Protein AF-0000000070422893 (afdb_homodimer)

InterPro domains:
  IPR002680 Alternative oxidase [PF01786] (104-317)
  IPR002680 Alternative oxidase [PTHR31803] (77-322)
  IPR002680 Alternative oxidase [cd01053] (150-317)
  IPR038659 Alternative oxidase superfamily [G3DSA:1.20.1260.140] (73-329)

Nearest PDB structures (foldseek):
  3vv9-assembly1_A  TM=9.506E-01  e=1.990E-17  Trypanosoma brucei brucei
  5uc9-assembly2_B  TM=3.211E-01  e=2.141E+00  Homo sapiens
  9fy4-assembly2_H  TM=2.837E-01  e=2.453E+00  Corynebacterium diphtheriae
  3vv9-assembly1_A  TM=9.508E-01  e=1.993E-17  Trypanosoma brucei brucei
  5uc9-assembly2_B  TM=2.648E-01  e=2.403E+00  Homo sapiens

Radius of gyration: 29.56 Å; Cα contacts (8 Å, |Δi|>4): 754; chains: 2; bounding box: 106×83×77 Å

Solvent-accessible surface area (backbone atoms only — not comparable to full-atom values): 36927 Å² total; per-residue (Å²): 139,78,90,86,75,70,98,74,76,80,90,73,69,86,77,65,71,87,66,66,83,70,71,67,86,77,77,85,74,76,73,72,74,78,69,78,79,72,77,79,80,80,78,69,83,61,83,44,76,62,50,56,48,32,48,52,29,54,73,72,63,44,47,88,80,29,55,39,54,89,72,42,69,43,51,58,78,49,70,40,74,58,46,40,50,44,29,58,73,56,56,76,61,71,49,70,84,69,70,58,56,72,70,76,52,74,67,31,40,65,48,63,69,56,43,35,71,80,64,60,64,70,56,35,41,52,21,46,52,51,42,52,50,52,50,52,52,50,39,61,77,67,41,62,85,52,76,78,67,39,65,68,55,49,46,52,50,50,38,53,52,26,44,55,60,26,42,57,25,42,51,53,22,49,51,46,51,55,44,20,48,50,66,70,46,83,58,43,55,46,43,60,51,24,42,32,49,15,51,50,27,44,48,54,28,58,46,44,49,75,78,49,78,79,51,72,69,56,41,52,51,46,43,55,50,43,58,50,46,54,51,51,50,51,54,41,41,76,72,32,52,44,41,47,26,34,25,49,14,47,45,21,38,52,45,27,46,50,42,51,53,49,50,48,26,26,74,78,41,77,33,41,64,34,62,68,36,72,42,55,69,44,48,30,53,59,54,65,46,60,93,82,32,17,36,48,54,51,50,34,51,51,31,39,51,27,50,49,49,19,52,52,24,43,50,57,29,75,46,60,87,85,48,48,47,62,52,52,87,32,92,141,80,83,87,72,71,95,74,75,78,92,70,70,86,75,66,71,89,69,64,74,86,70,66,91,76,76,85,72,74,74,74,72,75,68,76,78,71,78,76,80,77,75,70,84,60,82,43,74,62,49,56,49,31,50,52,29,54,74,70,65,45,48,89,80,28,54,38,58,89,73,44,78,43,48,58,74,55,67,43,73,56,44,39,49,44,30,57,71,56,58,76,61,71,48,69,82,68,70,59,57,73,71,78,51,76,67,33,41,70,51,60,68,58,44,36,71,79,65,60,64,70,55,35,41,51,20,47,50,50,42,53,50,52,51,53,51,48,41,60,77,67,41,60,84,52,76,78,68,41,65,69,55,48,46,52,49,49,38,53,51,24,45,55,61,25,43,57,25,42,51,53,21,50,51,48,51,54,45,19,48,52,66,70,44,84,58,43,53,44,43,61,51,24,42,32,49,16,50,50,27,45,49,53,27,57,46,44,49,74,77,48,78,80,49,72,70,54,40,52,52,45,44,54,52,43,58,50,46,53,53,51,50,51,56,42,40,76,74,33,52,44,41,47,26,34,25,49,14,48,43,22,38,50,45,28,46,51,43,51,52,48,50,48,25,28,73,79,40,77,34,42,65,34,61,66,33,72,43,55,68,45,48,30,54,59,55,65,44,60,93,82,34,16,38,46,53,50,50,34,51,51,33,40,51,27,49,49,49,19,53,52,23,43,49,55,29,73,46,61,87,84,47,47,48,60,52,52,86,31,94

Secondary structure (DSSP, 8-state):
--TTS-TTSSTTGGGSGGGGGGTT----------------S-------HHHHHHHHHHHHT-GGGSPPGGGS--SS----HHHHHHHHHSPPPTTSS--------HHHHHT-----PPP-HHHHHHHHHHHHHHHHHHHHHHTTTSS---HHHHHHHHHHHHHHHHHHHHHHHHHHHHHHHHHT---TTHHHHHHHHHHHHHHHHHHHTTT-PPPHHHHHHHHHHHHHHHHHHHHHHHH-HHHHHHHHHHHHHHHHHHHHHHHHHHHHSTTGGGGTSBPPHHHHHHTT--TT-BHHHHHHHHHHHHHHHHHHHHHHHTS-TTSPP---TT-/--TT--TTSSTTGGGSGGGSGGG-----------------S-------HHHHHHHHHHHHT-GGGSPPGGGS--SS--S-HHHHHHHHHSPPPTTSS--------HHHHHT-----PPP-HHHHHHHHHHHHHHHHHHHHHHTTTSS---HHHHHHHHHHHHHHHHHHHHHHHHHHHHHHHHHT---TTHHHHHHHHHHHHHHHHHHHTTT-PPPHHHHHHHHHHHHHHHHHHHHHHHH-HHHHHHHHHHHHHHHHHHHHHHHHHHHHSTTGGGGTSBPPHHHHHHTT--TT-BHHHHHHHHHHHHHHHHHHHHHHHTS-TTSPP-PPTT-

pLDDT: mean 79.2, std 26.04, range [18.72, 98.62]

Foldseek 3Di:
DDDPPPPPDDPPPDPPPPPPDPPDPDDPPPVPPPPDPPPDDDPPPPPDPVVVVLVVCVVVVVCVPHDDPVPDCPPPNDPPVVNVVVCVVPPDDAQQDAWFAAQDDPVLLVPDDQDDDDQDDDLLVVLLVVLVVVVVVVCVVLVCVPDANAPVNLLLVQLLLLLLLLQQLQLLLVVLVVVCVVVVHDQQQSNSVSVNLSVLSVLSNVQSVVVDPDDPVSVVVSVVSNVVSNVVLNVVCVVAVLSSLSSSLSNLSVVLVSLVVVLVCCVPRNNVVQQQAFGDPSQCSNNVNPRRDGNSVSSSSSSSSSSVSNVQSNVVSVDDSPHHRPDDTND/DPDPPPPPDDPPPPPPPVPPPPPDPDDPPPPPPPPDPPPDDDPPPCCDPVVVVLVVCVVVVVCVPHDDPVPDCPPPNPCPVPRVVVCVVPPDDAQQDAWFAAQDDPVLLVPDDQDDDDQDDDLLVVLLVVLVVVVVVVCVVLVCVPDANAPVNLLLVQLLLLLLLLQQLQLLLVVLVVVCVVVVHDQQQSNSVSVNLSVLSVLSNVQSVVVDPDDPVSVVVSVVSNVVSNVVLNVVCVVAVLSSLSSSLSNLSVVLVSLVVVLVCCVPRNNVVQQQAFGDPSQCSNNVNPRRDGNSVSSSVSSSSSSVSNVQSNVVSVDDSPHHRPDDTND

Structure (mmCIF, N/CA/C/O backbone):
data_AF-0000000070422893-model_v1
#
loop_
_entity.id
_entity.type
_entity.pdbx_description
1 polymer 'Alternative oxidase, mitochondrial-like isoform X1'
#
loop_
_atom_site.group_PDB
_atom_site.id
_atom_site.type_symbol
_atom_site.label_atom_id
_atom_site.label_alt_id
_atom_site.label_comp_id
_atom_site.label_asym_id
_atom_site.label_entity_id
_atom_site.label_seq_id
_atom_site.pdbx_PDB_ins_code
_atom_site.Cartn_x
_atom_site.Cartn_y
_atom_site.Cartn_z
_atom_site.occupancy
_atom_site.B_iso_or_equiv
_atom_site.auth_seq_id
_atom_site.auth_comp_id
_atom_site.auth_asym_id
_atom_site.auth_atom_id
_atom_site.pdbx_PDB_model_num
ATOM 1 N N . MET A 1 1 ? -55.438 19.359 -9.797 1 20.06 1 MET A N 1
ATOM 2 C CA . MET A 1 1 ? -55.688 18.891 -8.438 1 20.06 1 MET A CA 1
ATOM 3 C C . MET A 1 1 ? -55.688 17.359 -8.383 1 20.06 1 MET A C 1
ATOM 5 O O . MET A 1 1 ? -55.25 16.766 -7.414 1 20.06 1 MET A O 1
ATOM 9 N N . GLY A 1 2 ? -56.594 16.641 -9.211 1 20.91 2 GLY A N 1
ATOM 10 C CA . GLY A 1 2 ? -57.312 15.43 -8.859 1 20.91 2 GLY A CA 1
ATOM 11 C C . GLY A 1 2 ? -56.469 14.188 -8.867 1 20.91 2 GLY A C 1
ATOM 12 O O . GLY A 1 2 ? -56.531 13.367 -7.945 1 20.91 2 GLY A O 1
ATOM 13 N N . SER A 1 3 ? -56.031 13.648 -10.031 1 21.09 3 SER A N 1
ATOM 14 C CA . SER A 1 3 ? -56.062 12.266 -10.508 1 21.09 3 SER A CA 1
ATOM 15 C C . SER A 1 3 ? -54.781 11.531 -10.078 1 21.09 3 SER A C 1
ATOM 17 O O . SER A 1 3 ? -54.469 10.461 -10.602 1 21.09 3 SER A O 1
ATOM 19 N N . LEU A 1 4 ? -53.781 12.156 -9.344 1 20.84 4 LEU A N 1
ATOM 20 C CA . LEU A 1 4 ? -52.406 11.805 -8.984 1 20.84 4 LEU A CA 1
ATOM 21 C C . LEU A 1 4 ? -52.375 10.633 -8.016 1 20.84 4 LEU A C 1
ATOM 23 O O . LEU A 1 4 ? -51.312 10.164 -7.633 1 20.84 4 LEU A O 1
ATOM 27 N N . ARG A 1 5 ? -53.438 10.258 -7.121 1 21.17 5 ARG A N 1
ATOM 28 C CA . ARG A 1 5 ? -53.469 9.648 -5.797 1 21.17 5 ARG A CA 1
ATOM 29 C C . ARG A 1 5 ? -53.25 8.148 -5.879 1 21.17 5 ARG A C 1
ATOM 31 O O . ARG A 1 5 ? -52.938 7.5 -4.871 1 21.17 5 ARG A O 1
ATOM 38 N N . GLN A 1 6 ? -53.688 7.332 -6.891 1 19.27 6 GLN A N 1
ATOM 39 C CA . GLN A 1 6 ? -54.25 5.988 -6.723 1 19.27 6 GLN A CA 1
ATOM 40 C C . GLN A 1 6 ? -53.125 4.977 -6.469 1 19.27 6 GLN A C 1
ATOM 42 O O . GLN A 1 6 ? -53.312 3.998 -5.742 1 19.27 6 GLN A O 1
ATOM 47 N N . ILE A 1 7 ? -52 4.82 -7.281 1 20.67 7 ILE A N 1
ATOM 48 C CA . ILE A 1 7 ? -51.438 3.504 -7.551 1 20.67 7 ILE A CA 1
ATOM 49 C C . ILE A 1 7 ? -50.656 3.023 -6.34 1 20.67 7 ILE A C 1
ATOM 51 O O . ILE A 1 7 ? -49.469 3.328 -6.211 1 20.67 7 ILE A O 1
ATOM 55 N N . THR A 1 8 ? -50.875 3.293 -4.941 1 20.22 8 THR A N 1
ATOM 56 C CA . THR A 1 8 ? -50.25 3.092 -3.627 1 20.22 8 THR A CA 1
ATOM 57 C C . THR A 1 8 ? -50.219 1.608 -3.268 1 20.22 8 THR A C 1
ATOM 59 O O . THR A 1 8 ? -49.344 1.156 -2.555 1 20.22 8 THR A O 1
ATOM 62 N N . ARG A 1 9 ? -51.312 0.745 -3.285 1 20.39 9 ARG A N 1
ATOM 63 C CA . ARG A 1 9 ? -51.781 -0.201 -2.277 1 20.39 9 ARG A CA 1
ATOM 64 C C . ARG A 1 9 ? -51.062 -1.538 -2.402 1 20.39 9 ARG A C 1
ATOM 66 O O . ARG A 1 9 ? -50.969 -2.303 -1.439 1 20.39 9 ARG A O 1
ATOM 73 N N . LEU A 1 10 ? -50.875 -2.207 -3.557 1 19.33 10 LEU A N 1
ATOM 74 C CA . LEU A 1 10 ? -50.906 -3.66 -3.688 1 19.33 10 LEU A CA 1
ATOM 75 C C . LEU A 1 10 ? -49.625 -4.281 -3.121 1 19.33 10 LEU A C 1
ATOM 77 O O . LEU A 1 10 ? -49.531 -5.504 -3.01 1 19.33 10 LEU A O 1
ATOM 81 N N . SER A 1 11 ? -48.438 -3.691 -2.959 1 19.62 11 SER A N 1
ATOM 82 C CA . SER A 1 11 ? -47.188 -4.438 -2.959 1 19.62 11 SER A CA 1
ATOM 83 C C . SER A 1 11 ? -46.969 -5.152 -1.632 1 19.62 11 SER A C 1
ATOM 85 O O . SER A 1 11 ? -45.812 -5.41 -1.236 1 19.62 11 SER A O 1
ATOM 87 N N . GLU A 1 12 ? -47.906 -5.383 -0.642 1 21.72 12 GLU A N 1
ATOM 88 C CA . GLU A 1 12 ? -47.844 -5.852 0.739 1 21.72 12 GLU A CA 1
ATOM 89 C C . GLU A 1 12 ? -47.531 -7.344 0.804 1 21.72 12 GLU A C 1
ATOM 91 O O . GLU A 1 12 ? -46.969 -7.82 1.789 1 21.72 12 GLU A O 1
ATOM 96 N N . ASN A 1 13 ? -48.094 -8.297 0.043 1 20.52 13 ASN A N 1
ATOM 97 C CA . ASN A 1 13 ? -48.469 -9.672 0.379 1 20.52 13 ASN A CA 1
ATOM 98 C C . ASN A 1 13 ? -47.219 -10.555 0.495 1 20.52 13 ASN A C 1
ATOM 100 O O . ASN A 1 13 ? -47.188 -11.492 1.289 1 20.52 13 ASN A O 1
ATOM 104 N N . CYS A 1 14 ? -46.344 -10.773 -0.542 1 19.38 14 CYS A N 1
ATOM 105 C CA . CYS A 1 14 ? -45.594 -12.016 -0.781 1 19.38 14 CYS A CA 1
ATOM 106 C C . CYS A 1 14 ? -44.469 -12.188 0.241 1 19.38 14 CYS A C 1
ATOM 108 O O . CYS A 1 14 ? -43.688 -13.117 0.133 1 19.38 14 CYS A O 1
ATOM 110 N N . VAL A 1 15 ? -44.156 -11.258 1.115 1 20.77 15 VAL A N 1
ATOM 111 C CA . VAL A 1 15 ? -42.969 -11.359 1.961 1 20.77 15 VAL A CA 1
ATOM 112 C C . VAL A 1 15 ? -43.188 -12.398 3.051 1 20.77 15 VAL A C 1
ATOM 114 O O . VAL A 1 15 ? -42.281 -12.703 3.838 1 20.77 15 VAL A O 1
ATOM 117 N N . ARG A 1 16 ? -44.406 -12.836 3.342 1 21.27 16 ARG A N 1
ATOM 118 C CA . ARG A 1 16 ? -44.719 -13.516 4.594 1 21.27 16 ARG A CA 1
ATOM 119 C C . ARG A 1 16 ? -44.125 -14.922 4.609 1 21.27 16 ARG A C 1
ATOM 121 O O . ARG A 1 16 ? -43.719 -15.422 5.664 1 21.27 16 ARG A O 1
ATOM 128 N N . ILE A 1 17 ? -44.281 -15.773 3.562 1 20.3 17 ILE A N 1
ATOM 129 C CA . ILE A 1 17 ? -44.312 -17.234 3.674 1 20.3 17 ILE A CA 1
ATOM 130 C C . ILE A 1 17 ? -42.906 -17.734 4.008 1 20.3 17 ILE A C 1
ATOM 132 O O . ILE A 1 17 ? -42.719 -18.844 4.504 1 20.3 17 ILE A O 1
ATOM 136 N N . PHE A 1 18 ? -41.781 -17.125 3.512 1 19.27 18 PHE A N 1
ATOM 137 C CA . PHE A 1 18 ? -40.531 -17.906 3.443 1 19.27 18 PHE A CA 1
ATOM 138 C C . PHE A 1 18 ? -40 -18.172 4.84 1 19.27 18 PHE A C 1
ATOM 140 O O . PHE A 1 18 ? -38.906 -18.75 4.984 1 19.27 18 PHE A O 1
ATOM 147 N N . CYS A 1 19 ? -40.688 -17.844 5.945 1 19.14 19 CYS A N 1
ATOM 148 C CA . CYS A 1 19 ? -40.188 -17.953 7.316 1 19.14 19 CYS A CA 1
ATOM 149 C C . CYS A 1 19 ? -40.062 -19.406 7.738 1 19.14 19 CYS A C 1
ATOM 151 O O . CYS A 1 19 ? -39.312 -19.719 8.672 1 19.14 19 CYS A O 1
ATOM 153 N N . LYS A 1 20 ? -41.125 -20.172 7.465 1 20.05 20 LYS A N 1
ATOM 154 C CA . LYS A 1 20 ? -41.531 -21.203 8.43 1 20.05 20 LYS A CA 1
ATOM 155 C C . LYS A 1 20 ? -40.469 -22.297 8.508 1 20.05 20 LYS A C 1
ATOM 157 O O . LYS A 1 20 ? -40.156 -22.797 9.594 1 20.05 20 LYS A O 1
ATOM 162 N N . GLN A 1 21 ? -40.219 -23 7.406 1 19.86 21 GLN A N 1
ATOM 163 C CA . GLN A 1 21 ? -39.844 -24.406 7.465 1 19.86 21 GLN A CA 1
ATOM 164 C C . GLN A 1 21 ? -38.438 -24.578 8 1 19.86 21 GLN A C 1
ATOM 166 O O . GLN A 1 21 ? -37.812 -25.625 7.828 1 19.86 21 GLN A O 1
ATOM 171 N N . MET A 1 22 ? -37.781 -23.562 8.516 1 19.52 22 MET A N 1
ATOM 172 C CA . MET A 1 22 ? -36.375 -23.812 8.758 1 19.52 22 MET A CA 1
ATOM 173 C C . MET A 1 22 ? -36.188 -24.797 9.898 1 19.52 22 MET A C 1
ATOM 175 O O . MET A 1 22 ? -35.062 -25.25 10.148 1 19.52 22 MET A O 1
ATOM 179 N N . LYS A 1 23 ? -37 -24.812 11.008 1 22.03 23 LYS A N 1
ATOM 180 C CA . LYS A 1 23 ? -36.375 -25.203 12.258 1 22.03 23 LYS A CA 1
ATOM 181 C C . LYS A 1 23 ? -36.219 -26.719 12.359 1 22.03 23 LYS A C 1
ATOM 183 O O . LYS A 1 23 ? -35.562 -27.219 13.25 1 22.03 23 LYS A O 1
ATOM 188 N N . ASP A 1 24 ? -37.031 -27.531 11.711 1 20.22 24 ASP A N 1
ATOM 189 C CA . ASP A 1 24 ? -37.156 -28.797 12.43 1 20.22 24 ASP A CA 1
ATOM 190 C C . ASP A 1 24 ? -35.844 -29.609 12.336 1 20.22 24 ASP A C 1
ATOM 192 O O . ASP A 1 24 ? -35.812 -30.781 12.711 1 20.22 24 ASP A O 1
ATOM 196 N N . ALA A 1 25 ? -34.969 -29.406 11.414 1 21.06 25 ALA A N 1
ATOM 197 C CA . ALA A 1 25 ? -34.062 -30.531 11.195 1 21.06 25 ALA A CA 1
ATOM 198 C C . ALA A 1 25 ? -33.312 -30.906 12.477 1 21.06 25 ALA A C 1
ATOM 200 O O . ALA A 1 25 ? -32.5 -30.141 12.961 1 21.06 25 ALA A O 1
ATOM 201 N N . GLU A 1 26 ? -33.938 -31.812 13.445 1 20.11 26 GLU A N 1
ATOM 202 C CA . GLU A 1 26 ? -33.75 -32.469 14.734 1 20.11 26 GLU A CA 1
ATOM 203 C C . GLU A 1 26 ? -32.344 -33.031 14.867 1 20.11 26 GLU A C 1
ATOM 205 O O . GLU A 1 26 ? -31.609 -33.125 13.883 1 20.11 26 GLU A O 1
ATOM 210 N N . ASN A 1 27 ? -32.219 -34.312 15.688 1 20.59 27 ASN A N 1
ATOM 211 C CA . ASN A 1 27 ? -31.516 -35 16.75 1 20.59 27 ASN A CA 1
ATOM 212 C C . ASN A 1 27 ? -30.406 -35.906 16.203 1 20.59 27 ASN A C 1
ATOM 214 O O . ASN A 1 27 ? -30.016 -36.875 16.812 1 20.59 27 ASN A O 1
ATOM 218 N N . ALA A 1 28 ? -30.141 -36 14.906 1 19.86 28 ALA A N 1
ATOM 219 C CA . ALA A 1 28 ? -29.375 -37.188 14.516 1 19.86 28 ALA A CA 1
ATOM 220 C C . ALA A 1 28 ? -28.094 -37.312 15.359 1 19.86 28 ALA A C 1
ATOM 222 O O . ALA A 1 28 ? -27.281 -36.375 15.414 1 19.86 28 ALA A O 1
ATOM 223 N N . SER A 1 29 ? -28.031 -38.188 16.453 1 19.83 29 SER A N 1
ATOM 224 C CA . SER A 1 29 ? -27.109 -38.75 17.453 1 19.83 29 SER A CA 1
ATOM 225 C C . SER A 1 29 ? -25.844 -39.281 16.797 1 19.83 29 SER A C 1
ATOM 227 O O . SER A 1 29 ? -25.75 -40.469 16.5 1 19.83 29 SER A O 1
ATOM 229 N N . ILE A 1 30 ? -25.391 -38.781 15.648 1 19.22 30 ILE A N 1
ATOM 230 C CA . ILE A 1 30 ? -24.312 -39.562 15.062 1 19.22 30 ILE A CA 1
ATOM 231 C C . ILE A 1 30 ? -23.203 -39.781 16.094 1 19.22 30 ILE A C 1
ATOM 233 O O . ILE A 1 30 ? -22.641 -38.812 16.594 1 19.22 30 ILE A O 1
ATOM 237 N N . LEU A 1 31 ? -23.297 -40.844 16.812 1 20.02 31 LEU A N 1
ATOM 238 C CA . LEU A 1 31 ? -22.344 -41.469 17.703 1 20.02 31 LEU A CA 1
ATOM 239 C C . LEU A 1 31 ? -20.953 -41.531 17.078 1 20.02 31 LEU A C 1
ATOM 241 O O . LEU A 1 31 ? -20.734 -42.281 16.125 1 20.02 31 LEU A O 1
ATOM 245 N N . LEU A 1 32 ? -20.453 -40.406 16.844 1 18.83 32 LEU A N 1
ATOM 246 C CA . LEU A 1 32 ? -19.109 -40.438 16.281 1 18.83 32 LEU A CA 1
ATOM 247 C C . LEU A 1 32 ? -18.188 -41.312 17.141 1 18.83 32 LEU A C 1
ATOM 249 O O . LEU A 1 32 ? -17.969 -41 18.312 1 18.83 32 LEU A O 1
ATOM 253 N N . ARG A 1 33 ? -18.375 -42.656 17.031 1 20.3 33 ARG A N 1
ATOM 254 C CA . ARG A 1 33 ? -17.406 -43.594 17.609 1 20.3 33 ARG A CA 1
ATOM 255 C C . ARG A 1 33 ? -15.984 -43.125 17.328 1 20.3 33 ARG A C 1
ATOM 257 O O . ARG A 1 33 ? -15.625 -42.875 16.172 1 20.3 33 ARG A O 1
ATOM 264 N N . ILE A 1 34 ? -15.406 -42.531 18.297 1 19.84 34 ILE A N 1
ATOM 265 C CA . ILE A 1 34 ? -14.031 -42.031 18.438 1 19.84 34 ILE A CA 1
ATOM 266 C C . ILE A 1 34 ? -13.062 -43.156 18.125 1 19.84 34 ILE A C 1
ATOM 268 O O . ILE A 1 34 ? -12.883 -44.094 18.938 1 19.84 34 ILE A O 1
ATOM 272 N N . ASN A 1 35 ? -13.359 -43.875 17.031 1 20.48 35 ASN A N 1
ATOM 273 C CA . ASN A 1 35 ? -12.438 -45 16.859 1 20.48 35 ASN A CA 1
ATOM 274 C C . ASN A 1 35 ? -10.984 -44.531 17.016 1 20.48 35 ASN A C 1
ATOM 276 O O . ASN A 1 35 ? -10.672 -43.344 16.828 1 20.48 35 ASN A O 1
ATOM 280 N N . GLY A 1 36 ? -10.195 -45.312 17.719 1 21.12 36 GLY A N 1
ATOM 281 C CA . GLY A 1 36 ? -8.812 -45.375 18.156 1 21.12 36 GLY A CA 1
ATOM 282 C C . GLY A 1 36 ? -7.82 -45.062 17.047 1 21.12 36 GLY A C 1
ATOM 283 O O . GLY A 1 36 ? -7.852 -45.719 15.992 1 21.12 36 GLY A O 1
ATOM 284 N N . ILE A 1 37 ? -7.543 -43.812 16.938 1 22.25 37 ILE A N 1
ATOM 285 C CA . ILE A 1 37 ? -6.617 -43.25 15.945 1 22.25 37 ILE A CA 1
ATOM 286 C C . ILE A 1 37 ? -5.297 -44.031 16 1 22.25 37 ILE A C 1
ATOM 288 O O . ILE A 1 37 ? -4.594 -44 17.016 1 22.25 37 ILE A O 1
ATOM 292 N N . ARG A 1 38 ? -5.371 -45.312 15.5 1 23.56 38 ARG A N 1
ATOM 293 C CA . ARG A 1 38 ? -4.098 -46.031 15.391 1 23.56 38 ARG A CA 1
ATOM 294 C C . ARG A 1 38 ? -3.033 -45.156 14.75 1 23.56 38 ARG A C 1
ATOM 296 O O . ARG A 1 38 ? -3.334 -44.344 13.844 1 23.56 38 ARG A O 1
ATOM 303 N N . THR A 1 39 ? -1.986 -44.812 15.422 1 25.17 39 THR A N 1
ATOM 304 C CA . THR A 1 39 ? -0.723 -44.094 15.25 1 25.17 39 THR A CA 1
ATOM 305 C C . THR A 1 39 ? -0.011 -44.562 13.984 1 25.17 39 THR A C 1
ATOM 307 O O . THR A 1 39 ? 1.177 -44.312 13.797 1 25.17 39 THR A O 1
ATOM 310 N N . GLY A 1 40 ? -0.773 -45.219 13.031 1 22.64 40 GLY A N 1
ATOM 311 C CA . GLY A 1 40 ? 0.1 -45.844 12.047 1 22.64 40 GLY A CA 1
ATOM 312 C C . GLY A 1 40 ? 1.036 -44.844 11.383 1 22.64 40 GLY A C 1
ATOM 313 O O . GLY A 1 40 ? 0.747 -43.656 11.328 1 22.64 40 GLY A O 1
ATOM 314 N N . SER A 1 41 ? 2.381 -45.188 11.195 1 27.02 41 SER A N 1
ATOM 315 C CA . SER A 1 41 ? 3.676 -44.656 10.766 1 27.02 41 SER A CA 1
ATOM 316 C C . SER A 1 41 ? 3.564 -43.938 9.43 1 27.02 41 SER A C 1
ATOM 318 O O . SER A 1 41 ? 4.195 -42.875 9.227 1 27.02 41 SER A O 1
ATOM 320 N N . GLY A 1 42 ? 3.184 -44.656 8.328 1 26.67 42 GLY A N 1
ATOM 321 C CA . GLY A 1 42 ? 3.582 -44.312 6.973 1 26.67 42 GLY A CA 1
ATOM 322 C C . GLY A 1 42 ? 2.826 -43.156 6.398 1 26.67 42 GLY A C 1
ATOM 323 O O . GLY A 1 42 ? 1.672 -43.281 5.988 1 26.67 42 GLY A O 1
ATOM 324 N N . LEU A 1 43 ? 2.805 -42.031 6.922 1 29.73 43 LEU A N 1
ATOM 325 C CA . LEU A 1 43 ? 2.072 -40.875 6.41 1 29.73 43 LEU A CA 1
ATOM 326 C C . LEU A 1 43 ? 2.326 -40.688 4.922 1 29.73 43 LEU A C 1
ATOM 328 O O . LEU A 1 43 ? 3.381 -40.188 4.523 1 29.73 43 LEU A O 1
ATOM 332 N N . ARG A 1 44 ? 2.109 -41.688 4.07 1 33.72 44 ARG A N 1
ATOM 333 C CA . ARG A 1 44 ? 2.066 -41.562 2.615 1 33.72 44 ARG A CA 1
ATOM 334 C C . ARG A 1 44 ? 1.333 -40.312 2.203 1 33.72 44 ARG A C 1
ATOM 336 O O . ARG A 1 44 ? 0.287 -39.969 2.768 1 33.72 44 ARG A O 1
ATOM 343 N N . THR A 1 45 ? 2.047 -39.312 1.629 1 35.03 45 THR A N 1
ATOM 344 C CA . THR A 1 45 ? 1.735 -38.062 0.933 1 35.03 45 THR A CA 1
ATOM 345 C C . THR A 1 45 ? 0.528 -38.25 0.017 1 35.03 45 THR A C 1
ATOM 347 O O . THR A 1 45 ? 0.629 -38.875 -1.033 1 35.03 45 THR A O 1
ATOM 350 N N . ALA A 1 46 ? -0.59 -38.469 0.53 1 32.25 46 ALA A N 1
ATOM 351 C CA . ALA A 1 46 ? -1.877 -38.594 -0.151 1 32.25 46 ALA A CA 1
ATOM 352 C C . ALA A 1 46 ? -2.146 -37.344 -1.017 1 32.25 46 ALA A C 1
ATOM 354 O O . ALA A 1 46 ? -2.611 -36.312 -0.518 1 32.25 46 ALA A O 1
ATOM 355 N N . ALA A 1 47 ? -1.319 -36.625 -1.595 1 44.41 47 ALA A N 1
ATOM 356 C CA . ALA A 1 47 ? -1.847 -35.906 -2.742 1 44.41 47 ALA A CA 1
ATOM 357 C C . ALA A 1 47 ? -3 -36.656 -3.395 1 44.41 47 ALA A C 1
ATOM 359 O O . ALA A 1 47 ? -2.785 -37.688 -4.066 1 44.41 47 ALA A O 1
ATOM 360 N N . THR A 1 48 ? -4.121 -36.75 -2.729 1 48.69 48 THR A N 1
ATOM 361 C CA . THR A 1 48 ? -5.258 -37.688 -2.768 1 48.69 48 THR A CA 1
ATOM 362 C C . THR A 1 48 ? -5.836 -37.75 -4.176 1 48.69 48 THR A C 1
ATOM 364 O O . THR A 1 48 ? -5.594 -36.875 -5.004 1 48.69 48 THR A O 1
ATOM 367 N N . LYS A 1 49 ? -6.457 -38.875 -4.551 1 56.59 49 LYS A N 1
ATOM 368 C CA . LYS A 1 49 ? -7.25 -39.25 -5.715 1 56.59 49 LYS A CA 1
ATOM 369 C C . LYS A 1 49 ? -8.219 -38.125 -6.113 1 56.59 49 LYS A C 1
ATOM 371 O O . LYS A 1 49 ? -8.422 -37.875 -7.301 1 56.59 49 LYS A O 1
ATOM 376 N N . ALA A 1 50 ? -8.586 -37.375 -5.105 1 57.97 50 ALA A N 1
ATOM 377 C CA . ALA A 1 50 ? -9.625 -36.375 -5.352 1 57.97 50 ALA A CA 1
ATOM 378 C C . ALA A 1 50 ? -9.039 -35.156 -6.039 1 57.97 50 ALA A C 1
ATOM 380 O O . ALA A 1 50 ? -9.672 -34.594 -6.934 1 57.97 50 ALA A O 1
ATOM 381 N N . ASP A 1 51 ? -7.883 -34.719 -5.672 1 68.69 51 ASP A N 1
ATOM 382 C CA . ASP A 1 51 ? -7.273 -33.562 -6.277 1 68.69 51 ASP A CA 1
ATOM 383 C C . ASP A 1 51 ? -6.883 -33.812 -7.73 1 68.69 51 ASP A C 1
ATOM 385 O O . ASP A 1 51 ? -7.051 -32.969 -8.594 1 68.69 51 ASP A O 1
ATOM 389 N N . ASP A 1 52 ? -6.465 -35 -7.949 1 74.94 52 ASP A N 1
ATOM 390 C CA . ASP A 1 52 ? -6.125 -35.406 -9.312 1 74.94 52 ASP A CA 1
ATOM 391 C C . ASP A 1 52 ? -7.355 -35.344 -10.219 1 74.94 52 ASP A C 1
ATOM 393 O O . ASP A 1 52 ? -7.266 -34.969 -11.383 1 74.94 52 ASP A O 1
ATOM 397 N N . GLU A 1 53 ? -8.453 -35.781 -9.602 1 75.81 53 GLU A N 1
ATOM 398 C CA . GLU A 1 53 ? -9.688 -35.75 -10.367 1 75.81 53 GLU A CA 1
ATOM 399 C C . GLU A 1 53 ? -10.117 -34.312 -10.68 1 75.81 53 GLU A C 1
ATOM 401 O O . GLU A 1 53 ? -10.57 -34.031 -11.789 1 75.81 53 GLU A O 1
ATOM 406 N N . ASN A 1 54 ? -9.969 -33.469 -9.758 1 77.5 54 ASN A N 1
ATOM 407 C CA . ASN A 1 54 ? -10.344 -32.094 -9.969 1 77.5 54 ASN A CA 1
ATOM 408 C C . ASN A 1 54 ? -9.414 -31.406 -10.969 1 77.5 54 ASN A C 1
ATOM 410 O O . ASN A 1 54 ? -9.852 -30.562 -11.75 1 77.5 54 ASN A O 1
ATOM 414 N N . ILE A 1 55 ? -8.234 -31.75 -10.977 1 78.56 55 ILE A N 1
ATOM 415 C CA . ILE A 1 55 ? -7.258 -31.234 -11.93 1 78.56 55 ILE A CA 1
ATOM 416 C C . ILE A 1 55 ? -7.656 -31.625 -13.344 1 78.56 55 ILE A C 1
ATOM 418 O O . ILE A 1 55 ? -7.633 -30.797 -14.258 1 78.56 55 ILE A O 1
ATOM 422 N N . LYS A 1 56 ? -7.953 -32.875 -13.43 1 76 56 LYS A N 1
ATOM 423 C CA . LYS A 1 56 ? -8.375 -33.375 -14.727 1 76 56 LYS A CA 1
ATOM 424 C C . LYS A 1 56 ? -9.648 -32.688 -15.203 1 76 56 LYS A C 1
ATOM 426 O O . LYS A 1 56 ? -9.734 -32.25 -16.359 1 76 56 LYS A O 1
ATOM 431 N N . LYS A 1 57 ? -10.562 -32.5 -14.336 1 75.81 57 LYS A N 1
ATOM 432 C CA . LYS A 1 57 ? -11.82 -31.844 -14.68 1 75.81 57 LYS A CA 1
ATOM 433 C C . LYS A 1 57 ? -11.594 -30.375 -15.039 1 75.81 57 LYS A C 1
ATOM 435 O O . LYS A 1 57 ? -12.219 -29.844 -15.969 1 75.81 57 LYS A O 1
ATOM 440 N N . PHE A 1 58 ? -10.812 -29.766 -14.336 1 79.81 58 PHE A N 1
ATOM 441 C CA . PHE A 1 58 ? -10.5 -28.359 -14.586 1 79.81 58 PHE A CA 1
ATOM 442 C C . PHE A 1 58 ? -9.82 -28.188 -15.938 1 79.81 58 PHE A C 1
ATOM 444 O O . PHE A 1 58 ? -10.148 -27.266 -16.688 1 79.81 58 PHE A O 1
ATOM 451 N N . LYS A 1 59 ? -8.953 -29.047 -16.25 1 72.25 59 LYS A N 1
ATOM 452 C CA . LYS A 1 59 ? -8.234 -29.016 -17.516 1 72.25 59 LYS A CA 1
ATOM 453 C C . LYS A 1 59 ? -9.195 -29.203 -18.688 1 72.25 59 LYS A C 1
ATOM 455 O O . LYS A 1 59 ? -9.039 -28.562 -19.734 1 72.25 59 LYS A O 1
ATOM 460 N N . GLU A 1 60 ? -10.18 -30.109 -18.453 1 74.81 60 GLU A N 1
ATOM 461 C CA . GLU A 1 60 ? -11.133 -30.438 -19.516 1 74.81 60 GLU A CA 1
ATOM 462 C C . GLU A 1 60 ? -12.234 -29.391 -19.609 1 74.81 60 GLU A C 1
ATOM 464 O O . GLU A 1 60 ? -13.062 -29.438 -20.531 1 74.81 60 GLU A O 1
ATOM 469 N N . GLY A 1 61 ? -12.164 -28.406 -18.734 1 73.75 61 GLY A N 1
ATOM 470 C CA . GLY A 1 61 ? -13.18 -27.375 -18.75 1 73.75 61 GLY A CA 1
ATOM 471 C C . GLY A 1 61 ? -14.492 -27.812 -18.141 1 73.75 61 GLY A C 1
ATOM 472 O O . GLY A 1 61 ? -15.539 -27.203 -18.375 1 73.75 61 GLY A O 1
ATOM 473 N N . ASN A 1 62 ? -14.477 -29.031 -17.578 1 73.25 62 ASN A N 1
ATOM 474 C CA . ASN A 1 62 ? -15.68 -29.547 -16.938 1 73.25 62 ASN A CA 1
ATOM 475 C C . ASN A 1 62 ? -15.867 -28.969 -15.531 1 73.25 62 ASN A C 1
ATOM 477 O O . ASN A 1 62 ? -15.758 -29.703 -14.539 1 73.25 62 ASN A O 1
ATOM 481 N N . PHE A 1 63 ? -16.219 -27.797 -15.445 1 76.25 63 PHE A N 1
ATOM 482 C CA . PHE A 1 63 ? -16.234 -27.047 -14.203 1 76.25 63 PHE A CA 1
ATOM 483 C C . PHE A 1 63 ? -17.453 -27.422 -13.359 1 76.25 63 PHE A C 1
ATOM 485 O O . PHE A 1 63 ? -17.469 -27.203 -12.148 1 76.25 63 PHE A O 1
ATOM 492 N N . GLU A 1 64 ? -18.438 -27.953 -13.938 1 68.69 64 GLU A N 1
ATOM 493 C CA . GLU A 1 64 ? -19.656 -28.297 -13.227 1 68.69 64 GLU A CA 1
ATOM 494 C C . GLU A 1 64 ? -19.391 -29.344 -12.148 1 68.69 64 GLU A C 1
ATOM 496 O O . GLU A 1 64 ? -20.125 -29.422 -11.164 1 68.69 64 GLU A O 1
ATOM 501 N N . LYS A 1 65 ? -18.359 -30.047 -12.289 1 69.94 65 LYS A N 1
ATOM 502 C CA . LYS A 1 65 ? -18.078 -31.141 -11.359 1 69.94 65 LYS A CA 1
ATOM 503 C C . LYS A 1 65 ? -17 -30.766 -10.359 1 69.94 65 LYS A C 1
ATOM 505 O O . LYS A 1 65 ? -16.516 -31.609 -9.602 1 69.94 65 LYS A O 1
ATOM 510 N N . ILE A 1 66 ? -16.609 -29.594 -10.422 1 73.44 66 ILE A N 1
ATOM 511 C CA . ILE A 1 66 ? -15.578 -29.094 -9.508 1 73.44 66 ILE A CA 1
ATOM 512 C C . ILE A 1 66 ? -16.234 -28.375 -8.336 1 73.44 66 ILE A C 1
ATOM 514 O O . ILE A 1 66 ? -17.188 -27.625 -8.523 1 73.44 66 ILE A O 1
ATOM 518 N N . PRO A 1 67 ? -15.805 -28.688 -7.086 1 69.12 67 PRO A N 1
ATOM 519 C CA . PRO A 1 67 ? -16.422 -28.047 -5.926 1 69.12 67 PRO A CA 1
ATOM 520 C C . PRO A 1 67 ? -16.312 -26.516 -5.98 1 69.12 67 PRO A C 1
ATOM 522 O O . PRO A 1 67 ? -15.328 -25.984 -6.5 1 69.12 67 PRO A O 1
ATOM 525 N N . ASP A 1 68 ? -17.391 -25.891 -5.484 1 69.81 68 ASP A N 1
ATOM 526 C CA . ASP A 1 68 ? -17.453 -24.438 -5.34 1 69.81 68 ASP A CA 1
ATOM 527 C C . ASP A 1 68 ? -16.594 -23.969 -4.164 1 69.81 68 ASP A C 1
ATOM 529 O O . ASP A 1 68 ? -16.734 -24.469 -3.051 1 69.81 68 ASP A O 1
ATOM 533 N N . PRO A 1 69 ? -15.695 -23.109 -4.488 1 64.44 69 PRO A N 1
ATOM 534 C CA . PRO A 1 69 ? -14.828 -22.656 -3.398 1 64.44 69 PRO A CA 1
ATOM 535 C C . PRO A 1 69 ? -15.617 -22.062 -2.23 1 64.44 69 PRO A C 1
ATOM 537 O O . PRO A 1 69 ? -15.148 -22.078 -1.092 1 64.44 69 PRO A O 1
ATOM 540 N N . ASN A 1 70 ? -16.781 -21.547 -2.547 1 58.22 70 ASN A N 1
ATOM 541 C CA . ASN A 1 70 ? -17.578 -20.953 -1.48 1 58.22 70 ASN A CA 1
ATOM 542 C C . ASN A 1 70 ? -18.078 -22.016 -0.508 1 58.22 70 ASN A C 1
ATOM 544 O O . ASN A 1 70 ? -18.5 -21.688 0.604 1 58.22 70 ASN A O 1
ATOM 548 N N . HIS A 1 71 ? -18.047 -23.188 -1.036 1 53.69 71 HIS A N 1
ATOM 549 C CA . HIS A 1 71 ? -18.578 -24.266 -0.208 1 53.69 71 HIS A CA 1
ATOM 550 C C . HIS A 1 71 ? -17.453 -25.062 0.449 1 53.69 71 HIS A C 1
ATOM 552 O O . HIS A 1 71 ? -17.703 -26.031 1.161 1 53.69 71 HIS A O 1
ATOM 558 N N . LEU A 1 72 ? -16.281 -24.703 0.017 1 52.66 72 LEU A N 1
ATOM 559 C CA . LEU A 1 72 ? -15.172 -25.422 0.626 1 52.66 72 LEU A CA 1
ATOM 560 C C . LEU A 1 72 ? -14.727 -24.734 1.921 1 52.66 72 LEU A C 1
ATOM 562 O O . LEU A 1 72 ? -14.773 -23.516 2.033 1 52.66 72 LEU A O 1
ATOM 566 N N . ASP A 1 73 ? -14.727 -25.516 3 1 47.75 73 ASP A N 1
ATOM 567 C CA . ASP A 1 73 ? -14.078 -25.047 4.219 1 47.75 73 ASP A CA 1
ATOM 568 C C . ASP A 1 73 ? -12.719 -24.422 3.902 1 47.75 73 ASP A C 1
ATOM 570 O O . ASP A 1 73 ? -11.906 -25.016 3.199 1 47.75 73 ASP A O 1
ATOM 574 N N . HIS A 1 74 ? -12.719 -23.141 3.811 1 51.38 74 HIS A N 1
ATOM 575 C CA . HIS A 1 74 ? -11.383 -22.562 3.66 1 51.38 74 HIS A CA 1
ATOM 576 C C . HIS A 1 74 ? -10.328 -23.453 4.312 1 51.38 74 HIS A C 1
ATOM 578 O O . HIS A 1 74 ? -10.523 -23.938 5.426 1 51.38 74 HIS A O 1
ATOM 584 N N . PHE A 1 75 ? -9.445 -24.094 3.449 1 48.84 75 PHE A N 1
ATOM 585 C CA . PHE A 1 75 ? -8.414 -25 3.959 1 48.84 75 PHE A CA 1
ATOM 586 C C . PHE A 1 75 ? -7.898 -24.516 5.312 1 48.84 75 PHE A C 1
ATOM 588 O O . PHE A 1 75 ? -7.227 -25.266 6.023 1 48.84 75 PHE A O 1
ATOM 595 N N . ARG A 1 76 ? -7.781 -23.281 5.453 1 50.31 76 ARG A N 1
ATOM 596 C CA . ARG A 1 76 ? -7.715 -22.812 6.832 1 50.31 76 ARG A CA 1
ATOM 597 C C . ARG A 1 76 ? -9.094 -22.844 7.484 1 50.31 76 ARG A C 1
ATOM 599 O O . ARG A 1 76 ? -10.086 -22.453 6.863 1 50.31 76 ARG A O 1
ATOM 606 N N . LYS A 1 77 ? -9.328 -23.859 8.227 1 41.78 77 LYS A N 1
ATOM 607 C CA . LYS A 1 77 ? -10.562 -23.906 9.008 1 41.78 77 LYS A CA 1
ATOM 608 C C . LYS A 1 77 ? -11.203 -22.531 9.086 1 41.78 77 LYS A C 1
ATOM 610 O O . LYS A 1 77 ? -10.586 -21.562 9.547 1 41.78 77 LYS A O 1
ATOM 615 N N . SER A 1 78 ? -11.875 -22.078 8.094 1 41.28 78 SER A N 1
ATOM 616 C CA . SER A 1 78 ? -12.703 -20.891 7.961 1 41.28 78 SER A CA 1
ATOM 617 C C . SER A 1 78 ? -12.984 -20.25 9.32 1 41.28 78 SER A C 1
ATOM 619 O O . SER A 1 78 ? -13.25 -20.953 10.297 1 41.28 78 SER A O 1
ATOM 621 N N . GLN A 1 79 ? -12.57 -19 9.531 1 45.03 79 GLN A N 1
ATOM 622 C CA . GLN A 1 79 ? -13.477 -18.016 10.094 1 45.03 79 GLN A CA 1
ATOM 623 C C . GLN A 1 79 ? -14.93 -18.312 9.727 1 45.03 79 GLN A C 1
ATOM 625 O O . GLN A 1 79 ? -15.289 -18.328 8.547 1 45.03 79 GLN A O 1
ATOM 630 N N . SER A 1 80 ? -15.523 -19.156 10.266 1 43.66 80 SER A N 1
ATOM 631 C CA . SER A 1 80 ? -16.922 -19.531 10.172 1 43.66 80 SER A CA 1
ATOM 632 C C . SER A 1 80 ? -17.766 -18.438 9.508 1 43.66 80 SER A C 1
ATOM 634 O O . SER A 1 80 ? -17.438 -17.25 9.625 1 43.66 80 SER A O 1
ATOM 636 N N . THR A 1 81 ? -18.359 -18.859 8.289 1 48.81 81 THR A N 1
ATOM 637 C CA . THR A 1 81 ? -19.469 -18 7.871 1 48.81 81 THR A CA 1
ATOM 638 C C . THR A 1 81 ? -19.938 -17.109 9.023 1 48.81 81 THR A C 1
ATOM 640 O O . THR A 1 81 ? -20.281 -15.945 8.812 1 48.81 81 THR A O 1
ATOM 643 N N . GLU A 1 82 ? -19.672 -17.719 10.102 1 49.28 82 GLU A N 1
ATOM 644 C CA . GLU A 1 82 ? -20.125 -16.984 11.266 1 49.28 82 GLU A CA 1
ATOM 645 C C . GLU A 1 82 ? -19.234 -15.781 11.555 1 49.28 82 GLU A C 1
ATOM 647 O O . GLU A 1 82 ? -19.719 -14.695 11.867 1 49.28 82 GLU A O 1
ATOM 652 N N . THR A 1 83 ? -17.984 -16.016 11.336 1 53.16 83 THR A N 1
ATOM 653 C CA . THR A 1 83 ? -17.078 -14.906 11.617 1 53.16 83 THR A CA 1
ATOM 654 C C . THR A 1 83 ? -17.188 -13.828 10.547 1 53.16 83 THR A C 1
ATOM 656 O O . THR A 1 83 ? -17.109 -12.633 10.852 1 53.16 83 THR A O 1
ATOM 659 N N . LEU A 1 84 ? -17.391 -14.289 9.391 1 59.53 84 LEU A N 1
ATOM 660 C CA . LEU A 1 84 ? -17.641 -13.344 8.312 1 59.53 84 LEU A CA 1
ATOM 661 C C . LEU A 1 84 ? -18.922 -12.555 8.562 1 59.53 84 LEU A C 1
ATOM 663 O O . LEU A 1 84 ? -18.953 -11.336 8.414 1 59.53 84 LEU A O 1
ATOM 667 N N . VAL A 1 85 ? -19.859 -13.367 8.938 1 58.16 85 VAL A N 1
ATOM 668 C CA . VAL A 1 85 ? -21.141 -12.742 9.203 1 58.16 85 VAL A CA 1
ATOM 669 C C . VAL A 1 85 ? -21.031 -11.797 10.398 1 58.16 85 VAL A C 1
ATOM 671 O O . VAL A 1 85 ? -21.594 -10.703 10.391 1 58.16 85 VAL A O 1
ATOM 674 N N . GLU A 1 86 ? -20.266 -12.219 11.305 1 56.97 86 GLU A N 1
ATOM 675 C CA . GLU A 1 86 ? -20.109 -11.391 12.5 1 56.97 86 GLU A CA 1
ATOM 676 C C . GLU A 1 86 ? -19.344 -10.102 12.18 1 56.97 86 GLU A C 1
ATOM 678 O O . GLU A 1 86 ? -19.703 -9.031 12.664 1 56.97 86 GLU A O 1
ATOM 683 N N . SER A 1 87 ? -18.359 -10.25 11.359 1 60 87 SER A N 1
ATOM 684 C CA . SER A 1 87 ? -17.594 -9.07 11.008 1 60 87 SER A CA 1
ATOM 685 C C . SER A 1 87 ? -18.406 -8.102 10.172 1 60 87 SER A C 1
ATOM 687 O O . SER A 1 87 ? -18.234 -6.883 10.266 1 60 87 SER A O 1
ATOM 689 N N . LEU A 1 88 ? -19.266 -8.68 9.508 1 66 88 LEU A N 1
ATOM 690 C CA . LEU A 1 88 ? -20.141 -7.836 8.688 1 66 88 LEU A CA 1
ATOM 691 C C . LEU A 1 88 ? -21.156 -7.098 9.547 1 66 88 LEU A C 1
ATOM 693 O O . LEU A 1 88 ? -21.547 -5.973 9.234 1 66 88 LEU A O 1
ATOM 697 N N . LYS A 1 89 ? -21.484 -7.824 10.695 1 69 89 LYS A N 1
ATOM 698 C CA . LYS A 1 89 ? -22.5 -7.25 11.562 1 69 89 LYS A CA 1
ATOM 699 C C . LYS A 1 89 ? -21.906 -6.215 12.508 1 69 89 LYS A C 1
ATOM 701 O O . LYS A 1 89 ? -22.531 -5.191 12.797 1 69 89 LYS A O 1
ATOM 706 N N . ASP A 1 90 ? -20.641 -6.43 12.922 1 76.94 90 ASP A N 1
ATOM 707 C CA . ASP A 1 90 ? -20 -5.492 13.844 1 76.94 90 ASP A CA 1
ATOM 708 C C . ASP A 1 90 ? -18.578 -5.164 13.398 1 76.94 90 ASP A C 1
ATOM 710 O O . ASP A 1 90 ? -17.609 -5.68 13.969 1 76.94 90 ASP A O 1
ATOM 714 N N . PRO A 1 91 ? -18.547 -4.258 12.438 1 78.5 91 PRO A N 1
ATOM 715 C CA . PRO A 1 91 ? -17.203 -3.926 11.945 1 78.5 91 PRO A CA 1
ATOM 716 C C . PRO A 1 91 ? -16.328 -3.248 13 1 78.5 91 PRO A C 1
ATOM 718 O O . PRO A 1 91 ? -16.844 -2.49 13.828 1 78.5 91 PRO A O 1
ATOM 721 N N . PRO A 1 92 ? -15.086 -3.707 13.055 1 80.75 92 PRO A N 1
ATOM 722 C CA . PRO A 1 92 ? -14.195 -3.004 13.977 1 80.75 92 PRO A CA 1
ATOM 723 C C . PRO A 1 92 ? -14.156 -1.496 13.727 1 80.75 92 PRO A C 1
ATOM 725 O O . PRO A 1 92 ? -14.25 -1.053 12.578 1 80.75 92 PRO A O 1
ATOM 728 N N . PRO A 1 93 ? -14.062 -0.806 14.828 1 82.19 93 PRO A N 1
ATOM 729 C CA . PRO A 1 93 ? -14 0.65 14.672 1 82.19 93 PRO A CA 1
ATOM 730 C C . PRO A 1 93 ? -12.781 1.109 13.875 1 82.19 93 PRO A C 1
ATOM 732 O O . PRO A 1 93 ? -11.797 0.376 13.766 1 82.19 93 PRO A O 1
ATOM 735 N N . MET A 1 94 ? -12.945 2.252 13.281 1 79.94 94 MET A N 1
ATOM 736 C CA . MET A 1 94 ? -11.844 2.857 12.531 1 79.94 94 MET A CA 1
ATOM 737 C C . MET A 1 94 ? -10.602 2.986 13.406 1 79.94 94 MET A C 1
ATOM 739 O O . MET A 1 94 ? -10.695 3.34 14.578 1 79.94 94 MET A O 1
ATOM 743 N N . GLY A 1 95 ? -9.492 2.664 12.844 1 78.19 95 GLY A N 1
ATOM 744 C CA . GLY A 1 95 ? -8.242 2.801 13.57 1 78.19 95 GLY A CA 1
ATOM 745 C C . GLY A 1 95 ? -7.82 1.528 14.281 1 78.19 95 GLY A C 1
ATOM 746 O O . GLY A 1 95 ? -6.773 1.491 14.93 1 78.19 95 GLY A O 1
ATOM 747 N N . THR A 1 96 ? -8.586 0.457 14.125 1 78.12 96 THR A N 1
ATOM 748 C CA . THR A 1 96 ? -8.266 -0.806 14.781 1 78.12 96 THR A CA 1
ATOM 749 C C . THR A 1 96 ? -7.148 -1.535 14.039 1 78.12 96 THR A C 1
ATOM 751 O O . THR A 1 96 ? -6.172 -1.967 14.656 1 78.12 96 THR A O 1
ATOM 754 N N . HIS A 1 97 ? -7.297 -1.67 12.789 1 80.19 97 HIS A N 1
ATOM 755 C CA . HIS A 1 97 ? -6.27 -2.305 11.969 1 80.19 97 HIS A CA 1
ATOM 756 C C . HIS A 1 97 ? -5.477 -1.268 11.18 1 80.19 97 HIS A C 1
ATOM 758 O O . HIS A 1 97 ? -6.027 -0.575 10.32 1 80.19 97 HIS A O 1
ATOM 764 N N . THR A 1 98 ? -4.176 -1.17 11.602 1 84.69 98 THR A N 1
ATOM 765 C CA . THR A 1 98 ? -3.334 -0.147 10.984 1 84.69 98 THR A CA 1
ATOM 766 C C . THR A 1 98 ? -1.987 -0.731 10.578 1 84.69 98 THR A C 1
ATOM 768 O O . THR A 1 98 ? -1.556 -1.753 11.109 1 84.69 98 THR A O 1
ATOM 771 N N . LEU A 1 99 ? -1.458 -0.139 9.578 1 87.5 99 LEU A N 1
ATOM 772 C CA . LEU A 1 99 ? -0.05 -0.412 9.312 1 87.5 99 LEU A CA 1
ATOM 773 C C . LEU A 1 99 ? 0.829 0.097 10.453 1 87.5 99 LEU A C 1
ATOM 775 O O . LEU A 1 99 ? 0.434 1.003 11.188 1 87.5 99 LEU A O 1
ATOM 779 N N . PRO A 1 100 ? 1.984 -0.56 10.578 1 84.75 100 PRO A N 1
ATOM 780 C CA . PRO A 1 100 ? 2.895 -0.032 11.602 1 84.75 100 PRO A CA 1
ATOM 781 C C . PRO A 1 100 ? 3.16 1.463 11.438 1 84.75 100 PRO A C 1
ATOM 783 O O . PRO A 1 100 ? 3.27 1.955 10.312 1 84.75 100 PRO A O 1
ATOM 786 N N . HIS A 1 101 ? 3.102 2.186 12.516 1 86.62 101 HIS A N 1
ATOM 787 C CA . HIS A 1 101 ? 3.381 3.617 12.547 1 86.62 101 HIS A CA 1
ATOM 788 C C . HIS A 1 101 ? 3.941 4.043 13.898 1 86.62 101 HIS A C 1
ATOM 790 O O . HIS A 1 101 ? 3.77 3.34 14.891 1 86.62 101 HIS A O 1
ATOM 796 N N . PRO A 1 102 ? 4.594 5.164 13.953 1 86.88 102 PRO A N 1
ATOM 797 C CA . PRO A 1 102 ? 5.184 5.582 15.227 1 86.88 102 PRO A CA 1
ATOM 798 C C . PRO A 1 102 ? 4.133 5.957 16.266 1 86.88 102 PRO A C 1
ATOM 800 O O . PRO A 1 102 ? 3.104 6.547 15.93 1 86.88 102 PRO A O 1
ATOM 803 N N . ILE A 1 103 ? 4.336 5.52 17.469 1 90.75 103 ILE A N 1
ATOM 804 C CA . ILE A 1 103 ? 3.625 5.996 18.641 1 90.75 103 ILE A CA 1
ATOM 805 C C . ILE A 1 103 ? 4.539 6.906 19.469 1 90.75 103 ILE A C 1
ATOM 807 O O . ILE A 1 103 ? 5.621 6.488 19.891 1 90.75 103 ILE A O 1
ATOM 811 N N . TRP A 1 104 ? 4.082 8.102 19.656 1 92.81 104 TRP A N 1
ATOM 812 C CA . TRP A 1 104 ? 4.957 9.133 20.203 1 92.81 104 TRP A CA 1
ATOM 813 C C . TRP A 1 104 ? 4.809 9.219 21.719 1 92.81 104 TRP A C 1
ATOM 815 O O . TRP A 1 104 ? 3.695 9.141 22.234 1 92.81 104 TRP A O 1
ATOM 825 N N . SER A 1 105 ? 5.953 9.367 22.391 1 90.19 105 SER A N 1
ATOM 826 C CA . SER A 1 105 ? 5.93 9.68 23.812 1 90.19 105 SER A CA 1
ATOM 827 C C . SER A 1 105 ? 5.582 11.148 24.062 1 90.19 105 SER A C 1
ATOM 829 O O . SER A 1 105 ? 5.668 11.969 23.141 1 90.19 105 SER A O 1
ATOM 831 N N . GLU A 1 106 ? 5.207 11.461 25.297 1 89.94 106 GLU A N 1
ATOM 832 C CA . GLU A 1 106 ? 4.895 12.844 25.656 1 89.94 106 GLU A CA 1
ATOM 833 C C . GLU A 1 106 ? 6.082 13.766 25.391 1 89.94 106 GLU A C 1
ATOM 835 O O . GLU A 1 106 ? 5.91 14.891 24.922 1 89.94 106 GLU A O 1
ATOM 840 N N . GLU A 1 107 ? 7.223 13.32 25.688 1 89.75 107 GLU A N 1
ATOM 841 C CA . GLU A 1 107 ? 8.438 14.102 25.469 1 89.75 107 GLU A CA 1
ATOM 842 C C . GLU A 1 107 ? 8.648 14.383 23.984 1 89.75 107 GLU A C 1
ATOM 844 O O . GLU A 1 107 ? 8.992 15.508 23.594 1 89.75 107 GLU A O 1
ATOM 849 N N . GLU A 1 108 ? 8.43 13.398 23.172 1 89.62 108 GLU A N 1
ATOM 850 C CA . GLU A 1 108 ? 8.602 13.547 21.719 1 89.62 108 GLU A CA 1
ATOM 851 C C . GLU A 1 108 ? 7.59 14.539 21.156 1 89.62 108 GLU A C 1
ATOM 853 O O . GLU A 1 108 ? 7.914 15.312 20.25 1 89.62 108 GLU A O 1
ATOM 858 N N . LEU A 1 109 ? 6.469 14.469 21.672 1 92.31 109 LEU A N 1
ATOM 859 C CA . LEU A 1 109 ? 5.402 15.344 21.188 1 92.31 109 LEU A CA 1
ATOM 860 C C . LEU A 1 109 ? 5.762 16.812 21.422 1 92.31 109 LEU A C 1
ATOM 862 O O . LEU A 1 109 ? 5.492 17.656 20.562 1 92.31 109 LEU A O 1
ATOM 866 N N . HIS A 1 110 ? 6.391 17.062 22.484 1 90.94 110 HIS A N 1
ATOM 867 C CA . HIS A 1 110 ? 6.641 18.438 22.875 1 90.94 110 HIS A CA 1
ATOM 868 C C . HIS A 1 110 ? 8.016 18.906 22.406 1 90.94 110 HIS A C 1
ATOM 870 O O . HIS A 1 110 ? 8.336 20.094 22.484 1 90.94 110 HIS A O 1
ATOM 876 N N . ASN A 1 111 ? 8.789 18.031 21.797 1 88.31 111 ASN A N 1
ATOM 877 C CA . ASN A 1 111 ? 10.141 18.375 21.375 1 88.31 111 ASN A CA 1
ATOM 878 C C . ASN A 1 111 ? 10.203 18.594 19.859 1 88.31 111 ASN A C 1
ATOM 880 O O . ASN A 1 111 ? 11.289 18.766 19.297 1 88.31 111 ASN A O 1
ATOM 884 N N . VAL A 1 112 ? 9.07 18.594 19.25 1 91.81 112 VAL A N 1
ATOM 885 C CA . VAL A 1 112 ? 9.062 18.859 17.812 1 91.81 112 VAL A CA 1
ATOM 886 C C . VAL A 1 112 ? 9.43 20.328 17.562 1 91.81 112 VAL A C 1
ATOM 888 O O . VAL A 1 112 ? 8.938 21.219 18.25 1 91.81 112 VAL A O 1
ATOM 891 N N . LYS A 1 113 ? 10.352 20.562 16.609 1 88.75 113 LYS A N 1
ATOM 892 C CA . LYS A 1 113 ? 10.773 21.906 16.266 1 88.75 113 LYS A CA 1
ATOM 893 C C . LYS A 1 113 ? 10.516 22.203 14.781 1 88.75 113 LYS A C 1
ATOM 895 O O . LYS A 1 113 ? 10.57 21.281 13.953 1 88.75 113 LYS A O 1
ATOM 900 N N . VAL A 1 114 ? 10.211 23.422 14.531 1 91.25 114 VAL A N 1
ATOM 901 C CA . VAL A 1 114 ? 10.133 23.875 13.148 1 91.25 114 VAL A CA 1
ATOM 902 C C . VAL A 1 114 ? 11.531 24.047 12.57 1 91.25 114 VAL A C 1
ATOM 904 O O . VAL A 1 114 ? 12.336 24.828 13.086 1 91.25 114 VAL A O 1
ATOM 907 N N . THR A 1 115 ? 11.828 23.312 11.57 1 88.88 115 THR A N 1
ATOM 908 C CA . THR A 1 115 ? 13.141 23.312 10.938 1 88.88 115 THR A CA 1
ATOM 909 C C . THR A 1 115 ? 13.016 23.547 9.438 1 88.88 115 THR A C 1
ATOM 911 O O . THR A 1 115 ? 11.906 23.594 8.898 1 88.88 115 THR A O 1
ATOM 914 N N . HIS A 1 116 ? 14.188 23.812 8.781 1 92.62 116 HIS A N 1
ATOM 915 C CA . HIS A 1 116 ? 14.219 24.016 7.336 1 92.62 116 HIS A CA 1
ATOM 916 C C . HIS A 1 116 ? 15.516 23.469 6.734 1 92.62 116 HIS A C 1
ATOM 918 O O . HIS A 1 116 ? 16.609 23.797 7.207 1 92.62 116 HIS A O 1
ATOM 924 N N . LYS A 1 117 ? 15.359 22.609 5.73 1 92.19 117 LYS A N 1
ATOM 925 C CA . LYS A 1 117 ? 16.516 22.172 4.941 1 92.19 117 LYS A CA 1
ATOM 926 C C . LYS A 1 117 ? 16.781 23.156 3.801 1 92.19 117 LYS A C 1
ATOM 928 O O . LYS A 1 117 ? 15.977 23.281 2.881 1 92.19 117 LYS A O 1
ATOM 933 N N . PRO A 1 118 ? 17.969 23.75 3.836 1 92.44 118 PRO A N 1
ATOM 934 C CA . PRO A 1 118 ? 18.266 24.641 2.709 1 92.44 118 PRO A CA 1
ATOM 935 C C . PRO A 1 118 ? 18.375 23.891 1.382 1 92.44 118 PRO A C 1
ATOM 937 O O . PRO A 1 118 ? 19.016 22.844 1.312 1 92.44 118 PRO A O 1
ATOM 940 N N . PRO A 1 119 ? 17.609 24.406 0.392 1 95.44 119 PRO A N 1
ATOM 941 C CA . PRO A 1 119 ? 17.672 23.719 -0.902 1 95.44 119 PRO A CA 1
ATOM 942 C C . PRO A 1 119 ? 19.062 23.75 -1.53 1 95.44 119 PRO A C 1
ATOM 944 O O . PRO A 1 119 ? 19.672 24.812 -1.608 1 95.44 119 PRO A O 1
ATOM 947 N N . GLU A 1 120 ? 19.5 22.625 -1.9 1 93.69 120 GLU A N 1
ATOM 948 C CA . GLU A 1 120 ? 20.797 22.469 -2.555 1 93.69 120 GLU A CA 1
ATOM 949 C C . GLU A 1 120 ? 20.625 22 -3.996 1 93.69 120 GLU A C 1
ATOM 951 O O . GLU A 1 120 ? 19.969 20.984 -4.254 1 93.69 120 GLU A O 1
ATOM 956 N N . GLY A 1 121 ? 21.234 22.734 -4.941 1 94.06 121 GLY A N 1
ATOM 957 C CA . GLY A 1 121 ? 21.172 22.328 -6.332 1 94.06 121 GLY A CA 1
ATOM 958 C C . GLY A 1 121 ? 19.859 22.672 -7.008 1 94.06 121 GLY A C 1
ATOM 959 O O . GLY A 1 121 ? 18.953 23.219 -6.371 1 94.06 121 GLY A O 1
ATOM 960 N N . PHE A 1 122 ? 19.812 22.344 -8.227 1 96.5 122 PHE A N 1
ATOM 961 C CA . PHE A 1 122 ? 18.672 22.75 -9.055 1 96.5 122 PHE A CA 1
ATOM 962 C C . PHE A 1 122 ? 17.422 22 -8.656 1 96.5 122 PHE A C 1
ATOM 964 O O . PHE A 1 122 ? 16.344 22.594 -8.539 1 96.5 122 PHE A O 1
ATOM 971 N N . VAL A 1 123 ? 17.516 20.719 -8.391 1 96.56 123 VAL A N 1
ATOM 972 C CA . VAL A 1 123 ? 16.359 19.875 -8.086 1 96.56 123 VAL A CA 1
ATOM 973 C C . VAL A 1 123 ? 15.734 20.312 -6.762 1 96.56 123 VAL A C 1
ATOM 975 O O . VAL A 1 123 ? 14.516 20.469 -6.672 1 96.56 123 VAL A O 1
ATOM 978 N N . ASP A 1 124 ? 16.547 20.516 -5.75 1 96.69 124 ASP A N 1
ATOM 979 C CA . ASP A 1 124 ? 16.047 20.953 -4.445 1 96.69 124 ASP A CA 1
ATOM 980 C C . ASP A 1 124 ? 15.367 22.312 -4.547 1 96.69 124 ASP A C 1
ATOM 982 O O . ASP A 1 124 ? 14.32 22.531 -3.926 1 96.69 124 ASP A O 1
ATOM 986 N N . LYS A 1 125 ? 16 23.188 -5.297 1 97.31 125 LYS A N 1
ATOM 987 C CA . LYS A 1 125 ? 15.445 24.531 -5.438 1 97.31 125 LYS A CA 1
ATOM 988 C C . LYS A 1 125 ? 14.102 24.5 -6.156 1 97.31 125 LYS A C 1
ATOM 990 O O . LYS A 1 125 ? 13.164 25.203 -5.773 1 97.31 125 LYS A O 1
ATOM 995 N N . LEU A 1 126 ? 14.031 23.688 -7.184 1 97.75 126 LEU A N 1
ATOM 996 C CA . LEU A 1 126 ? 12.766 23.531 -7.895 1 97.75 126 LEU A CA 1
ATOM 997 C C . LEU A 1 126 ? 11.695 22.953 -6.973 1 97.75 126 LEU A C 1
ATOM 999 O O . LEU A 1 126 ? 10.547 23.391 -6.996 1 97.75 126 LEU A O 1
ATOM 1003 N N . ALA A 1 127 ? 12.031 21.938 -6.199 1 98.19 127 ALA A N 1
ATOM 1004 C CA . ALA A 1 127 ? 11.109 21.328 -5.242 1 98.19 127 ALA A CA 1
ATOM 1005 C C . ALA A 1 127 ? 10.609 22.359 -4.234 1 98.19 127 ALA A C 1
ATOM 1007 O O . ALA A 1 127 ? 9.398 22.484 -4.004 1 98.19 127 ALA A O 1
ATOM 1008 N N . PHE A 1 128 ? 11.516 23.109 -3.676 1 97.25 128 PHE A N 1
ATOM 1009 C CA . PHE A 1 128 ? 11.188 24.109 -2.666 1 97.25 128 PHE A CA 1
ATOM 1010 C C . PHE A 1 128 ? 10.266 25.172 -3.238 1 97.25 128 PHE A C 1
ATOM 1012 O O . PHE A 1 128 ? 9.242 25.5 -2.633 1 97.25 128 PHE A O 1
ATOM 1019 N N . ARG A 1 129 ? 10.641 25.656 -4.395 1 97.12 129 ARG A N 1
ATOM 1020 C CA . ARG A 1 129 ? 9.844 26.703 -5.031 1 97.12 129 ARG A CA 1
ATOM 1021 C C . ARG A 1 129 ? 8.453 26.203 -5.383 1 97.12 129 ARG A C 1
ATOM 1023 O O . ARG A 1 129 ? 7.477 26.953 -5.301 1 97.12 129 ARG A O 1
ATOM 1030 N N . SER A 1 130 ? 8.352 24.969 -5.844 1 97.19 130 SER A N 1
ATOM 1031 C CA . SER A 1 130 ? 7.055 24.391 -6.164 1 97.19 130 SER A CA 1
ATOM 1032 C C . SER A 1 130 ? 6.152 24.344 -4.938 1 97.19 130 SER A C 1
ATOM 1034 O O . SER A 1 130 ? 4.969 24.688 -5.016 1 97.19 130 SER A O 1
ATOM 1036 N N . VAL A 1 131 ? 6.688 23.922 -3.746 1 97.06 131 VAL A N 1
ATOM 1037 C CA . VAL A 1 131 ? 5.91 23.844 -2.514 1 97.06 131 VAL A CA 1
ATOM 1038 C C . VAL A 1 131 ? 5.469 25.234 -2.078 1 97.06 131 VAL A C 1
ATOM 1040 O O . VAL A 1 131 ? 4.316 25.438 -1.696 1 97.06 131 VAL A O 1
ATOM 1043 N N . LYS A 1 132 ? 6.355 26.219 -2.188 1 95 132 LYS A N 1
ATOM 1044 C CA . LYS A 1 132 ? 6.035 27.594 -1.794 1 95 132 LYS A CA 1
ATOM 1045 C C . LYS A 1 132 ? 4.938 28.172 -2.682 1 95 132 LYS A C 1
ATOM 1047 O O . LYS A 1 132 ? 4.043 28.875 -2.195 1 95 132 LYS A O 1
ATOM 1052 N N . LEU A 1 133 ? 5.066 27.859 -3.938 1 93.69 133 LEU A N 1
ATOM 1053 C CA . LEU A 1 133 ? 4.055 28.312 -4.879 1 93.69 133 LEU A CA 1
ATOM 1054 C C . LEU A 1 133 ? 2.697 27.688 -4.566 1 93.69 133 LEU A C 1
ATOM 1056 O O . LEU A 1 133 ? 1.678 28.375 -4.555 1 93.69 133 LEU A O 1
ATOM 1060 N N . LEU A 1 134 ? 2.686 26.406 -4.332 1 92.44 134 LEU A N 1
ATOM 1061 C CA . LEU A 1 134 ? 1.444 25.719 -4.012 1 92.44 134 LEU A CA 1
ATOM 1062 C C . LEU A 1 134 ? 0.836 26.25 -2.721 1 92.44 134 LEU A C 1
ATOM 1064 O O . LEU A 1 134 ? -0.372 26.484 -2.65 1 92.44 134 LEU A O 1
ATOM 1068 N N . ARG A 1 135 ? 1.657 26.453 -1.719 1 91 135 ARG A N 1
ATOM 1069 C CA . ARG A 1 135 ? 1.198 26.953 -0.427 1 91 135 ARG A CA 1
ATOM 1070 C C . ARG A 1 135 ? 0.619 28.359 -0.557 1 91 135 ARG A C 1
ATOM 1072 O O . ARG A 1 135 ? -0.447 28.656 -0.011 1 91 135 ARG A O 1
ATOM 1079 N N . SER A 1 136 ? 1.293 29.219 -1.266 1 90.44 136 SER A N 1
ATOM 1080 C CA . SER A 1 136 ? 0.839 30.594 -1.43 1 90.44 136 SER A CA 1
ATOM 1081 C C . SER A 1 136 ? -0.469 30.656 -2.211 1 90.44 136 SER A C 1
ATOM 1083 O O . SER A 1 136 ? -1.364 31.438 -1.872 1 90.44 136 SER A O 1
ATOM 1085 N N . THR A 1 137 ? -0.577 29.844 -3.26 1 89.19 137 THR A N 1
ATOM 1086 C CA . THR A 1 137 ? -1.797 29.781 -4.059 1 89.19 137 THR A CA 1
ATOM 1087 C C . THR A 1 137 ? -2.961 29.25 -3.229 1 89.19 137 THR A C 1
ATOM 1089 O O . THR A 1 137 ? -4.066 29.797 -3.277 1 89.19 137 THR A O 1
ATOM 1092 N N . PHE A 1 138 ? -2.678 28.297 -2.412 1 87.62 138 PHE A N 1
ATOM 1093 C CA . PHE A 1 138 ? -3.703 27.703 -1.554 1 87.62 138 PHE A CA 1
ATOM 1094 C C . PHE A 1 138 ? -4.176 28.719 -0.517 1 87.62 138 PHE A C 1
ATOM 1096 O O . PHE A 1 138 ? -5.379 28.875 -0.29 1 87.62 138 PHE A O 1
ATOM 1103 N N . ASP A 1 139 ? -3.311 29.406 0.127 1 87.81 139 ASP A N 1
ATOM 1104 C CA . ASP A 1 139 ? -3.662 30.391 1.143 1 87.81 139 ASP A CA 1
ATOM 1105 C C . ASP A 1 139 ? -4.488 31.516 0.542 1 87.81 139 ASP A C 1
ATOM 1107 O O . ASP A 1 139 ? -5.422 32.031 1.173 1 87.81 139 ASP A O 1
ATOM 1111 N N . LEU A 1 140 ? -4.152 31.875 -0.65 1 86.19 140 LEU A N 1
ATOM 1112 C CA . LEU A 1 140 ? -4.863 32.938 -1.339 1 86.19 140 LEU A CA 1
ATOM 1113 C C . LEU A 1 140 ? -6.281 32.5 -1.698 1 86.19 140 LEU A C 1
ATOM 1115 O O . LEU A 1 140 ? -7.246 33.219 -1.418 1 86.19 140 LEU A O 1
ATOM 1119 N N . LEU A 1 141 ? -6.422 31.344 -2.23 1 83.38 141 LEU A N 1
ATOM 1120 C CA . LEU A 1 141 ? -7.711 30.859 -2.711 1 83.38 141 LEU A CA 1
ATOM 1121 C C . LEU A 1 141 ? -8.656 30.578 -1.546 1 83.38 141 LEU A C 1
ATOM 1123 O O . LEU A 1 141 ? -9.867 30.766 -1.67 1 83.38 141 LEU A O 1
ATOM 1127 N N . THR A 1 142 ? -8.102 30.203 -0.368 1 84.31 142 THR A N 1
ATOM 1128 C CA . THR A 1 142 ? -8.938 29.828 0.767 1 84.31 142 THR A CA 1
ATOM 1129 C C . THR A 1 142 ? -9.141 31.031 1.7 1 84.31 142 THR A C 1
ATOM 1131 O O . THR A 1 142 ? -10.008 31 2.574 1 84.31 142 THR A O 1
ATOM 1134 N N . GLY A 1 143 ? -8.445 32.094 1.552 1 82.69 143 GLY A N 1
ATOM 1135 C CA . GLY A 1 143 ? -8.523 33.25 2.432 1 82.69 143 GLY A CA 1
ATOM 1136 C C . GLY A 1 143 ? -8.117 32.938 3.859 1 82.69 143 GLY A C 1
ATOM 1137 O O . GLY A 1 143 ? -8.672 33.5 4.805 1 82.69 143 GLY A O 1
ATOM 1138 N N . PHE A 1 144 ? -7.219 32.062 4.031 1 83.44 144 PHE A N 1
ATOM 1139 C CA . PHE A 1 144 ? -6.863 31.578 5.363 1 83.44 144 PHE A CA 1
ATOM 1140 C C . PHE A 1 144 ? -6.242 32.688 6.191 1 83.44 144 PHE A C 1
ATOM 1142 O O . PHE A 1 144 ? -6.434 32.75 7.406 1 83.44 144 PHE A O 1
ATOM 1149 N N . ASN A 1 145 ? -5.566 33.594 5.543 1 80.88 145 ASN A N 1
ATOM 1150 C CA . ASN A 1 145 ? -4.855 34.656 6.27 1 80.88 145 ASN A CA 1
ATOM 1151 C C . ASN A 1 145 ? -5.727 35.875 6.461 1 80.88 145 ASN A C 1
ATOM 1153 O O . ASN A 1 145 ? -5.281 36.875 7.043 1 80.88 145 ASN A O 1
ATOM 1157 N N . TRP A 1 146 ? -6.93 35.719 6.027 1 84.75 146 TRP A N 1
ATOM 1158 C CA . TRP A 1 146 ? -7.848 36.844 6.184 1 84.75 146 TRP A CA 1
ATOM 1159 C C . TRP A 1 146 ? -8.867 36.562 7.277 1 84.75 146 TRP A C 1
ATOM 1161 O O . TRP A 1 146 ? -9.516 35.5 7.281 1 84.75 146 TRP A O 1
ATOM 1171 N N . GLY A 1 147 ? -9.008 37.5 8.172 1 84.69 147 GLY A N 1
ATOM 1172 C CA . GLY A 1 147 ? -9.992 37.344 9.227 1 84.69 147 GLY A CA 1
ATOM 1173 C C . GLY A 1 147 ? -9.539 36.406 10.336 1 84.69 147 GLY A C 1
ATOM 1174 O O . GLY A 1 147 ? -8.359 36.094 10.445 1 84.69 147 GLY A O 1
ATOM 1175 N N . GLU A 1 148 ? -10.523 36.062 11.164 1 88.62 148 GLU A N 1
ATOM 1176 C CA . GLU A 1 148 ? -10.234 35.188 12.289 1 88.62 148 GLU A CA 1
ATOM 1177 C C . GLU A 1 148 ? -10.125 33.75 11.828 1 88.62 148 GLU A C 1
ATOM 1179 O O . GLU A 1 148 ? -10.898 33.281 10.984 1 88.62 148 GLU A O 1
ATOM 1184 N N . ARG A 1 149 ? -9.109 33.094 12.359 1 91.62 149 ARG A N 1
ATOM 1185 C CA . ARG A 1 149 ? -8.922 31.688 12.062 1 91.62 149 ARG A CA 1
ATOM 1186 C C . ARG A 1 149 ? -9.797 30.812 12.953 1 91.62 149 ARG A C 1
ATOM 1188 O O . ARG A 1 149 ? -9.305 30.188 13.898 1 91.62 149 ARG A O 1
ATOM 1195 N N . SER A 1 150 ? -11.039 30.703 12.586 1 92 150 SER A N 1
ATOM 1196 C CA . SER A 1 150 ? -12.031 29.938 13.336 1 92 150 SER A CA 1
ATOM 1197 C C . SER A 1 150 ? -11.773 28.438 13.219 1 92 150 SER A C 1
ATOM 1199 O O . SER A 1 150 ? -10.945 28 12.422 1 92 150 SER A O 1
ATOM 1201 N N . GLU A 1 151 ? -12.461 27.703 14.055 1 94.62 151 GLU A N 1
ATOM 1202 C CA . GLU A 1 151 ? -12.375 26.25 13.992 1 94.62 151 GLU A CA 1
ATOM 1203 C C . GLU A 1 151 ? -12.758 25.734 12.602 1 94.62 151 GLU A C 1
ATOM 1205 O O . GLU A 1 151 ? -12.094 24.844 12.062 1 94.62 151 GLU A O 1
ATOM 1210 N N . LYS A 1 152 ? -13.82 26.344 12.102 1 92.75 152 LYS A N 1
ATOM 1211 C CA . LYS A 1 152 ? -14.273 25.938 10.781 1 92.75 152 LYS A CA 1
ATOM 1212 C C . LYS A 1 152 ? -13.18 26.125 9.734 1 92.75 152 LYS A C 1
ATOM 1214 O O . LYS A 1 152 ? -12.922 25.234 8.922 1 92.75 152 LYS A O 1
ATOM 1219 N N . LYS A 1 153 ? -12.523 27.234 9.797 1 92.31 153 LYS A N 1
ATOM 1220 C CA . LYS A 1 153 ? -11.453 27.531 8.844 1 92.31 153 LYS A CA 1
ATOM 1221 C C . LYS A 1 153 ? -10.297 26.562 9.008 1 92.31 153 LYS A C 1
ATOM 1223 O O . LYS A 1 153 ? -9.758 26.047 8.016 1 92.31 153 LYS A O 1
ATOM 1228 N N . TRP A 1 154 ? -9.953 26.312 10.234 1 95.5 154 TRP A N 1
ATOM 1229 C CA . TRP A 1 154 ? -8.852 25.391 10.508 1 95.5 154 TRP A CA 1
ATOM 1230 C C . TRP A 1 154 ? -9.18 23.984 10.031 1 95.5 154 TRP A C 1
ATOM 1232 O O . TRP A 1 154 ? -8.359 23.344 9.367 1 95.5 154 TRP A O 1
ATOM 1242 N N . VAL A 1 155 ? -10.367 23.5 10.336 1 95.44 155 VAL A N 1
ATOM 1243 C CA . VAL A 1 155 ? -10.734 22.125 10.008 1 95.44 155 VAL A CA 1
ATOM 1244 C C . VAL A 1 155 ? -10.797 21.969 8.492 1 95.44 155 VAL A C 1
ATOM 1246 O O . VAL A 1 155 ? -10.344 20.953 7.957 1 95.44 155 VAL A O 1
ATOM 1249 N N . LEU A 1 156 ? -11.281 22.938 7.777 1 92.75 156 LEU A N 1
ATOM 1250 C CA . LEU A 1 156 ? -11.336 22.859 6.32 1 92.75 156 LEU A CA 1
ATOM 1251 C C . LEU A 1 156 ? -9.93 22.859 5.723 1 92.75 156 LEU A C 1
ATOM 1253 O O . LEU A 1 156 ? -9.664 22.125 4.77 1 92.75 156 LEU A O 1
ATOM 1257 N N . ARG A 1 157 ? -9.117 23.719 6.289 1 94 157 ARG A N 1
ATOM 1258 C CA . ARG A 1 157 ? -7.727 23.734 5.836 1 94 157 ARG A CA 1
ATOM 1259 C C . ARG A 1 157 ? -7.059 22.375 6.039 1 94 157 ARG A C 1
ATOM 1261 O O . ARG A 1 157 ? -6.422 21.859 5.125 1 94 157 ARG A O 1
ATOM 1268 N N . ILE A 1 158 ? -7.238 21.812 7.215 1 95.75 158 ILE A N 1
ATOM 1269 C CA . ILE A 1 158 ? -6.637 20.531 7.547 1 95.75 158 ILE A CA 1
ATOM 1270 C C . ILE A 1 158 ? -7.18 19.453 6.613 1 95.75 158 ILE A C 1
ATOM 1272 O O . ILE A 1 158 ? -6.414 18.672 6.047 1 95.75 158 ILE A O 1
ATOM 1276 N N . CYS A 1 159 ? -8.453 19.438 6.414 1 95.12 159 CYS A N 1
ATOM 1277 C CA . CYS A 1 159 ? -9.07 18.438 5.551 1 95.12 159 CYS A CA 1
ATOM 1278 C C . CYS A 1 159 ? -8.5 18.516 4.137 1 95.12 159 CYS A C 1
ATOM 1280 O O . CYS A 1 159 ? -8.125 17.5 3.557 1 95.12 159 CYS A O 1
ATOM 1282 N N . PHE A 1 160 ? -8.422 19.719 3.617 1 93.81 160 PHE A N 1
ATOM 1283 C CA . PHE A 1 160 ? -7.953 19.891 2.248 1 93.81 160 PHE A CA 1
ATOM 1284 C C . PHE A 1 160 ? -6.492 19.469 2.121 1 93.81 160 PHE A C 1
ATOM 1286 O O . PHE A 1 160 ? -6.137 18.703 1.232 1 93.81 160 PHE A O 1
ATOM 1293 N N . LEU A 1 161 ? -5.668 19.969 2.969 1 93.56 161 LEU A N 1
ATOM 1294 C CA . LEU A 1 161 ? -4.238 19.688 2.916 1 93.56 161 LEU A CA 1
ATOM 1295 C C . LEU A 1 161 ? -3.969 18.203 3.115 1 93.56 161 LEU A C 1
ATOM 1297 O O . LEU A 1 161 ? -3.111 17.625 2.441 1 93.56 161 LEU A O 1
ATOM 1301 N N . GLU A 1 162 ? -4.688 17.531 4.02 1 96.06 162 GLU A N 1
ATOM 1302 C CA . GLU A 1 162 ? -4.508 16.094 4.258 1 96.06 162 GLU A CA 1
ATOM 1303 C C . GLU A 1 162 ? -4.922 15.273 3.041 1 96.06 162 GLU A C 1
ATOM 1305 O O . GLU A 1 162 ? -4.34 14.227 2.764 1 96.06 162 GLU A O 1
ATOM 1310 N N . THR A 1 163 ? -5.984 15.703 2.287 1 95.38 163 THR A N 1
ATOM 1311 C CA . THR A 1 163 ? -6.391 15 1.073 1 95.38 163 THR A CA 1
ATOM 1312 C C . THR A 1 163 ? -5.27 15.016 0.039 1 95.38 163 THR A C 1
ATOM 1314 O O . THR A 1 163 ? -5.016 14.008 -0.622 1 95.38 163 THR A O 1
ATOM 1317 N N . VAL A 1 164 ? -4.613 16.094 -0.045 1 94.19 164 VAL A N 1
ATOM 1318 C CA . VAL A 1 164 ? -3.531 16.234 -1.015 1 94.19 164 VAL A CA 1
ATOM 1319 C C . VAL A 1 164 ? -2.293 15.492 -0.508 1 94.19 164 VAL A C 1
ATOM 1321 O O . VAL A 1 164 ? -1.636 14.781 -1.267 1 94.19 164 VAL A O 1
ATOM 1324 N N . ALA A 1 165 ? -2.012 15.641 0.821 1 96.81 165 ALA A N 1
ATOM 1325 C CA . ALA A 1 165 ? -0.813 15.047 1.41 1 96.81 165 ALA A CA 1
ATOM 1326 C C . ALA A 1 165 ? -0.9 13.523 1.412 1 96.81 165 ALA A C 1
ATOM 1328 O O . ALA A 1 165 ? 0.12 12.836 1.513 1 96.81 165 ALA A O 1
ATOM 1329 N N . GLY A 1 166 ? -2.086 12.953 1.291 1 97.56 166 GLY A N 1
ATOM 1330 C CA . GLY A 1 166 ? -2.277 11.508 1.28 1 97.56 166 GLY A CA 1
ATOM 1331 C C . GLY A 1 166 ? -1.953 10.875 -0.06 1 97.56 166 GLY A C 1
ATOM 1332 O O . GLY A 1 166 ? -1.91 9.648 -0.178 1 97.56 166 GLY A O 1
ATOM 1333 N N . VAL A 1 167 ? -1.645 11.648 -1.053 1 98.06 167 VAL A N 1
ATOM 1334 C CA . VAL A 1 167 ? -1.471 11.164 -2.416 1 98.06 167 VAL A CA 1
ATOM 1335 C C . VAL A 1 167 ? -0.037 10.68 -2.613 1 98.06 167 VAL A C 1
ATOM 1337 O O . VAL A 1 167 ? 0.187 9.562 -3.094 1 98.06 167 VAL A O 1
ATOM 1340 N N . PRO A 1 168 ? 1.019 11.414 -2.184 1 98.56 168 PRO A N 1
ATOM 1341 C CA . PRO A 1 168 ? 2.395 11.094 -2.574 1 98.56 168 PRO A CA 1
ATOM 1342 C C . PRO A 1 168 ? 2.842 9.719 -2.084 1 98.56 168 PRO A C 1
ATOM 1344 O O . PRO A 1 168 ? 3.408 8.938 -2.854 1 98.56 168 PRO A O 1
ATOM 1347 N N . GLY A 1 169 ? 2.611 9.422 -0.785 1 98.44 169 GLY A N 1
ATOM 1348 C CA . GLY A 1 169 ? 3.045 8.141 -0.262 1 98.44 169 GLY A CA 1
ATOM 1349 C C . GLY A 1 169 ? 2.51 6.961 -1.055 1 98.44 169 GLY A C 1
ATOM 1350 O O . GLY A 1 169 ? 3.252 6.031 -1.373 1 98.44 169 GLY A O 1
ATOM 1351 N N . MET A 1 170 ? 1.271 7.02 -1.396 1 98.12 170 MET A N 1
ATOM 1352 C CA . MET A 1 170 ? 0.621 5.93 -2.119 1 98.12 170 MET A CA 1
ATOM 1353 C C . MET A 1 170 ? 1.137 5.844 -3.553 1 98.12 170 MET A C 1
ATOM 1355 O O . MET A 1 170 ? 1.42 4.754 -4.051 1 98.12 170 MET A O 1
ATOM 1359 N N . VAL A 1 171 ? 1.228 6.934 -4.23 1 97.81 171 VAL A N 1
ATOM 1360 C CA . VAL A 1 171 ? 1.703 6.965 -5.609 1 97.81 171 VAL A CA 1
ATOM 1361 C C . VAL A 1 171 ? 3.139 6.449 -5.672 1 97.81 171 VAL A C 1
ATOM 1363 O O . VAL A 1 171 ? 3.477 5.645 -6.547 1 97.81 171 VAL A O 1
ATOM 1366 N N . ALA A 1 172 ? 3.949 6.938 -4.773 1 98 172 ALA A N 1
ATOM 1367 C CA . ALA A 1 172 ? 5.344 6.5 -4.75 1 98 172 ALA A CA 1
ATOM 1368 C C . ALA A 1 172 ? 5.441 4.996 -4.488 1 98 172 ALA A C 1
ATOM 1370 O O . ALA A 1 172 ? 6.199 4.293 -5.164 1 98 172 ALA A O 1
ATOM 1371 N N . ALA A 1 173 ? 4.684 4.504 -3.523 1 97.62 173 ALA A N 1
ATOM 1372 C CA . ALA A 1 173 ? 4.695 3.082 -3.195 1 97.62 173 ALA A CA 1
ATOM 1373 C C . ALA A 1 173 ? 4.25 2.24 -4.391 1 97.62 173 ALA A C 1
ATOM 1375 O O . ALA A 1 173 ? 4.879 1.23 -4.711 1 97.62 173 ALA A O 1
ATOM 1376 N N . MET A 1 174 ? 3.197 2.619 -5.004 1 96.94 174 MET A N 1
ATOM 1377 C CA . MET A 1 174 ? 2.697 1.895 -6.168 1 96.94 174 MET A CA 1
ATOM 1378 C C . MET A 1 174 ? 3.734 1.881 -7.285 1 96.94 174 MET A C 1
ATOM 1380 O O . MET A 1 174 ? 3.98 0.839 -7.898 1 96.94 174 MET A O 1
ATOM 1384 N N . THR A 1 175 ? 4.293 3.023 -7.57 1 96.06 175 THR A N 1
ATOM 1385 C CA . THR A 1 175 ? 5.277 3.121 -8.641 1 96.06 175 THR A CA 1
ATOM 1386 C C . THR A 1 175 ? 6.469 2.207 -8.367 1 96.06 175 THR A C 1
ATOM 1388 O O . THR A 1 175 ? 6.93 1.495 -9.258 1 96.06 175 THR A O 1
ATOM 1391 N N . ARG A 1 176 ? 6.91 2.232 -7.152 1 95.81 176 ARG A N 1
ATOM 1392 C CA . ARG A 1 176 ? 8.047 1.389 -6.793 1 95.81 176 ARG A CA 1
ATOM 1393 C C . ARG A 1 176 ? 7.68 -0.088 -6.867 1 95.81 176 ARG A C 1
ATOM 1395 O O . ARG A 1 176 ? 8.5 -0.923 -7.246 1 95.81 176 ARG A O 1
ATOM 1402 N N . HIS A 1 177 ? 6.473 -0.415 -6.449 1 96.31 177 HIS A N 1
ATOM 1403 C CA . HIS A 1 177 ? 5.992 -1.788 -6.559 1 96.31 177 HIS A CA 1
ATOM 1404 C C . HIS A 1 177 ? 5.992 -2.256 -8.008 1 96.31 177 HIS A C 1
ATOM 1406 O O . HIS A 1 177 ? 6.547 -3.311 -8.328 1 96.31 177 HIS A O 1
ATOM 1412 N N . LEU A 1 178 ? 5.387 -1.466 -8.891 1 95.88 178 LEU A N 1
ATOM 1413 C CA . LEU A 1 178 ? 5.309 -1.82 -10.305 1 95.88 178 LEU A CA 1
ATOM 1414 C C . LEU A 1 178 ? 6.699 -1.856 -10.938 1 95.88 178 LEU A C 1
ATOM 1416 O O . LEU A 1 178 ? 6.969 -2.686 -11.812 1 95.88 178 LEU A O 1
ATOM 1420 N N . HIS A 1 179 ? 7.551 -0.969 -10.461 1 93.81 179 HIS A N 1
ATOM 1421 C CA . HIS A 1 179 ? 8.938 -0.977 -10.906 1 93.81 179 HIS A CA 1
ATOM 1422 C C . HIS A 1 179 ? 9.648 -2.254 -10.477 1 93.81 179 HIS A C 1
ATOM 1424 O O . HIS A 1 179 ? 10.414 -2.838 -11.25 1 93.81 179 HIS A O 1
ATOM 1430 N N . SER A 1 180 ? 9.438 -2.58 -9.25 1 92.94 180 SER A N 1
ATOM 1431 C CA . SER A 1 180 ? 10.008 -3.818 -8.734 1 92.94 180 SER A CA 1
ATOM 1432 C C . SER A 1 180 ? 9.594 -5.016 -9.586 1 92.94 180 SER A C 1
ATOM 1434 O O . SER A 1 180 ? 10.422 -5.863 -9.922 1 92.94 180 SER A O 1
ATOM 1436 N N . LEU A 1 181 ? 8.344 -5.094 -9.961 1 93.75 181 LEU A N 1
ATOM 1437 C CA . LEU A 1 181 ? 7.84 -6.176 -10.797 1 93.75 181 LEU A CA 1
ATOM 1438 C C . LEU A 1 181 ? 8.492 -6.152 -12.172 1 93.75 181 LEU A C 1
ATOM 1440 O O . LEU A 1 181 ? 8.984 -7.18 -12.648 1 93.75 181 LEU A O 1
ATOM 1444 N N . ARG A 1 182 ? 8.547 -4.98 -12.789 1 91.44 182 ARG A N 1
ATOM 1445 C CA . ARG A 1 182 ? 9.023 -4.859 -14.164 1 91.44 182 ARG A CA 1
ATOM 1446 C C . ARG A 1 182 ? 10.531 -5.102 -14.25 1 91.44 182 ARG A C 1
ATOM 1448 O O . ARG A 1 182 ? 11.016 -5.676 -15.227 1 91.44 182 ARG A O 1
ATOM 1455 N N . ARG A 1 183 ? 11.227 -4.656 -13.219 1 89.62 183 ARG A N 1
ATOM 1456 C CA . ARG A 1 183 ? 12.68 -4.773 -13.234 1 89.62 183 ARG A CA 1
ATOM 1457 C C . ARG A 1 183 ? 13.133 -6.078 -12.586 1 89.62 183 ARG A C 1
ATOM 1459 O O . ARG A 1 183 ? 14.312 -6.426 -12.633 1 89.62 183 ARG A O 1
ATOM 1466 N N . LEU A 1 184 ? 12.18 -6.742 -12.016 1 89.38 184 LEU A N 1
ATOM 1467 C CA . LEU A 1 184 ? 12.469 -8.016 -11.359 1 89.38 184 LEU A CA 1
ATOM 1468 C C . LEU A 1 184 ? 13.555 -7.844 -10.305 1 89.38 184 LEU A C 1
ATOM 1470 O O . LEU A 1 184 ? 14.539 -8.586 -10.297 1 89.38 184 LEU A O 1
ATOM 1474 N N . LYS A 1 185 ? 13.375 -6.781 -9.5 1 87.62 185 LYS A N 1
ATOM 1475 C CA . LYS A 1 185 ? 14.297 -6.453 -8.414 1 87.62 185 LYS A CA 1
ATOM 1476 C C . LYS A 1 185 ? 13.539 -6.145 -7.121 1 87.62 185 LYS A C 1
ATOM 1478 O O . LYS A 1 185 ? 12.352 -5.824 -7.156 1 87.62 185 LYS A O 1
ATOM 1483 N N . ARG A 1 186 ? 14.273 -6.262 -6.004 1 85.12 186 ARG A N 1
ATOM 1484 C CA . ARG A 1 186 ? 13.672 -5.938 -4.715 1 85.12 186 ARG A CA 1
ATOM 1485 C C . ARG A 1 186 ? 13.469 -4.434 -4.566 1 85.12 186 ARG A C 1
ATOM 1487 O O . ARG A 1 186 ? 14.086 -3.645 -5.285 1 85.12 186 ARG A O 1
ATOM 1494 N N . ASP A 1 187 ? 12.625 -4.039 -3.646 1 86.69 187 ASP A N 1
ATOM 1495 C CA . ASP A 1 187 ? 12.289 -2.629 -3.482 1 86.69 187 ASP A CA 1
ATOM 1496 C C . ASP A 1 187 ? 13.141 -1.981 -2.396 1 86.69 187 ASP A C 1
ATOM 1498 O O . ASP A 1 187 ? 13.078 -0.768 -2.189 1 86.69 187 ASP A O 1
ATOM 1502 N N . HIS A 1 188 ? 13.898 -2.67 -1.636 1 86.44 188 HIS A N 1
ATOM 1503 C CA . HIS A 1 188 ? 14.859 -2.217 -0.637 1 86.44 188 HIS A CA 1
ATOM 1504 C C . HIS A 1 188 ? 14.148 -1.588 0.561 1 86.44 188 HIS A C 1
ATOM 1506 O O . HIS A 1 188 ? 14.664 -0.64 1.16 1 86.44 188 HIS A O 1
ATOM 1512 N N . GLY A 1 189 ? 12.875 -1.916 0.746 1 87.81 189 GLY A N 1
ATOM 1513 C CA . GLY A 1 189 ? 12.172 -1.528 1.96 1 87.81 189 GLY A CA 1
ATOM 1514 C C . GLY A 1 189 ? 11.43 -0.209 1.828 1 87.81 189 GLY A C 1
ATOM 1515 O O . GLY A 1 189 ? 10.758 0.228 2.764 1 87.81 189 GLY A O 1
ATOM 1516 N N . TRP A 1 190 ? 11.461 0.441 0.688 1 91.94 190 TRP A N 1
ATOM 1517 C CA . TRP A 1 190 ? 10.875 1.76 0.479 1 91.94 190 TRP A CA 1
ATOM 1518 C C . TRP A 1 190 ? 9.352 1.687 0.504 1 91.94 190 TRP A C 1
ATOM 1520 O O . TRP A 1 190 ? 8.695 2.557 1.076 1 91.94 190 TRP A O 1
ATOM 1530 N N . ILE A 1 191 ? 8.758 0.639 -0.068 1 94.94 191 ILE A N 1
ATOM 1531 C CA . ILE A 1 191 ? 7.32 0.53 -0.279 1 94.94 191 ILE A CA 1
ATOM 1532 C C . ILE A 1 191 ? 6.598 0.569 1.065 1 94.94 191 ILE A C 1
ATOM 1534 O O . ILE A 1 191 ? 5.617 1.298 1.229 1 94.94 191 ILE A O 1
ATOM 1538 N N . HIS A 1 192 ? 7.129 -0.126 2.059 1 93.62 192 HIS A N 1
ATOM 1539 C CA . HIS A 1 192 ? 6.484 -0.193 3.365 1 93.62 192 HIS A CA 1
ATOM 1540 C C . HIS A 1 192 ? 6.406 1.186 4.012 1 93.62 192 HIS A C 1
ATOM 1542 O O . HIS A 1 192 ? 5.344 1.596 4.48 1 93.62 192 HIS A O 1
ATOM 1548 N N . THR A 1 193 ? 7.492 1.855 3.996 1 94.38 193 THR A N 1
ATOM 1549 C CA . THR A 1 193 ? 7.555 3.182 4.602 1 94.38 193 THR A CA 1
ATOM 1550 C C . THR A 1 193 ? 6.594 4.141 3.906 1 94.38 193 THR A C 1
ATOM 1552 O O . THR A 1 193 ? 5.879 4.898 4.566 1 94.38 193 THR A O 1
ATOM 1555 N N . LEU A 1 194 ? 6.535 4.051 2.639 1 97.19 194 LEU A N 1
ATOM 1556 C CA . LEU A 1 194 ? 5.688 4.945 1.855 1 97.19 194 LEU A CA 1
ATOM 1557 C C . LEU A 1 194 ? 4.215 4.621 2.07 1 97.19 194 LEU A C 1
ATOM 1559 O O . LEU A 1 194 ? 3.383 5.527 2.166 1 97.19 194 LEU A O 1
ATOM 1563 N N . LEU A 1 195 ? 3.891 3.346 2.203 1 97 195 LEU A N 1
ATOM 1564 C CA . LEU A 1 195 ? 2.518 2.938 2.486 1 97 195 LEU A CA 1
ATOM 1565 C C . LEU A 1 195 ? 2.098 3.379 3.885 1 97 195 LEU A C 1
ATOM 1567 O O . LEU A 1 195 ? 0.961 3.812 4.086 1 97 195 LEU A O 1
ATOM 1571 N N . GLU A 1 196 ? 2.982 3.248 4.816 1 96.12 196 GLU A N 1
ATOM 1572 C CA . GLU A 1 196 ? 2.719 3.697 6.18 1 96.12 196 GLU A CA 1
ATOM 1573 C C . GLU A 1 196 ? 2.418 5.191 6.223 1 96.12 196 GLU A C 1
ATOM 1575 O O . GLU A 1 196 ? 1.486 5.625 6.902 1 96.12 196 GLU A O 1
ATOM 1580 N N . GLU A 1 197 ? 3.229 5.93 5.504 1 97.25 197 GLU A N 1
ATOM 1581 C CA . GLU A 1 197 ? 3.008 7.371 5.434 1 97.25 197 GLU A CA 1
ATOM 1582 C C . GLU A 1 197 ? 1.658 7.695 4.801 1 97.25 197 GLU A C 1
ATOM 1584 O O . GLU A 1 197 ? 0.936 8.57 5.277 1 97.25 197 GLU A O 1
ATOM 1589 N N . ALA A 1 198 ? 1.346 6.992 3.707 1 97.56 198 ALA A N 1
ATOM 1590 C CA . ALA A 1 198 ? 0.069 7.211 3.031 1 97.56 198 ALA A CA 1
ATOM 1591 C C . ALA A 1 198 ? -1.102 6.949 3.975 1 97.56 198 ALA A C 1
ATOM 1593 O O . ALA A 1 198 ? -2.053 7.734 4.027 1 97.56 198 ALA A O 1
ATOM 1594 N N . GLU A 1 199 ? -1.054 5.867 4.719 1 96.06 199 GLU A N 1
ATOM 1595 C CA . GLU A 1 199 ? -2.121 5.559 5.668 1 96.06 199 GLU A CA 1
ATOM 1596 C C . GLU A 1 199 ? -2.182 6.594 6.785 1 96.06 199 GLU A C 1
ATOM 1598 O O . GLU A 1 199 ? -3.27 6.988 7.215 1 96.06 199 GLU A O 1
ATOM 1603 N N . ASN A 1 200 ? -1.018 6.98 7.258 1 97.56 200 ASN A N 1
ATOM 1604 C CA . ASN A 1 200 ? -0.964 7.988 8.312 1 97.56 200 ASN A CA 1
ATOM 1605 C C . ASN A 1 200 ? -1.645 9.289 7.879 1 97.56 200 ASN A C 1
ATOM 1607 O O . ASN A 1 200 ? -2.43 9.859 8.633 1 97.56 200 ASN A O 1
ATOM 1611 N N . GLU A 1 201 ? -1.379 9.695 6.691 1 97.56 201 GLU A N 1
ATOM 1612 C CA . GLU A 1 201 ? -2.014 10.891 6.156 1 97.56 201 GLU A CA 1
ATOM 1613 C C . GLU A 1 201 ? -3.525 10.719 6.047 1 97.56 201 GLU A C 1
ATOM 1615 O O . GLU A 1 201 ? -4.285 11.641 6.336 1 97.56 201 GLU A O 1
ATOM 1620 N N . ARG A 1 202 ? -3.877 9.578 5.602 1 96.25 202 ARG A N 1
ATOM 1621 C CA . ARG A 1 202 ? -5.305 9.289 5.523 1 96.25 202 ARG A CA 1
ATOM 1622 C C . ARG A 1 202 ? -5.949 9.344 6.906 1 96.25 202 ARG A C 1
ATOM 1624 O O . ARG A 1 202 ? -7.078 9.812 7.055 1 96.25 202 ARG A O 1
ATOM 1631 N N . MET A 1 203 ? -5.266 8.93 7.93 1 95.94 203 MET A N 1
ATOM 1632 C CA . MET A 1 203 ? -5.793 8.945 9.289 1 95.94 203 MET A CA 1
ATOM 1633 C C . MET A 1 203 ? -5.898 10.375 9.812 1 95.94 203 MET A C 1
ATOM 1635 O O . MET A 1 203 ? -6.809 10.695 10.586 1 95.94 203 MET A O 1
ATOM 1639 N N . HIS A 1 204 ? -4.91 11.242 9.391 1 97.75 204 HIS A N 1
ATOM 1640 C CA . HIS A 1 204 ? -5.086 12.664 9.688 1 97.75 204 HIS A CA 1
ATOM 1641 C C . HIS A 1 204 ? -6.422 13.172 9.164 1 97.75 204 HIS A C 1
ATOM 1643 O O . HIS A 1 204 ? -7.172 13.828 9.891 1 97.75 204 HIS A O 1
ATOM 1649 N N . LEU A 1 205 ? -6.734 12.812 7.965 1 96.31 205 LEU A N 1
ATOM 1650 C CA . LEU A 1 205 ? -7.969 13.242 7.312 1 96.31 205 LEU A CA 1
ATOM 1651 C C . LEU A 1 205 ? -9.188 12.672 8.023 1 96.31 205 LEU A C 1
ATOM 1653 O O . LEU A 1 205 ? -10.125 13.406 8.344 1 96.31 205 LEU A O 1
ATOM 1657 N N . MET A 1 206 ? -9.18 11.383 8.32 1 94.75 206 MET A N 1
ATOM 1658 C CA . MET A 1 206 ? -10.305 10.727 8.977 1 94.75 206 MET A CA 1
ATOM 1659 C C . MET A 1 206 ? -10.57 11.352 10.344 1 94.75 206 MET A C 1
ATOM 1661 O O . MET A 1 206 ? -11.727 11.469 10.758 1 94.75 206 MET A O 1
ATOM 1665 N N . THR A 1 207 ? -9.555 11.727 10.984 1 95.81 207 THR A N 1
ATOM 1666 C CA . THR A 1 207 ? -9.688 12.359 12.289 1 95.81 207 THR A CA 1
ATOM 1667 C C . THR A 1 207 ? -10.328 13.734 12.156 1 95.81 207 THR A C 1
ATOM 1669 O O . THR A 1 207 ? -11.258 14.07 12.898 1 95.81 207 THR A O 1
ATOM 1672 N N . ALA A 1 208 ? -9.852 14.516 11.227 1 96.19 208 ALA A N 1
ATOM 1673 C CA . ALA A 1 208 ? -10.398 15.859 11.008 1 96.19 208 ALA A CA 1
ATOM 1674 C C . ALA A 1 208 ? -11.875 15.797 10.617 1 96.19 208 ALA A C 1
ATOM 1676 O O . ALA A 1 208 ? -12.664 16.656 11.016 1 96.19 208 ALA A O 1
ATOM 1677 N N . LEU A 1 209 ? -12.273 14.781 9.93 1 94.69 209 LEU A N 1
ATOM 1678 C CA . LEU A 1 209 ? -13.641 14.633 9.438 1 94.69 209 LEU A CA 1
ATOM 1679 C C . LEU A 1 209 ? -14.594 14.328 10.578 1 94.69 209 LEU A C 1
ATOM 1681 O O . LEU A 1 209 ? -15.812 14.438 10.422 1 94.69 209 LEU A O 1
ATOM 1685 N N . GLN A 1 210 ? -14.039 13.883 11.727 1 93.38 210 GLN A N 1
ATOM 1686 C CA . GLN A 1 210 ? -14.883 13.672 12.898 1 93.38 210 GLN A CA 1
ATOM 1687 C C . GLN A 1 210 ? -15.367 15 13.477 1 93.38 210 GLN A C 1
ATOM 1689 O O . GLN A 1 210 ? -16.344 15.039 14.234 1 93.38 210 GLN A O 1
ATOM 1694 N N . LEU A 1 211 ? -14.688 16.094 13.125 1 93.5 211 LEU A N 1
ATOM 1695 C CA . LEU A 1 211 ? -15.023 17.422 13.656 1 93.5 211 LEU A CA 1
ATOM 1696 C C . LEU A 1 211 ? -16.062 18.109 12.773 1 93.5 211 LEU A C 1
ATOM 1698 O O . LEU A 1 211 ? -16.922 18.844 13.273 1 93.5 211 LEU A O 1
ATOM 1702 N N . ARG A 1 212 ? -15.891 17.922 11.484 1 89.19 212 ARG A N 1
ATOM 1703 C CA . ARG A 1 212 ? -16.797 18.594 10.555 1 89.19 212 ARG A CA 1
ATOM 1704 C C . ARG A 1 212 ? -16.875 17.828 9.234 1 89.19 212 ARG A C 1
ATOM 1706 O O . ARG A 1 212 ? -15.867 17.328 8.742 1 89.19 212 ARG A O 1
ATOM 1713 N N . GLN A 1 213 ? -18.078 17.891 8.688 1 88.5 213 GLN A N 1
ATOM 1714 C CA . GLN A 1 213 ? -18.266 17.328 7.352 1 88.5 213 GLN A CA 1
ATOM 1715 C C . GLN A 1 213 ? -18.203 18.422 6.289 1 88.5 213 GLN A C 1
ATOM 1717 O O . GLN A 1 213 ? -18.938 19.406 6.359 1 88.5 213 GLN A O 1
ATOM 1722 N N . PRO A 1 214 ? -17.391 18.219 5.359 1 89.94 214 PRO A N 1
ATOM 1723 C CA . PRO A 1 214 ? -17.203 19.266 4.359 1 89.94 214 PRO A CA 1
ATOM 1724 C C . PRO A 1 214 ? -18.406 19.422 3.43 1 89.94 214 PRO A C 1
ATOM 1726 O O . PRO A 1 214 ? -19.172 18.484 3.242 1 89.94 214 PRO A O 1
ATOM 1729 N N . SER A 1 215 ? -18.547 20.609 2.857 1 92.06 215 SER A N 1
ATOM 1730 C CA . SER A 1 215 ? -19.641 20.953 1.944 1 92.06 215 SER A CA 1
ATOM 1731 C C . SER A 1 215 ? -19.406 20.359 0.561 1 92.06 215 SER A C 1
ATOM 1733 O O . SER A 1 215 ? -18.312 19.859 0.272 1 92.06 215 SER A O 1
ATOM 1735 N N . TRP A 1 216 ? -20.484 20.422 -0.205 1 92.5 216 TRP A N 1
ATOM 1736 C CA . TRP A 1 216 ? -20.391 19.891 -1.561 1 92.5 216 TRP A CA 1
ATOM 1737 C C . TRP A 1 216 ? -19.391 20.688 -2.393 1 92.5 216 TRP A C 1
ATOM 1739 O O . TRP A 1 216 ? -18.656 20.109 -3.201 1 92.5 216 TRP A O 1
ATOM 1749 N N . LEU A 1 217 ? -19.359 21.984 -2.17 1 91.75 217 LEU A N 1
ATOM 1750 C CA . LEU A 1 217 ? -18.406 22.812 -2.893 1 91.75 217 LEU A CA 1
ATOM 1751 C C . LEU A 1 217 ? -16.984 22.438 -2.523 1 91.75 217 LEU A C 1
ATOM 1753 O O . LEU A 1 217 ? -16.109 22.359 -3.393 1 91.75 217 LEU A O 1
ATOM 1757 N N . PHE A 1 218 ? -16.766 22.188 -1.243 1 91.12 218 PHE A N 1
ATOM 1758 C CA . PHE A 1 218 ? -15.461 21.734 -0.772 1 91.12 218 PHE A CA 1
ATOM 1759 C C . PHE A 1 218 ? -15.078 20.406 -1.42 1 91.12 218 PHE A C 1
ATOM 1761 O O . PHE A 1 218 ? -13.961 20.25 -1.91 1 91.12 218 PHE A O 1
ATOM 1768 N N . ARG A 1 219 ? -16.016 19.562 -1.511 1 93.12 219 ARG A N 1
ATOM 1769 C CA . ARG A 1 219 ? -15.781 18.25 -2.074 1 93.12 219 ARG A CA 1
ATOM 1770 C C . ARG A 1 219 ? -15.414 18.328 -3.551 1 93.12 219 ARG A C 1
ATOM 1772 O O . ARG A 1 219 ? -14.562 17.578 -4.031 1 93.12 219 ARG A O 1
ATOM 1779 N N . MET A 1 220 ? -16.031 19.203 -4.293 1 94.19 220 MET A N 1
ATOM 1780 C CA . MET A 1 220 ? -15.695 19.406 -5.699 1 94.19 220 MET A CA 1
ATOM 1781 C C . MET A 1 220 ? -14.266 19.922 -5.84 1 94.19 220 MET A C 1
ATOM 1783 O O . MET A 1 220 ? -13.531 19.5 -6.738 1 94.19 220 MET A O 1
ATOM 1787 N N . GLY A 1 221 ? -13.906 20.844 -4.926 1 92.5 221 GLY A N 1
ATOM 1788 C CA . GLY A 1 221 ? -12.531 21.328 -4.922 1 92.5 221 GLY A CA 1
ATOM 1789 C C . GLY A 1 221 ? -11.516 20.219 -4.688 1 92.5 221 GLY A C 1
ATOM 1790 O O . GLY A 1 221 ? -10.469 20.188 -5.344 1 92.5 221 GLY A O 1
ATOM 1791 N N . VAL A 1 222 ? -11.859 19.328 -3.771 1 92.44 222 VAL A N 1
ATOM 1792 C CA . VAL A 1 222 ? -10.992 18.203 -3.449 1 92.44 222 VAL A CA 1
ATOM 1793 C C . VAL A 1 222 ? -10.828 17.312 -4.676 1 92.44 222 VAL A C 1
ATOM 1795 O O . VAL A 1 222 ? -9.719 16.906 -5.02 1 92.44 222 VAL A O 1
ATOM 1798 N N . ILE A 1 223 ? -11.891 17.031 -5.387 1 93.75 223 ILE A N 1
ATOM 1799 C CA . ILE A 1 223 ? -11.883 16.141 -6.547 1 93.75 223 ILE A CA 1
ATOM 1800 C C . ILE A 1 223 ? -10.984 16.734 -7.633 1 93.75 223 ILE A C 1
ATOM 1802 O O . ILE A 1 223 ? -10.133 16.031 -8.195 1 93.75 223 ILE A O 1
ATOM 1806 N N . VAL A 1 224 ? -11.094 17.984 -7.922 1 93.69 224 VAL A N 1
ATOM 1807 C CA . VAL A 1 224 ? -10.312 18.641 -8.969 1 93.69 224 VAL A CA 1
ATOM 1808 C C . VAL A 1 224 ? -8.844 18.672 -8.57 1 93.69 224 VAL A C 1
ATOM 1810 O O . VAL A 1 224 ? -7.969 18.344 -9.375 1 93.69 224 VAL A O 1
ATOM 1813 N N . SER A 1 225 ? -8.578 19.031 -7.336 1 93.44 225 SER A N 1
ATOM 1814 C CA . SER A 1 225 ? -7.203 19.141 -6.863 1 93.44 225 SER A CA 1
ATOM 1815 C C . SER A 1 225 ? -6.516 17.781 -6.867 1 93.44 225 SER A C 1
ATOM 1817 O O . SER A 1 225 ? -5.363 17.656 -7.293 1 93.44 225 SER A O 1
ATOM 1819 N N . GLN A 1 226 ? -7.211 16.797 -6.43 1 93 226 GLN A N 1
ATOM 1820 C CA . GLN A 1 226 ? -6.633 15.453 -6.395 1 93 226 GLN A CA 1
ATOM 1821 C C . GLN A 1 226 ? -6.406 14.914 -7.809 1 93 226 GLN A C 1
ATOM 1823 O O . GLN A 1 226 ? -5.371 14.305 -8.086 1 93 226 GLN A O 1
ATOM 1828 N N . GLY A 1 227 ? -7.395 15.07 -8.711 1 92.12 227 GLY A N 1
ATOM 1829 C CA . GLY A 1 227 ? -7.215 14.641 -10.086 1 92.12 227 GLY A CA 1
ATOM 1830 C C . GLY A 1 227 ? -5.98 15.242 -10.742 1 92.12 227 GLY A C 1
ATOM 1831 O O . GLY A 1 227 ? -5.207 14.531 -11.383 1 92.12 227 GLY A O 1
ATOM 1832 N N . THR A 1 228 ? -5.785 16.469 -10.484 1 95.12 228 THR A N 1
ATOM 1833 C CA . THR A 1 228 ? -4.637 17.172 -11.047 1 95.12 228 THR A CA 1
ATOM 1834 C C . THR A 1 228 ? -3.344 16.734 -10.367 1 95.12 228 THR A C 1
ATOM 1836 O O . THR A 1 228 ? -2.361 16.406 -11.039 1 95.12 228 THR A O 1
ATOM 1839 N N . PHE A 1 229 ? -3.383 16.688 -9.086 1 96.56 229 PHE A N 1
ATOM 1840 C CA . PHE A 1 229 ? -2.174 16.406 -8.32 1 96.56 229 PHE A CA 1
ATOM 1841 C C . PHE A 1 229 ? -1.723 14.969 -8.531 1 96.56 229 PHE A C 1
ATOM 1843 O O . PHE A 1 229 ? -0.527 14.703 -8.68 1 96.56 229 PHE A O 1
ATOM 1850 N N . VAL A 1 230 ? -2.635 13.984 -8.492 1 96.56 230 VAL A N 1
ATOM 1851 C CA . VAL A 1 230 ? -2.291 12.586 -8.719 1 96.56 230 VAL A CA 1
ATOM 1852 C C . VAL A 1 230 ? -1.593 12.438 -10.07 1 96.56 230 VAL A C 1
ATOM 1854 O O . VAL A 1 230 ? -0.564 11.766 -10.172 1 96.56 230 VAL A O 1
ATOM 1857 N N . THR A 1 231 ? -2.119 13.078 -11.094 1 96.19 231 THR A N 1
ATOM 1858 C CA . THR A 1 231 ? -1.57 12.992 -12.438 1 96.19 231 THR A CA 1
ATOM 1859 C C . THR A 1 231 ? -0.184 13.625 -12.5 1 96.19 231 THR A C 1
ATOM 1861 O O . THR A 1 231 ? 0.766 13.008 -12.992 1 96.19 231 THR A O 1
ATOM 1864 N N . MET A 1 232 ? -0.053 14.773 -11.977 1 96.88 232 MET A N 1
ATOM 1865 C CA . MET A 1 232 ? 1.208 15.508 -12.039 1 96.88 232 MET A CA 1
ATOM 1866 C C . MET A 1 232 ? 2.277 14.82 -11.195 1 96.88 232 MET A C 1
ATOM 1868 O O . MET A 1 232 ? 3.422 14.68 -11.625 1 96.88 232 MET A O 1
ATOM 1872 N N . PHE A 1 233 ? 1.93 14.406 -10.023 1 97.62 233 PHE A N 1
ATOM 1873 C CA . PHE A 1 233 ? 2.891 13.766 -9.133 1 97.62 233 PHE A CA 1
ATOM 1874 C C . PHE A 1 233 ? 3.334 12.422 -9.695 1 97.62 233 PHE A C 1
ATOM 1876 O O . PHE A 1 233 ? 4.508 12.055 -9.586 1 97.62 233 PHE A O 1
ATOM 1883 N N . SER A 1 234 ? 2.35 11.656 -10.25 1 97 234 SER A N 1
ATOM 1884 C CA . SER A 1 234 ? 2.707 10.398 -10.891 1 97 234 SER A CA 1
ATOM 1885 C C . SER A 1 234 ? 3.717 10.609 -12.016 1 97 234 SER A C 1
ATOM 1887 O O . SER A 1 234 ? 4.707 9.883 -12.109 1 97 234 SER A O 1
ATOM 1889 N N . GLY A 1 235 ? 3.445 11.57 -12.898 1 96.94 235 GLY A N 1
ATOM 1890 C CA . GLY A 1 235 ? 4.387 11.891 -13.961 1 96.94 235 GLY A CA 1
ATOM 1891 C C . GLY A 1 235 ? 5.738 12.344 -13.438 1 96.94 235 GLY A C 1
ATOM 1892 O O . GLY A 1 235 ? 6.781 11.922 -13.945 1 96.94 235 GLY A O 1
ATOM 1893 N N . ALA A 1 236 ? 5.754 13.141 -12.422 1 97.62 236 ALA A N 1
ATOM 1894 C CA . ALA A 1 236 ? 6.996 13.641 -11.828 1 97.62 236 ALA A CA 1
ATOM 1895 C C . ALA A 1 236 ? 7.805 12.5 -11.211 1 97.62 236 ALA A C 1
ATOM 1897 O O . ALA A 1 236 ? 9.031 12.477 -11.312 1 97.62 236 ALA A O 1
ATOM 1898 N N . TYR A 1 237 ? 7.117 11.555 -10.531 1 97.25 237 TYR A N 1
ATOM 1899 C CA . TYR A 1 237 ? 7.816 10.461 -9.867 1 97.25 237 TYR A CA 1
ATOM 1900 C C . TYR A 1 237 ? 8.5 9.555 -10.883 1 97.25 237 TYR A C 1
ATOM 1902 O O . TYR A 1 237 ? 9.578 9.016 -10.617 1 97.25 237 TYR A O 1
ATOM 1910 N N . LEU A 1 238 ? 7.867 9.414 -12.039 1 94.75 238 LEU A N 1
ATOM 1911 C CA . LEU A 1 238 ? 8.477 8.617 -13.094 1 94.75 238 LEU A CA 1
ATOM 1912 C C . LEU A 1 238 ? 9.727 9.305 -13.641 1 94.75 238 LEU A C 1
ATOM 1914 O O . LEU A 1 238 ? 10.688 8.633 -14.031 1 94.75 238 LEU A O 1
ATOM 1918 N N . LEU A 1 239 ? 9.758 10.602 -13.578 1 95.88 239 LEU A N 1
ATOM 1919 C CA . LEU A 1 239 ? 10.867 11.367 -14.141 1 95.88 239 LEU A CA 1
ATOM 1920 C C . LEU A 1 239 ? 11.977 11.555 -13.117 1 95.88 239 LEU A C 1
ATOM 1922 O O . LEU A 1 239 ? 13.156 11.445 -13.445 1 95.88 239 LEU A O 1
ATOM 1926 N N . SER A 1 240 ? 11.555 11.891 -11.883 1 96.75 240 SER A N 1
ATOM 1927 C CA . SER A 1 240 ? 12.562 12.164 -10.859 1 96.75 240 SER A CA 1
ATOM 1928 C C . SER A 1 240 ? 12.031 11.867 -9.461 1 96.75 240 SER A C 1
ATOM 1930 O O . SER A 1 240 ? 11.516 12.758 -8.781 1 96.75 240 SER A O 1
ATOM 1932 N N . PRO A 1 241 ? 12.289 10.641 -9.016 1 96.56 241 PRO A N 1
ATOM 1933 C CA . PRO A 1 241 ? 11.906 10.328 -7.633 1 96.56 241 PRO A CA 1
ATOM 1934 C C . PRO A 1 241 ? 12.57 11.258 -6.617 1 96.56 241 PRO A C 1
ATOM 1936 O O . PRO A 1 241 ? 11.953 11.617 -5.609 1 96.56 241 PRO A O 1
ATOM 1939 N N . ARG A 1 242 ? 13.781 11.664 -6.879 1 97.06 242 ARG A N 1
ATOM 1940 C CA . ARG A 1 242 ? 14.492 12.578 -5.992 1 97.06 242 ARG A CA 1
ATOM 1941 C C . ARG A 1 242 ? 13.727 13.883 -5.82 1 97.06 242 ARG A C 1
ATOM 1943 O O . ARG A 1 242 ? 13.555 14.367 -4.699 1 97.06 242 ARG A O 1
ATOM 1950 N N . PHE A 1 243 ? 13.281 14.5 -6.973 1 98 243 PHE A N 1
ATOM 1951 C CA . PHE A 1 243 ? 12.477 15.719 -6.914 1 98 243 PHE A CA 1
ATOM 1952 C C . PHE A 1 243 ? 11.242 15.508 -6.043 1 98 243 PHE A C 1
ATOM 1954 O O . PHE A 1 243 ? 10.914 16.344 -5.207 1 98 243 PHE A O 1
ATOM 1961 N N . CYS A 1 244 ? 10.547 14.367 -6.25 1 98.56 244 CYS A N 1
ATOM 1962 C CA . CYS A 1 244 ? 9.281 14.102 -5.57 1 98.56 244 CYS A CA 1
ATOM 1963 C C . CYS A 1 244 ? 9.484 13.977 -4.066 1 98.56 244 CYS A C 1
ATOM 1965 O O . CYS A 1 244 ? 8.719 14.539 -3.281 1 98.56 244 CYS A O 1
ATOM 1967 N N . HIS A 1 245 ? 10.492 13.242 -3.67 1 98.25 245 HIS A N 1
ATOM 1968 C CA . HIS A 1 245 ? 10.75 13.086 -2.244 1 98.25 245 HIS A CA 1
ATOM 1969 C C . HIS A 1 245 ? 11.188 14.406 -1.613 1 98.25 245 HIS A C 1
ATOM 1971 O O . HIS A 1 245 ? 10.789 14.719 -0.488 1 98.25 245 HIS A O 1
ATOM 1977 N N . ARG A 1 246 ? 11.992 15.156 -2.275 1 98.25 246 ARG A N 1
ATOM 1978 C CA . ARG A 1 246 ? 12.383 16.469 -1.781 1 98.25 246 ARG A CA 1
ATOM 1979 C C . ARG A 1 246 ? 11.18 17.406 -1.682 1 98.25 246 ARG A C 1
ATOM 1981 O O . ARG A 1 246 ? 11.039 18.141 -0.706 1 98.25 246 ARG A O 1
ATOM 1988 N N . PHE A 1 247 ? 10.375 17.406 -2.691 1 98.62 247 PHE A N 1
ATOM 1989 C CA . PHE A 1 247 ? 9.125 18.156 -2.703 1 98.62 247 PHE A CA 1
ATOM 1990 C C . PHE A 1 247 ? 8.289 17.844 -1.47 1 98.62 247 PHE A C 1
ATOM 1992 O O . PHE A 1 247 ? 7.84 18.75 -0.767 1 98.62 247 PHE A O 1
ATOM 1999 N N . VAL A 1 248 ? 8.086 16.5 -1.217 1 98.62 248 VAL A N 1
ATOM 2000 C CA . VAL A 1 248 ? 7.301 16.094 -0.056 1 98.62 248 VAL A CA 1
ATOM 2001 C C . VAL A 1 248 ? 8.008 16.531 1.226 1 98.62 248 VAL A C 1
ATOM 2003 O O . VAL A 1 248 ? 7.352 16.938 2.189 1 98.62 248 VAL A O 1
ATOM 2006 N N . GLY A 1 249 ? 9.336 16.422 1.275 1 97.81 249 GLY A N 1
ATOM 2007 C CA . GLY A 1 249 ? 10.07 16.938 2.422 1 97.81 249 GLY A CA 1
ATOM 2008 C C . GLY A 1 249 ? 9.719 18.375 2.762 1 97.81 249 GLY A C 1
ATOM 2009 O O . GLY A 1 249 ? 9.43 18.688 3.918 1 97.81 249 GLY A O 1
ATOM 2010 N N . TYR A 1 250 ? 9.727 19.219 1.796 1 97.56 250 TYR A N 1
ATOM 2011 C CA . TYR A 1 250 ? 9.398 20.625 2.002 1 97.56 250 TYR A CA 1
ATOM 2012 C C . TYR A 1 250 ? 7.926 20.797 2.354 1 97.56 250 TYR A C 1
ATOM 2014 O O . TYR A 1 250 ? 7.566 21.688 3.127 1 97.56 250 TYR A O 1
ATOM 2022 N N . LEU A 1 251 ? 7.117 19.984 1.738 1 97.88 251 LEU A N 1
ATOM 2023 C CA . LEU A 1 251 ? 5.695 20.016 2.07 1 97.88 251 LEU A CA 1
ATOM 2024 C C . LEU A 1 251 ? 5.48 19.734 3.551 1 97.88 251 LEU A C 1
ATOM 2026 O O . LEU A 1 251 ? 4.66 20.391 4.203 1 97.88 251 LEU A O 1
ATOM 2030 N N . GLU A 1 252 ? 6.223 18.734 4.055 1 97.5 252 GLU A N 1
ATOM 2031 C CA . GLU A 1 252 ? 6.078 18.344 5.453 1 97.5 252 GLU A CA 1
ATOM 2032 C C . GLU A 1 252 ? 6.656 19.406 6.383 1 97.5 252 GLU A C 1
ATOM 2034 O O . GLU A 1 252 ? 6.172 19.594 7.5 1 97.5 252 GLU A O 1
ATOM 2039 N N . GLU A 1 253 ? 7.668 20.156 5.953 1 95.81 253 GLU A N 1
ATOM 2040 C CA . GLU A 1 253 ? 8.125 21.297 6.719 1 95.81 253 GLU A CA 1
ATOM 2041 C C . GLU A 1 253 ? 7.012 22.328 6.902 1 95.81 253 GLU A C 1
ATOM 2043 O O . GLU A 1 253 ? 6.797 22.828 8.008 1 95.81 253 GLU A O 1
ATOM 2048 N N . GLU A 1 254 ? 6.355 22.578 5.793 1 95.62 254 GLU A N 1
ATOM 2049 C CA . GLU A 1 254 ? 5.219 23.484 5.859 1 95.62 254 GLU A CA 1
ATOM 2050 C C . GLU A 1 254 ? 4.133 22.953 6.793 1 95.62 254 GLU A C 1
ATOM 2052 O O . GLU A 1 254 ? 3.471 23.734 7.484 1 95.62 254 GLU A O 1
ATOM 2057 N N . ALA A 1 255 ? 3.969 21.656 6.738 1 97.38 255 ALA A N 1
ATOM 2058 C CA . ALA A 1 255 ? 2.955 21.047 7.598 1 97.38 255 ALA A CA 1
ATOM 2059 C C . ALA A 1 255 ? 3.311 21.234 9.07 1 97.38 255 ALA A C 1
ATOM 2061 O O . ALA A 1 255 ? 2.443 21.531 9.891 1 97.38 255 ALA A O 1
ATOM 2062 N N . VAL A 1 256 ? 4.562 21 9.391 1 96.12 256 VAL A N 1
ATOM 2063 C CA . VAL A 1 256 ? 5.004 21.188 10.773 1 96.12 256 VAL A CA 1
ATOM 2064 C C . VAL A 1 256 ? 4.762 22.641 11.188 1 96.12 256 VAL A C 1
ATOM 2066 O O . VAL A 1 256 ? 4.27 22.906 12.289 1 96.12 256 VAL A O 1
ATOM 2069 N N . PHE A 1 257 ? 5.062 23.578 10.352 1 94.5 257 PHE A N 1
ATOM 2070 C CA . PHE A 1 257 ? 4.824 24.984 10.609 1 94.5 257 PHE A CA 1
ATOM 2071 C C . PHE A 1 257 ? 3.34 25.266 10.82 1 94.5 257 PHE A C 1
ATOM 2073 O O . PHE A 1 257 ? 2.963 25.953 11.766 1 94.5 257 PHE A O 1
ATOM 2080 N N . THR A 1 258 ? 2.557 24.719 9.984 1 95 258 THR A N 1
ATOM 2081 C CA . THR A 1 258 ? 1.114 24.938 10.047 1 95 258 THR A CA 1
ATOM 2082 C C . THR A 1 258 ? 0.545 24.406 11.359 1 95 258 THR A C 1
ATOM 2084 O O . THR A 1 258 ? -0.234 25.078 12.023 1 95 258 THR A O 1
ATOM 2087 N N . TYR A 1 259 ? 0.89 23.25 11.75 1 97.19 259 TYR A N 1
ATOM 2088 C CA . TYR A 1 259 ? 0.35 22.656 12.977 1 97.19 259 TYR A CA 1
ATOM 2089 C C . TYR A 1 259 ? 0.934 23.344 14.203 1 97.19 259 TYR A C 1
ATOM 2091 O O . TYR A 1 259 ? 0.305 23.375 15.266 1 97.19 259 TYR A O 1
ATOM 2099 N N . SER A 1 260 ? 2.141 23.875 14.086 1 95.81 260 SER A N 1
ATOM 2100 C CA . SER A 1 260 ? 2.678 24.688 15.164 1 95.81 260 SER A CA 1
ATOM 2101 C C . SER A 1 260 ? 1.867 25.969 15.336 1 95.81 260 SER A C 1
ATOM 2103 O O . SER A 1 260 ? 1.593 26.391 16.469 1 95.81 260 SER A O 1
ATOM 2105 N N . LYS A 1 261 ? 1.522 26.547 14.25 1 94.06 261 LYS A N 1
ATOM 2106 C CA . LYS A 1 261 ? 0.643 27.719 14.297 1 94.06 261 LYS A CA 1
ATOM 2107 C C . LYS A 1 261 ? -0.713 27.359 14.898 1 94.06 261 LYS A C 1
ATOM 2109 O O . LYS A 1 261 ? -1.295 28.141 15.648 1 94.06 261 LYS A O 1
ATOM 2114 N N . CYS A 1 262 ? -1.215 26.234 14.531 1 96.38 262 CYS A N 1
ATOM 2115 C CA . CYS A 1 262 ? -2.477 25.766 15.094 1 96.38 262 CYS A CA 1
ATOM 2116 C C . CYS A 1 262 ? -2.389 25.625 16.609 1 96.38 262 CYS A C 1
ATOM 2118 O O . CYS A 1 262 ? -3.311 26.031 17.328 1 96.38 262 CYS A O 1
ATOM 2120 N N . LEU A 1 263 ? -1.308 25.094 17.062 1 96.88 263 LEU A N 1
ATOM 2121 C CA . LEU A 1 263 ? -1.097 24.922 18.5 1 96.88 263 LEU A CA 1
ATOM 2122 C C . LEU A 1 263 ? -1.076 26.281 19.203 1 96.88 263 LEU A C 1
ATOM 2124 O O . LEU A 1 263 ? -1.59 26.422 20.312 1 96.88 263 LEU A O 1
ATOM 2128 N N . LYS A 1 264 ? -0.531 27.281 18.578 1 95.12 264 LYS A N 1
ATOM 2129 C CA . LYS A 1 264 ? -0.54 28.641 19.141 1 95.12 264 LYS A CA 1
ATOM 2130 C C . LYS A 1 264 ? -1.963 29.172 19.266 1 95.12 264 LYS A C 1
ATOM 2132 O O . LYS A 1 264 ? -2.316 29.797 20.266 1 95.12 264 LYS A O 1
ATOM 2137 N N . ASP A 1 265 ? -2.764 28.875 18.266 1 95.19 265 ASP A N 1
ATOM 2138 C CA . ASP A 1 265 ? -4.156 29.312 18.281 1 95.19 265 ASP A CA 1
ATOM 2139 C C . ASP A 1 265 ? -4.949 28.578 19.359 1 95.19 265 ASP A C 1
ATOM 2141 O O . ASP A 1 265 ? -5.91 29.109 19.906 1 95.19 265 ASP A O 1
ATOM 2145 N N . ILE A 1 266 ? -4.539 27.391 19.656 1 96.88 266 ILE A N 1
ATOM 2146 C CA . ILE A 1 266 ? -5.172 26.609 20.719 1 96.88 266 ILE A CA 1
ATOM 2147 C C . ILE A 1 266 ? -4.762 27.156 22.078 1 96.88 266 ILE A C 1
ATOM 2149 O O . ILE A 1 266 ? -5.594 27.266 22.984 1 96.88 266 ILE A O 1
ATOM 2153 N N . GLU A 1 267 ? -3.588 27.562 22.219 1 95.44 267 GLU A N 1
ATOM 2154 C CA . GLU A 1 267 ? -3.055 28.016 23.5 1 95.44 267 GLU A CA 1
ATOM 2155 C C . GLU A 1 267 ? -3.508 29.422 23.828 1 95.44 267 GLU A C 1
ATOM 2157 O O . GLU A 1 267 ? -3.871 29.734 24.969 1 95.44 267 GLU A O 1
ATOM 2162 N N . SER A 1 268 ? -3.508 30.328 22.812 1 93.06 268 SER A N 1
ATOM 2163 C CA . SER A 1 268 ? -3.74 31.75 23.109 1 93.06 268 SER A CA 1
ATOM 2164 C C . SER A 1 268 ? -4.57 32.406 22.016 1 93.06 268 SER A C 1
ATOM 2166 O O . SER A 1 268 ? -4.625 33.625 21.938 1 93.06 268 SER A O 1
ATOM 2168 N N . GLY A 1 269 ? -5.199 31.578 21.25 1 92.94 269 GLY A N 1
ATOM 2169 C CA . GLY A 1 269 ? -5.93 32.156 20.141 1 92.94 269 GLY A CA 1
ATOM 2170 C C . GLY A 1 269 ? -7.375 31.688 20.062 1 92.94 269 GLY A C 1
ATOM 2171 O O . GLY A 1 269 ? -8.016 31.5 21.109 1 92.94 269 GLY A O 1
ATOM 2172 N N . PRO A 1 270 ? -7.918 31.719 18.875 1 93.81 270 PRO A N 1
ATOM 2173 C CA . PRO A 1 270 ? -9.352 31.484 18.688 1 93.81 270 PRO A CA 1
ATOM 2174 C C . PRO A 1 270 ? -9.75 30.031 18.953 1 93.81 270 PRO A C 1
ATOM 2176 O O . PRO A 1 270 ? -10.938 29.719 19.062 1 93.81 270 PRO A O 1
ATOM 2179 N N . LEU A 1 271 ? -8.766 29.141 19.141 1 96.56 271 LEU A N 1
ATOM 2180 C CA . LEU A 1 271 ? -9.086 27.719 19.297 1 96.56 271 LEU A CA 1
ATOM 2181 C C . LEU A 1 271 ? -8.875 27.266 20.734 1 96.56 271 LEU A C 1
ATOM 2183 O O . LEU A 1 271 ? -8.562 26.094 20.984 1 96.56 271 LEU A O 1
ATOM 2187 N N . LYS A 1 272 ? -9.031 28.094 21.656 1 96.69 272 LYS A N 1
ATOM 2188 C CA . LYS A 1 272 ? -8.766 27.797 23.062 1 96.69 272 LYS A CA 1
ATOM 2189 C C . LYS A 1 272 ? -9.609 26.609 23.531 1 96.69 272 LYS A C 1
ATOM 2191 O O . LYS A 1 272 ? -9.172 25.844 24.391 1 96.69 272 LYS A O 1
ATOM 2196 N N . HIS A 1 273 ? -10.781 26.438 22.953 1 97 273 HIS A N 1
ATOM 2197 C CA . HIS A 1 273 ? -11.68 25.375 23.406 1 97 273 HIS A CA 1
ATOM 2198 C C . HIS A 1 273 ? -11.125 24 23.047 1 97 273 HIS A C 1
ATOM 2200 O O . HIS A 1 273 ? -11.562 22.984 23.594 1 97 273 HIS A O 1
ATOM 2206 N N . TRP A 1 274 ? -10.148 23.875 22.125 1 97.5 274 TRP A N 1
ATOM 2207 C CA . TRP A 1 274 ? -9.531 22.609 21.734 1 97.5 274 TRP A CA 1
ATOM 2208 C C . TRP A 1 274 ? -8.633 22.094 22.859 1 97.5 274 TRP A C 1
ATOM 2210 O O . TRP A 1 274 ? -8.234 20.938 22.844 1 97.5 274 TRP A O 1
ATOM 2220 N N . GLN A 1 275 ? -8.336 22.906 23.844 1 97.12 275 GLN A N 1
ATOM 2221 C CA . GLN A 1 275 ? -7.547 22.469 24.984 1 97.12 275 GLN A CA 1
ATOM 2222 C C . GLN A 1 275 ? -8.305 21.453 25.828 1 97.12 275 GLN A C 1
ATOM 2224 O O . GLN A 1 275 ? -7.699 20.594 26.469 1 97.12 275 GLN A O 1
ATOM 2229 N N . THR A 1 276 ? -9.609 21.562 25.703 1 96.56 276 THR A N 1
ATOM 2230 C CA . THR A 1 276 ? -10.398 20.688 26.562 1 96.56 276 THR A CA 1
ATOM 2231 C C . THR A 1 276 ? -11.359 19.828 25.75 1 96.56 276 THR A C 1
ATOM 2233 O O . THR A 1 276 ? -11.914 18.859 26.266 1 96.56 276 THR A O 1
ATOM 2236 N N . GLN A 1 277 ? -11.578 20.203 24.531 1 97.06 277 GLN A N 1
ATOM 2237 C CA . GLN A 1 277 ? -12.469 19.391 23.703 1 97.06 277 GLN A CA 1
ATOM 2238 C C . GLN A 1 277 ? -11.938 17.969 23.578 1 97.06 277 GLN A C 1
ATOM 2240 O O . GLN A 1 277 ? -10.766 17.766 23.234 1 97.06 277 GLN A O 1
ATOM 2245 N N . LYS A 1 278 ? -12.82 17.031 23.797 1 97.44 278 LYS A N 1
ATOM 2246 C CA . LYS A 1 278 ? -12.43 15.633 23.766 1 97.44 278 LYS A CA 1
ATOM 2247 C C . LYS A 1 278 ? -11.969 15.227 22.359 1 97.44 278 LYS A C 1
ATOM 2249 O O . LYS A 1 278 ? -12.586 15.609 21.359 1 97.44 278 LYS A O 1
ATOM 2254 N N . ALA A 1 279 ? -10.898 14.438 22.297 1 97.69 279 ALA A N 1
ATOM 2255 C CA . ALA A 1 279 ? -10.391 13.906 21.031 1 97.69 279 ALA A CA 1
ATOM 2256 C C . ALA A 1 279 ? -11.352 12.875 20.453 1 97.69 279 ALA A C 1
ATOM 2258 O O . ALA A 1 279 ? -11.984 12.125 21.188 1 97.69 279 ALA A O 1
ATOM 2259 N N . PRO A 1 280 ? -11.438 12.805 19.188 1 96.19 280 PRO A N 1
ATOM 2260 C CA . PRO A 1 280 ? -12.219 11.734 18.562 1 96.19 280 PRO A CA 1
ATOM 2261 C C . PRO A 1 280 ? -11.695 10.344 18.922 1 96.19 280 PRO A C 1
ATOM 2263 O O . PRO A 1 280 ? -10.484 10.141 19.031 1 96.19 280 PRO A O 1
ATOM 2266 N N . ASP A 1 281 ? -12.578 9.336 18.891 1 94.25 281 ASP A N 1
ATOM 2267 C CA . ASP A 1 281 ? -12.227 7.961 19.234 1 94.25 281 ASP A CA 1
ATOM 2268 C C . ASP A 1 281 ? -11.18 7.406 18.266 1 94.25 281 ASP A C 1
ATOM 2270 O O . ASP A 1 281 ? -10.289 6.66 18.672 1 94.25 281 ASP A O 1
ATOM 2274 N N . VAL A 1 282 ? -11.336 7.75 17.062 1 94.19 282 VAL A N 1
ATOM 2275 C CA . VAL A 1 282 ? -10.414 7.258 16.047 1 94.19 282 VAL A CA 1
ATOM 2276 C C . VAL A 1 282 ? -8.992 7.703 16.375 1 94.19 282 VAL A C 1
ATOM 2278 O O . VAL A 1 282 ? -8.039 6.93 16.219 1 94.19 282 VAL A O 1
ATOM 2281 N N . ALA A 1 283 ? -8.828 8.922 16.781 1 96.06 283 ALA A N 1
ATOM 2282 C CA . ALA A 1 283 ? -7.508 9.445 17.125 1 96.06 283 ALA A CA 1
ATOM 2283 C C . ALA A 1 283 ? -6.949 8.75 18.359 1 96.06 283 ALA A C 1
ATOM 2285 O O . ALA A 1 283 ? -5.777 8.375 18.391 1 96.06 283 ALA A O 1
ATOM 2286 N N . ILE A 1 284 ? -7.793 8.562 19.359 1 95.62 284 ILE A N 1
ATOM 2287 C CA . ILE A 1 284 ? -7.387 7.906 20.594 1 95.62 284 ILE A CA 1
ATOM 2288 C C . ILE A 1 284 ? -6.871 6.5 20.281 1 95.62 284 ILE A C 1
ATOM 2290 O O . ILE A 1 284 ? -5.805 6.109 20.766 1 95.62 284 ILE A O 1
ATOM 2294 N N . ARG A 1 285 ? -7.547 5.816 19.469 1 93.56 285 ARG A N 1
ATOM 2295 C CA . ARG A 1 285 ? -7.176 4.449 19.109 1 93.56 285 ARG A CA 1
ATOM 2296 C C . ARG A 1 285 ? -5.926 4.43 18.25 1 93.56 285 ARG A C 1
ATOM 2298 O O . ARG A 1 285 ? -4.996 3.66 18.5 1 93.56 285 ARG A O 1
ATOM 2305 N N . TYR A 1 286 ? -5.871 5.258 17.234 1 94.69 286 TYR A N 1
ATOM 2306 C CA . TYR A 1 286 ? -4.797 5.219 16.25 1 94.69 286 TYR A CA 1
ATOM 2307 C C . TYR A 1 286 ? -3.465 5.602 16.891 1 94.69 286 TYR A C 1
ATOM 2309 O O . TYR A 1 286 ? -2.447 4.949 16.641 1 94.69 286 TYR A O 1
ATOM 2317 N N . TRP A 1 287 ? -3.496 6.672 17.734 1 96.44 287 TRP A N 1
ATOM 2318 C CA . TRP A 1 287 ? -2.25 7.152 18.312 1 96.44 287 TRP A CA 1
ATOM 2319 C C . TRP A 1 287 ? -2.076 6.625 19.734 1 96.44 287 TRP A C 1
ATOM 2321 O O . TRP A 1 287 ? -1.169 7.047 20.453 1 96.44 287 TRP A O 1
ATOM 2331 N N . LYS A 1 288 ? -2.992 5.793 20.172 1 94.81 288 LYS A N 1
ATOM 2332 C CA . LYS A 1 288 ? -2.953 5.23 21.516 1 94.81 288 LYS A CA 1
ATOM 2333 C C . LYS A 1 288 ? -2.85 6.328 22.578 1 94.81 288 LYS A C 1
ATOM 2335 O O . LYS A 1 288 ? -1.998 6.266 23.469 1 94.81 288 LYS A O 1
ATOM 2340 N N . LEU A 1 289 ? -3.645 7.352 22.375 1 95.81 289 LEU A N 1
ATOM 2341 C CA . LEU A 1 289 ? -3.719 8.445 23.328 1 95.81 289 LEU A CA 1
ATOM 2342 C C . LEU A 1 289 ? -4.535 8.047 24.562 1 95.81 289 LEU A C 1
ATOM 2344 O O . LEU A 1 289 ? -5.344 7.121 24.5 1 95.81 289 LEU A O 1
ATOM 2348 N N . PRO A 1 290 ? -4.27 8.719 25.672 1 94.62 290 PRO A N 1
ATOM 2349 C CA . PRO A 1 290 ? -5.148 8.469 26.812 1 94.62 290 PRO A CA 1
ATOM 2350 C C . PRO A 1 290 ? -6.613 8.758 26.516 1 94.62 290 PRO A C 1
ATOM 2352 O O . PRO A 1 290 ? -6.918 9.625 25.688 1 94.62 290 PRO A O 1
ATOM 2355 N N . GLU A 1 291 ? -7.516 8.141 27.156 1 94.56 291 GLU A N 1
ATOM 2356 C CA . GLU A 1 291 ? -8.945 8.297 26.922 1 94.56 291 GLU A CA 1
ATOM 2357 C C . GLU A 1 291 ? -9.391 9.734 27.172 1 94.56 291 GLU A C 1
ATOM 2359 O O . GLU A 1 291 ? -10.383 10.188 26.594 1 94.56 291 GLU A O 1
ATOM 2364 N N . THR A 1 292 ? -8.641 10.445 27.969 1 96.75 292 THR A N 1
ATOM 2365 C CA . THR A 1 292 ? -9 11.812 28.328 1 96.75 292 THR A CA 1
ATOM 2366 C C . THR A 1 292 ? -8.32 12.82 27.406 1 96.75 292 THR A C 1
ATOM 2368 O O . THR A 1 292 ? -8.359 14.023 27.641 1 96.75 292 THR A O 1
ATOM 2371 N N . ALA A 1 293 ? -7.781 12.32 26.328 1 97.25 293 ALA A N 1
ATOM 2372 C CA . ALA A 1 293 ? -7.012 13.203 25.453 1 97.25 293 ALA A CA 1
ATOM 2373 C C . ALA A 1 293 ? -7.906 14.266 24.828 1 97.25 293 ALA A C 1
ATOM 2375 O O . ALA A 1 293 ? -9.07 14 24.516 1 97.25 293 ALA A O 1
ATOM 2376 N N . SER A 1 294 ? -7.328 15.398 24.656 1 98.06 294 SER A N 1
ATOM 2377 C CA . SER A 1 294 ? -8.023 16.516 24.031 1 98.06 294 SER A CA 1
ATOM 2378 C C . SER A 1 294 ? -7.609 16.688 22.578 1 98.06 294 SER A C 1
ATOM 2380 O O . SER A 1 294 ? -6.691 16.016 22.109 1 98.06 294 SER A O 1
ATOM 2382 N N . MET A 1 295 ? -8.297 17.609 21.938 1 98.06 295 MET A N 1
ATOM 2383 C CA . MET A 1 295 ? -7.941 17.938 20.562 1 98.06 295 MET A CA 1
ATOM 2384 C C . MET A 1 295 ? -6.523 18.5 20.5 1 98.06 295 MET A C 1
ATOM 2386 O O . MET A 1 295 ? -5.828 18.312 19.5 1 98.06 295 MET A O 1
ATOM 2390 N N . LYS A 1 296 ? -6.137 19.188 21.531 1 98.19 296 LYS A N 1
ATOM 2391 C CA . LYS A 1 296 ? -4.75 19.656 21.578 1 98.19 296 LYS A CA 1
ATOM 2392 C C . LYS A 1 296 ? -3.781 18.484 21.469 1 98.19 296 LYS A C 1
ATOM 2394 O O . LYS A 1 296 ? -2.797 18.547 20.719 1 98.19 296 LYS A O 1
ATOM 2399 N N . ASP A 1 297 ? -4.082 17.438 22.141 1 97.75 297 ASP A N 1
ATOM 2400 C CA . ASP A 1 297 ? -3.242 16.25 22.094 1 97.75 297 ASP A CA 1
ATOM 2401 C C . ASP A 1 297 ? -3.197 15.648 20.688 1 97.75 297 ASP A C 1
ATOM 2403 O O . ASP A 1 297 ? -2.154 15.164 20.25 1 97.75 297 ASP A O 1
ATOM 2407 N N . VAL A 1 298 ? -4.293 15.688 20.031 1 98.25 298 VAL A N 1
ATOM 2408 C CA . VAL A 1 298 ? -4.375 15.172 18.672 1 98.25 298 VAL A CA 1
ATOM 2409 C C . VAL A 1 298 ? -3.477 15.992 17.75 1 98.25 298 VAL A C 1
ATOM 2411 O O . VAL A 1 298 ? -2.721 15.438 16.953 1 98.25 298 VAL A O 1
ATOM 2414 N N . VAL A 1 299 ? -3.514 17.266 17.906 1 98.44 299 VAL A N 1
ATOM 2415 C CA . VAL A 1 299 ? -2.719 18.141 17.062 1 98.44 299 VAL A CA 1
ATOM 2416 C C . VAL A 1 299 ? -1.234 17.938 17.359 1 98.44 299 VAL A C 1
ATOM 2418 O O . VAL A 1 299 ? -0.409 17.969 16.438 1 98.44 299 VAL A O 1
ATOM 2421 N N . LEU A 1 300 ? -0.917 17.703 18.578 1 97.75 300 LEU A N 1
ATOM 2422 C CA . LEU A 1 300 ? 0.462 17.406 18.938 1 97.75 300 LEU A CA 1
ATOM 2423 C C . LEU A 1 300 ? 0.926 16.109 18.266 1 97.75 300 LEU A C 1
ATOM 2425 O O . LEU A 1 300 ? 2.041 16.047 17.734 1 97.75 300 LEU A O 1
ATOM 2429 N N . ALA A 1 301 ? 0.127 15.141 18.25 1 97.56 301 ALA A N 1
ATOM 2430 C CA . ALA A 1 301 ? 0.461 13.859 17.625 1 97.56 301 ALA A CA 1
ATOM 2431 C C . ALA A 1 301 ? 0.636 14.016 16.125 1 97.56 301 ALA A C 1
ATOM 2433 O O . ALA A 1 301 ? 1.589 13.484 15.539 1 97.56 301 ALA A O 1
ATOM 2434 N N . ILE A 1 302 ? -0.279 14.719 15.5 1 98.19 302 ILE A N 1
ATOM 2435 C CA . ILE A 1 302 ? -0.213 14.938 14.062 1 98.19 302 ILE A CA 1
ATOM 2436 C C . ILE A 1 302 ? 1.058 15.711 13.719 1 98.19 302 ILE A C 1
ATOM 2438 O O . ILE A 1 302 ? 1.741 15.391 12.742 1 98.19 302 ILE A O 1
ATOM 2442 N N . ARG A 1 303 ? 1.375 16.719 14.484 1 97.88 303 ARG A N 1
ATOM 2443 C CA . ARG A 1 303 ? 2.588 17.5 14.25 1 97.88 303 ARG A CA 1
ATOM 2444 C C . ARG A 1 303 ? 3.828 16.625 14.312 1 97.88 303 ARG A C 1
ATOM 2446 O O . ARG A 1 303 ? 4.75 16.781 13.516 1 97.88 303 ARG A O 1
ATOM 2453 N N . ALA A 1 304 ? 3.838 15.742 15.266 1 96.31 304 ALA A N 1
ATOM 2454 C CA . ALA A 1 304 ? 4.957 14.812 15.383 1 96.31 304 ALA A CA 1
ATOM 2455 C C . ALA A 1 304 ? 5.047 13.906 14.156 1 96.31 304 ALA A C 1
ATOM 2457 O O . ALA A 1 304 ? 6.145 13.617 13.672 1 96.31 304 ALA A O 1
ATOM 2458 N N . ASP A 1 305 ? 3.947 13.414 13.688 1 97.44 305 ASP A N 1
ATOM 2459 C CA . ASP A 1 305 ? 3.922 12.641 12.445 1 97.44 305 ASP A CA 1
ATOM 2460 C C . ASP A 1 305 ? 4.555 13.414 11.297 1 97.44 305 ASP A C 1
ATOM 2462 O O . ASP A 1 305 ? 5.371 12.875 10.547 1 97.44 305 ASP A O 1
ATOM 2466 N N . GLU A 1 306 ? 4.121 14.656 11.188 1 97.38 306 GLU A N 1
ATOM 2467 C CA . GLU A 1 306 ? 4.617 15.492 10.094 1 97.38 306 GLU A CA 1
ATOM 2468 C C . GLU A 1 306 ? 6.129 15.672 10.18 1 97.38 306 GLU A C 1
ATOM 2470 O O . GLU A 1 306 ? 6.816 15.695 9.156 1 97.38 306 GLU A O 1
ATOM 2475 N N . ALA A 1 307 ? 6.574 15.906 11.352 1 95.12 307 ALA A N 1
ATOM 2476 C CA . ALA A 1 307 ? 8.016 16.047 11.555 1 95.12 307 ALA A CA 1
ATOM 2477 C C . ALA A 1 307 ? 8.75 14.773 11.117 1 95.12 307 ALA A C 1
ATOM 2479 O O . ALA A 1 307 ? 9.836 14.852 10.539 1 95.12 307 ALA A O 1
ATOM 2480 N N . HIS A 1 308 ? 8.156 13.688 11.422 1 94.12 308 HIS A N 1
ATOM 2481 C CA . HIS A 1 308 ? 8.719 12.414 11 1 94.12 308 HIS A CA 1
ATOM 2482 C C . HIS A 1 308 ? 8.734 12.289 9.484 1 94.12 308 HIS A C 1
ATOM 2484 O O . HIS A 1 308 ? 9.742 11.883 8.898 1 94.12 308 HIS A O 1
ATOM 2490 N N . HIS A 1 309 ? 7.641 12.594 8.812 1 97.12 309 HIS A N 1
ATOM 2491 C CA . HIS A 1 309 ? 7.566 12.555 7.355 1 97.12 309 HIS A CA 1
ATOM 2492 C C . HIS A 1 309 ? 8.625 13.453 6.73 1 97.12 309 HIS A C 1
ATOM 2494 O O . HIS A 1 309 ? 9.219 13.109 5.707 1 97.12 309 HIS A O 1
ATOM 2500 N N . ARG A 1 310 ? 8.773 14.609 7.363 1 96.12 310 ARG A N 1
ATOM 2501 C CA . ARG A 1 310 ? 9.781 15.562 6.91 1 96.12 310 ARG A CA 1
ATOM 2502 C C . ARG A 1 310 ? 11.164 14.93 6.863 1 96.12 310 ARG A C 1
ATOM 2504 O O . ARG A 1 310 ? 11.844 14.984 5.836 1 96.12 310 ARG A O 1
ATOM 2511 N N . VAL A 1 311 ? 11.539 14.297 7.871 1 93.06 311 VAL A N 1
ATOM 2512 C CA . VAL A 1 311 ? 12.859 13.68 7.98 1 93.06 311 VAL A CA 1
ATOM 2513 C C . VAL A 1 311 ? 12.969 12.523 6.992 1 93.06 311 VAL A C 1
ATOM 2515 O O . VAL A 1 311 ? 13.969 12.406 6.273 1 93.06 311 VAL A O 1
ATOM 2518 N N . VAL A 1 312 ? 11.977 11.711 6.941 1 94 312 VAL A N 1
ATOM 2519 C CA . VAL A 1 312 ? 11.984 10.531 6.086 1 94 312 VAL A CA 1
ATOM 2520 C C . VAL A 1 312 ? 12.148 10.953 4.625 1 94 312 VAL A C 1
ATOM 2522 O O . VAL A 1 312 ? 13.016 10.438 3.918 1 94 312 VAL A O 1
ATOM 2525 N N . ASN A 1 313 ? 11.359 11.898 4.211 1 96.75 313 ASN A N 1
ATOM 2526 C CA . ASN A 1 313 ? 11.359 12.258 2.797 1 96.75 313 ASN A CA 1
ATOM 2527 C C . ASN A 1 313 ? 12.617 13.023 2.414 1 96.75 313 ASN A C 1
ATOM 2529 O O . ASN A 1 313 ? 13.148 12.852 1.314 1 96.75 313 ASN A O 1
ATOM 2533 N N . HIS A 1 314 ? 13.141 13.891 3.275 1 95.31 314 HIS A N 1
ATOM 2534 C CA . HIS A 1 314 ? 14.422 14.516 2.984 1 95.31 314 HIS A CA 1
ATOM 2535 C C . HIS A 1 314 ? 15.531 13.477 2.875 1 95.31 314 HIS A C 1
ATOM 2537 O O . HIS A 1 314 ? 16.422 13.602 2.031 1 95.31 314 HIS A O 1
ATOM 2543 N N . THR A 1 315 ? 15.5 12.469 3.703 1 92.56 315 THR A N 1
ATOM 2544 C CA . THR A 1 315 ? 16.469 11.383 3.646 1 92.56 315 THR A CA 1
ATOM 2545 C C . THR A 1 315 ? 16.344 10.609 2.338 1 92.56 315 THR A C 1
ATOM 2547 O O . THR A 1 315 ? 17.344 10.383 1.646 1 92.56 315 THR A O 1
ATOM 2550 N N . LEU A 1 316 ? 15.156 10.219 1.995 1 93.5 316 LEU A N 1
ATOM 2551 C CA . LEU A 1 316 ? 14.93 9.453 0.773 1 93.5 316 LEU A CA 1
ATOM 2552 C C . LEU A 1 316 ? 15.367 10.25 -0.453 1 93.5 316 LEU A C 1
ATOM 2554 O O . LEU A 1 316 ? 15.883 9.672 -1.418 1 93.5 316 LEU A O 1
ATOM 2558 N N . ALA A 1 317 ? 15.133 11.523 -0.388 1 95.44 317 ALA A N 1
ATOM 2559 C CA . ALA A 1 317 ? 15.539 12.391 -1.495 1 95.44 317 ALA A CA 1
ATOM 2560 C C . ALA A 1 317 ? 17.062 12.406 -1.648 1 95.44 317 ALA A C 1
ATOM 2562 O O . ALA A 1 317 ? 17.578 12.68 -2.734 1 95.44 317 ALA A O 1
ATOM 2563 N N . SER A 1 318 ? 17.797 12.18 -0.6 1 92.75 318 SER A N 1
ATOM 2564 C CA . SER A 1 318 ? 19.25 12.258 -0.599 1 92.75 318 SER A CA 1
ATOM 2565 C C . SER A 1 318 ? 19.875 10.891 -0.871 1 92.75 318 SER A C 1
ATOM 2567 O O . SER A 1 318 ? 21.109 10.758 -0.92 1 92.75 318 SER A O 1
ATOM 2569 N N . MET A 1 319 ? 19.047 9.883 -1.104 1 90.75 319 MET A N 1
ATOM 2570 C CA . MET A 1 319 ? 19.516 8.516 -1.325 1 90.75 319 MET A CA 1
ATOM 2571 C C . MET A 1 319 ? 19.312 8.109 -2.781 1 90.75 319 MET A C 1
ATOM 2573 O O . MET A 1 319 ? 18.484 8.68 -3.486 1 90.75 319 MET A O 1
ATOM 2577 N N . LYS A 1 320 ? 20.172 7.125 -3.104 1 88.12 320 LYS A N 1
ATOM 2578 C CA . LYS A 1 320 ? 19.891 6.465 -4.375 1 88.12 320 LYS A CA 1
ATOM 2579 C C . LYS A 1 320 ? 18.719 5.496 -4.25 1 88.12 320 LYS A C 1
ATOM 2581 O O . LYS A 1 320 ? 18.5 4.906 -3.191 1 88.12 320 LYS A O 1
ATOM 2586 N N . GLU A 1 321 ? 18.016 5.301 -5.336 1 82.44 321 GLU A N 1
ATOM 2587 C CA . GLU A 1 321 ? 16.781 4.535 -5.328 1 82.44 321 GLU A CA 1
ATOM 2588 C C . GLU A 1 321 ? 17.031 3.074 -4.965 1 82.44 321 GLU A C 1
ATOM 2590 O O . GLU A 1 321 ? 16.109 2.377 -4.516 1 82.44 321 GLU A O 1
ATOM 2595 N N . ASP A 1 322 ? 18.266 2.617 -5.117 1 84.62 322 ASP A N 1
ATOM 2596 C CA . ASP A 1 322 ? 18.562 1.205 -4.887 1 84.62 322 ASP A CA 1
ATOM 2597 C C . ASP A 1 322 ? 19.266 1.002 -3.547 1 84.62 322 ASP A C 1
ATOM 2599 O O . ASP A 1 322 ? 19.688 -0.111 -3.227 1 84.62 322 ASP A O 1
ATOM 2603 N N . GLU A 1 323 ? 19.344 2.084 -2.807 1 88.06 323 GLU A N 1
ATOM 2604 C CA . GLU A 1 323 ? 19.875 1.959 -1.452 1 88.06 323 GLU A CA 1
ATOM 2605 C C . GLU A 1 323 ? 18.781 1.514 -0.474 1 88.06 323 GLU A C 1
ATOM 2607 O O . GLU A 1 323 ? 17.625 1.887 -0.619 1 88.06 323 GLU A O 1
ATOM 2612 N N . TYR A 1 324 ? 19.219 0.792 0.465 1 87.56 324 TYR A N 1
ATOM 2613 C CA . TYR A 1 324 ? 18.266 0.254 1.428 1 87.56 324 TYR A CA 1
ATOM 2614 C C . TYR A 1 324 ? 17.688 1.362 2.303 1 87.56 324 TYR A C 1
ATOM 2616 O O . TYR A 1 324 ? 18.438 2.199 2.82 1 87.56 324 TYR A O 1
ATOM 2624 N N . ASN A 1 325 ? 16.344 1.363 2.4 1 87.62 325 ASN A N 1
ATOM 2625 C CA . ASN A 1 325 ? 15.633 2.291 3.273 1 87.62 325 ASN A CA 1
ATOM 2626 C C . ASN A 1 325 ? 16.016 2.098 4.734 1 87.62 325 ASN A C 1
ATOM 2628 O O . ASN A 1 325 ? 15.867 1.005 5.285 1 87.62 325 ASN A O 1
ATOM 2632 N N . PRO A 1 326 ? 16.5 3.094 5.391 1 82.88 326 PRO A N 1
ATOM 2633 C CA . PRO A 1 326 ? 16.953 2.938 6.77 1 82.88 326 PRO A CA 1
ATOM 2634 C C . PRO A 1 326 ? 15.805 2.92 7.777 1 82.88 326 PRO A C 1
ATOM 2636 O O . PRO A 1 326 ? 16.031 2.658 8.961 1 82.88 326 PRO A O 1
ATOM 2639 N N . TYR A 1 327 ? 14.664 3.197 7.363 1 85 327 TYR A N 1
ATOM 2640 C CA . TYR A 1 327 ? 13.516 3.271 8.258 1 85 327 TYR A CA 1
ATOM 2641 C C . TYR A 1 327 ? 12.781 1.938 8.305 1 85 327 TYR A C 1
ATOM 2643 O O . TYR A 1 327 ? 12.164 1.522 7.32 1 85 327 TYR A O 1
ATOM 2651 N N . GLU A 1 328 ? 12.773 1.297 9.477 1 81.25 328 GLU A N 1
ATOM 2652 C CA . GLU A 1 328 ? 12.031 0.058 9.688 1 81.25 328 GLU A CA 1
ATOM 2653 C C . GLU A 1 328 ? 10.531 0.326 9.812 1 81.25 328 GLU A C 1
ATOM 2655 O O . GLU A 1 328 ? 10.117 1.458 10.07 1 81.25 328 GLU A O 1
ATOM 2660 N N . PRO A 1 329 ? 9.742 -0.698 9.625 1 82.06 329 PRO A N 1
ATOM 2661 C CA . PRO A 1 329 ? 8.297 -0.5 9.797 1 82.06 329 PRO A CA 1
ATOM 2662 C C . PRO A 1 329 ? 7.945 0.117 11.148 1 82.06 329 PRO A C 1
ATOM 2664 O O . PRO A 1 329 ? 8.422 -0.342 12.188 1 82.06 329 PRO A O 1
ATOM 2667 N N . GLY A 1 330 ? 7.16 1.142 11.078 1 81.75 330 GLY A N 1
ATOM 2668 C CA . GLY A 1 330 ? 6.672 1.793 12.281 1 81.75 330 GLY A CA 1
ATOM 2669 C C . GLY A 1 330 ? 7.707 2.676 12.953 1 81.75 330 GLY A C 1
ATOM 2670 O O . GLY A 1 330 ? 7.469 3.217 14.031 1 81.75 330 GLY A O 1
ATOM 2671 N N . LYS A 1 331 ? 8.836 2.744 12.312 1 80 331 LYS A N 1
ATOM 2672 C CA . LYS A 1 331 ? 9.906 3.535 12.922 1 80 331 LYS A CA 1
ATOM 2673 C C . LYS A 1 331 ? 10.266 4.738 12.055 1 80 331 LYS A C 1
ATOM 2675 O O . LYS A 1 331 ? 10.125 4.688 10.828 1 80 331 LYS A O 1
ATOM 2680 N N . MET B 1 1 ? 45.281 1.525 -36.875 1 20.16 1 MET B N 1
ATOM 2681 C CA . MET B 1 1 ? 45.625 0.631 -35.781 1 20.16 1 MET B CA 1
ATOM 2682 C C . MET B 1 1 ? 46.156 1.419 -34.594 1 20.16 1 MET B C 1
ATOM 2684 O O . MET B 1 1 ? 45.906 1.074 -33.438 1 20.16 1 MET B O 1
ATOM 2688 N N . GLY B 1 2 ? 47.344 2.254 -34.75 1 21.92 2 GLY B N 1
ATOM 2689 C CA . GLY B 1 2 ? 48.375 2.633 -33.812 1 21.92 2 GLY B CA 1
ATOM 2690 C C . GLY B 1 2 ? 47.906 3.648 -32.781 1 21.92 2 GLY B C 1
ATOM 2691 O O . GLY B 1 2 ? 48.406 3.648 -31.641 1 21.92 2 GLY B O 1
ATOM 2692 N N . SER B 1 3 ? 47.406 4.836 -33.156 1 19.92 3 SER B N 1
ATOM 2693 C CA . SER B 1 3 ? 47.625 6.188 -32.625 1 19.92 3 SER B CA 1
ATOM 2694 C C . SER B 1 3 ? 46.781 6.426 -31.375 1 19.92 3 SER B C 1
ATOM 2696 O O . SER B 1 3 ? 46.75 7.535 -30.828 1 19.92 3 SER B O 1
ATOM 2698 N N . LEU B 1 4 ? 45.625 5.672 -31.172 1 21.08 4 LEU B N 1
ATOM 2699 C CA . LEU B 1 4 ? 44.469 5.984 -30.328 1 21.08 4 LEU B CA 1
ATOM 2700 C C . LEU B 1 4 ? 44.812 5.832 -28.844 1 21.08 4 LEU B C 1
ATOM 2702 O O . LEU B 1 4 ? 43.938 5.871 -28 1 21.08 4 LEU B O 1
ATOM 2706 N N . ARG B 1 5 ? 46.125 5.418 -28.328 1 20.61 5 ARG B N 1
ATOM 2707 C CA . ARG B 1 5 ? 46.656 4.832 -27.109 1 20.61 5 ARG B CA 1
ATOM 2708 C C . ARG B 1 5 ? 46.688 5.855 -25.984 1 20.61 5 ARG B C 1
ATOM 2710 O O . ARG B 1 5 ? 46.719 5.492 -24.797 1 20.61 5 ARG B O 1
ATOM 2717 N N . GLN B 1 6 ? 47.031 7.191 -26.141 1 19.08 6 GLN B N 1
ATOM 2718 C CA . GLN B 1 6 ? 47.812 8.023 -25.234 1 19.08 6 GLN B CA 1
ATOM 2719 C C . GLN B 1 6 ? 47 8.469 -24.031 1 19.08 6 GLN B C 1
ATOM 2721 O O . GLN B 1 6 ? 47.562 8.844 -23 1 19.08 6 GLN B O 1
ATOM 2726 N N . ILE B 1 7 ? 45.688 8.844 -24.109 1 19.97 7 ILE B N 1
ATOM 2727 C CA . ILE B 1 7 ? 45.125 9.859 -23.219 1 19.97 7 ILE B CA 1
ATOM 2728 C C . ILE B 1 7 ? 44.969 9.289 -21.812 1 19.97 7 ILE B C 1
ATOM 2730 O O . ILE B 1 7 ? 43.875 8.812 -21.469 1 19.97 7 ILE B O 1
ATOM 2734 N N . THR B 1 8 ? 45.656 8.188 -21.203 1 19.81 8 THR B N 1
ATOM 2735 C CA . THR B 1 8 ? 45.562 7.391 -19.984 1 19.81 8 THR B CA 1
ATOM 2736 C C . THR B 1 8 ? 45.938 8.219 -18.75 1 19.81 8 THR B C 1
ATOM 2738 O O . THR B 1 8 ? 45.531 7.891 -17.625 1 19.81 8 THR B O 1
ATOM 2741 N N . ARG B 1 9 ? 47 9.055 -18.641 1 19.89 9 ARG B N 1
ATOM 2742 C CA . ARG B 1 9 ? 47.969 9.242 -17.562 1 19.89 9 ARG B CA 1
ATOM 2743 C C . ARG B 1 9 ? 47.406 10.133 -16.469 1 19.89 9 ARG B C 1
ATOM 2745 O O . ARG B 1 9 ? 47.812 10.016 -15.305 1 19.89 9 ARG B O 1
ATOM 2752 N N . LEU B 1 10 ? 46.875 11.359 -16.641 1 19.11 10 LEU B N 1
ATOM 2753 C CA . LEU B 1 10 ? 47.031 12.492 -15.734 1 19.11 10 LEU B CA 1
ATOM 2754 C C . LEU B 1 10 ? 46.156 12.312 -14.5 1 19.11 10 LEU B C 1
ATOM 2756 O O . LEU B 1 10 ? 46.281 13.062 -13.523 1 19.11 10 LEU B O 1
ATOM 2760 N N . SER B 1 11 ? 44.969 11.672 -14.422 1 19.58 11 SER B N 1
ATOM 2761 C CA . SER B 1 11 ? 43.938 12.047 -13.469 1 19.58 11 SER B CA 1
ATOM 2762 C C . SER B 1 11 ? 44.25 11.531 -12.07 1 19.58 11 SER B C 1
ATOM 2764 O O . SER B 1 11 ? 43.375 10.992 -11.383 1 19.58 11 SER B O 1
ATOM 2766 N N . GLU B 1 12 ? 45.5 11.141 -11.609 1 21.12 12 GLU B N 1
ATOM 2767 C CA . GLU B 1 12 ? 46 10.508 -10.398 1 21.12 12 GLU B CA 1
ATOM 2768 C C . GLU B 1 12 ? 45.906 11.445 -9.195 1 21.12 12 GLU B C 1
ATOM 2770 O O . GLU B 1 12 ? 45.625 11 -8.078 1 21.12 12 GLU B O 1
ATOM 2775 N N . ASN B 1 13 ? 46.406 12.727 -9.164 1 20.45 13 ASN B N 1
ATOM 2776 C CA . ASN B 1 13 ? 47.031 13.469 -8.078 1 20.45 13 ASN B CA 1
ATOM 2777 C C . ASN B 1 13 ? 46.031 13.883 -7.023 1 20.45 13 ASN B C 1
ATOM 2779 O O . ASN B 1 13 ? 46.375 14.102 -5.863 1 20.45 13 ASN B O 1
ATOM 2783 N N . CYS B 1 14 ? 44.844 14.539 -7.297 1 19.28 14 CYS B N 1
ATOM 2784 C CA . CYS B 1 14 ? 44.156 15.43 -6.363 1 19.28 14 CYS B CA 1
ATOM 2785 C C . CYS B 1 14 ? 43.594 14.648 -5.195 1 19.28 14 CYS B C 1
ATOM 2787 O O . CYS B 1 14 ? 42.875 15.211 -4.359 1 19.28 14 CYS B O 1
ATOM 2789 N N . VAL B 1 15 ? 43.594 13.312 -5.133 1 20.23 15 VAL B N 1
ATOM 2790 C CA . VAL B 1 15 ? 42.906 12.594 -4.074 1 20.23 15 VAL B CA 1
ATOM 2791 C C . VAL B 1 15 ? 43.688 12.727 -2.764 1 20.23 15 VAL B C 1
ATOM 2793 O O . VAL B 1 15 ? 43.188 12.305 -1.708 1 20.23 15 VAL B O 1
ATOM 2796 N N . ARG B 1 16 ? 44.969 13.008 -2.746 1 21.86 16 ARG B N 1
ATOM 2797 C CA . ARG B 1 16 ? 45.781 12.727 -1.575 1 21.86 16 ARG B CA 1
ATOM 2798 C C . ARG B 1 16 ? 45.438 13.664 -0.425 1 21.86 16 ARG B C 1
ATOM 2800 O O . ARG B 1 16 ? 45.5 13.273 0.742 1 21.86 16 ARG B O 1
ATOM 2807 N N . ILE B 1 17 ? 45.344 15.016 -0.608 1 20.3 17 ILE B N 1
ATOM 2808 C CA . ILE B 1 17 ? 45.594 16 0.434 1 20.3 17 ILE B CA 1
ATOM 2809 C C . ILE B 1 17 ? 44.5 15.938 1.485 1 20.3 17 ILE B C 1
ATOM 2811 O O . ILE B 1 17 ? 44.719 16.281 2.648 1 20.3 17 ILE B O 1
ATOM 2815 N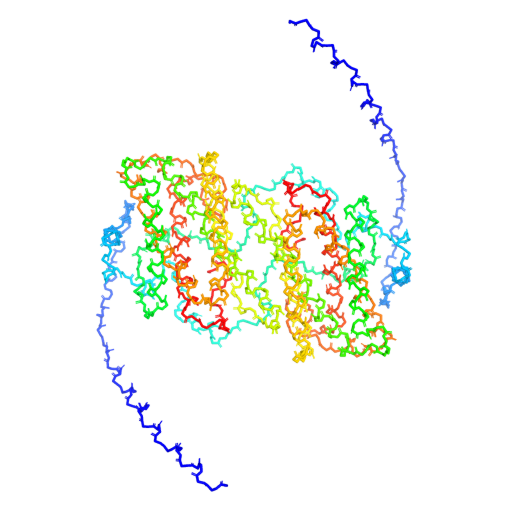 N . PHE B 1 18 ? 43.188 15.688 1.157 1 19.44 18 PHE B N 1
ATOM 2816 C CA . PHE B 1 18 ? 42.156 16.125 2.092 1 19.44 18 PHE B CA 1
ATOM 2817 C C . PHE B 1 18 ? 42.188 15.289 3.363 1 19.44 18 PHE B C 1
ATOM 2819 O O . PHE B 1 18 ? 41.312 15.43 4.227 1 19.44 18 PHE B O 1
ATOM 2826 N N . CY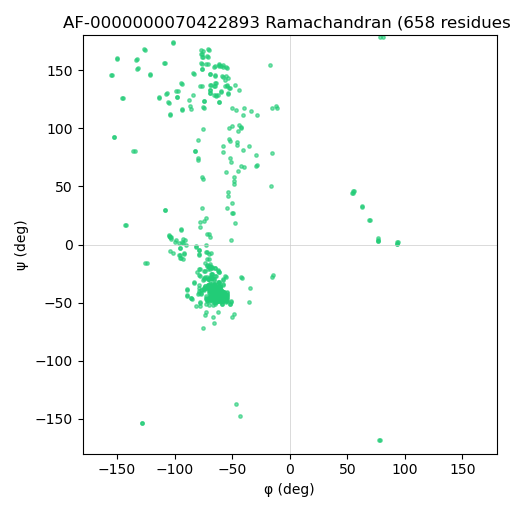S B 1 19 ? 43.188 14.406 3.637 1 19.83 19 CYS B N 1
ATOM 2827 C CA . CYS B 1 19 ? 43.312 13.516 4.789 1 19.83 19 CYS B CA 1
ATOM 2828 C C . CYS B 1 19 ? 43.531 14.312 6.07 1 19.83 19 CYS B C 1
ATOM 2830 O O . CYS B 1 19 ? 43.219 13.828 7.164 1 19.83 19 CYS B O 1
ATOM 2832 N N . LYS B 1 20 ? 44.5 15.297 6.086 1 19.97 20 LYS B N 1
ATOM 2833 C CA . LYS B 1 20 ? 45.312 15.586 7.27 1 19.97 20 LYS B CA 1
ATOM 2834 C C . LYS B 1 20 ? 44.438 16.141 8.398 1 19.97 20 LYS B C 1
ATOM 2836 O O . LYS B 1 20 ? 44.625 15.766 9.562 1 19.97 20 LYS B O 1
ATOM 2841 N N . GLN B 1 21 ? 43.906 17.375 8.18 1 19.22 21 GLN B N 1
ATOM 2842 C CA . GLN B 1 21 ? 43.75 18.312 9.273 1 19.22 21 GLN B CA 1
ATOM 2843 C C . GLN B 1 21 ? 42.656 17.844 10.258 1 19.22 21 GLN B C 1
ATOM 2845 O O . GLN B 1 21 ? 42.531 18.422 11.344 1 19.22 21 GLN B O 1
ATOM 2850 N N . MET B 1 22 ? 41.719 17 9.961 1 18.72 22 MET B N 1
ATOM 2851 C CA . MET B 1 22 ? 40.625 17.078 10.922 1 18.72 22 MET B CA 1
ATOM 2852 C C . MET B 1 22 ? 41 16.438 12.25 1 18.72 22 MET B C 1
ATOM 2854 O O . MET B 1 22 ? 40.188 15.781 12.891 1 18.72 22 MET B O 1
ATOM 2858 N N . LYS B 1 23 ? 42.375 16.281 12.516 1 22.05 23 LYS B N 1
ATOM 2859 C CA . LYS B 1 23 ? 42.781 15.594 13.734 1 22.05 23 LYS B CA 1
ATOM 2860 C C . LYS B 1 23 ? 42.312 16.344 14.977 1 22.05 23 LYS B C 1
ATOM 2862 O O . LYS B 1 23 ? 41.875 15.734 15.953 1 22.05 23 LYS B O 1
ATOM 2867 N N . ASP B 1 24 ? 42.688 17.656 15.195 1 19.17 24 ASP B N 1
ATOM 2868 C CA . ASP B 1 24 ? 43 18.25 16.484 1 19.17 24 ASP B CA 1
ATOM 2869 C C . ASP B 1 24 ? 41.75 18.578 17.281 1 19.17 24 ASP B C 1
ATOM 2871 O O . ASP B 1 24 ? 41.812 19.219 18.328 1 19.17 24 ASP B O 1
ATOM 2875 N N . ALA B 1 25 ? 40.594 18.844 16.766 1 20.28 25 ALA B N 1
ATOM 2876 C CA . ALA B 1 25 ? 39.656 19.562 17.641 1 20.28 25 ALA B CA 1
ATOM 2877 C C . ALA B 1 25 ? 39.406 18.766 18.906 1 20.28 25 ALA B C 1
ATOM 2879 O O . ALA B 1 25 ? 38.75 17.734 18.875 1 20.28 25 ALA B O 1
ATOM 2880 N N . GLU B 1 26 ? 40.375 18.797 19.984 1 19.81 26 GLU B N 1
ATOM 2881 C CA . GLU B 1 26 ? 40.719 18.312 21.312 1 19.81 26 GLU B CA 1
ATOM 2882 C C . GLU B 1 26 ? 39.531 18.406 22.281 1 19.81 26 GLU B C 1
ATOM 2884 O O . GLU B 1 26 ? 38.5 18.969 21.938 1 19.81 26 GLU B O 1
ATOM 2889 N N . ASN B 1 27 ? 39.844 18.906 23.625 1 20.23 27 ASN B N 1
ATOM 2890 C CA . ASN B 1 27 ? 39.688 18.656 25.062 1 20.23 27 ASN B CA 1
ATOM 2891 C C . ASN B 1 27 ? 38.469 19.359 25.641 1 20.23 27 ASN B C 1
ATOM 2893 O O . ASN B 1 27 ? 38.406 19.578 26.859 1 20.23 27 ASN B O 1
ATOM 2897 N N . ALA B 1 28 ? 37.781 20.297 24.984 1 20.09 28 ALA B N 1
ATOM 2898 C CA . ALA B 1 28 ? 36.969 21.156 25.844 1 20.09 28 ALA B CA 1
ATOM 2899 C C . ALA B 1 28 ? 36.094 20.344 26.797 1 20.09 28 ALA B C 1
ATOM 2901 O O . ALA B 1 28 ? 35.344 19.469 26.359 1 20.09 28 ALA B O 1
ATOM 2902 N N . SER B 1 29 ? 36.5 20.234 28.109 1 20.05 29 SER B N 1
ATOM 2903 C CA . SER B 1 29 ? 36.062 19.688 29.391 1 20.05 29 SER B CA 1
ATOM 2904 C C . SER B 1 29 ? 34.625 20.125 29.734 1 20.05 29 SER B C 1
ATOM 2906 O O . SER B 1 29 ? 34.406 21.25 30.203 1 20.05 29 SER B O 1
ATOM 2908 N N . ILE B 1 30 ? 33.75 20.25 28.781 1 19.12 30 ILE B N 1
ATOM 2909 C CA . ILE B 1 30 ? 32.5 20.828 29.25 1 19.12 30 ILE B CA 1
ATOM 2910 C C . ILE B 1 30 ? 31.984 20.062 30.469 1 19.12 30 ILE B C 1
ATOM 2912 O O . ILE B 1 30 ? 31.766 18.844 30.406 1 19.12 30 ILE B O 1
ATOM 2916 N N . LEU B 1 31 ? 32.438 20.516 31.656 1 19.98 31 LEU B N 1
ATOM 2917 C CA . LEU B 1 31 ? 31.969 20.188 33 1 19.98 31 LEU B CA 1
ATOM 2918 C C . LEU B 1 31 ? 30.453 20.109 33.062 1 19.98 31 LEU B C 1
ATOM 2920 O O . LEU B 1 31 ? 29.766 21.109 32.844 1 19.98 31 LEU B O 1
ATOM 2924 N N . LEU B 1 32 ? 30.016 19.016 32.656 1 19.36 32 LEU B N 1
ATOM 2925 C CA . LEU B 1 32 ? 28.578 18.75 32.75 1 19.36 32 LEU B CA 1
ATOM 2926 C C . LEU B 1 32 ? 28.094 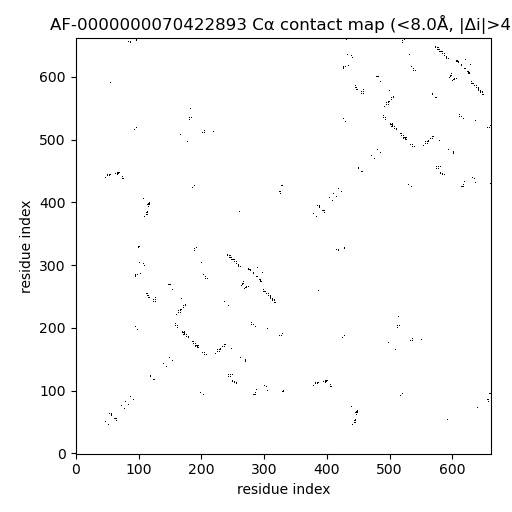18.922 34.188 1 19.36 32 LEU B C 1
ATOM 2928 O O . LEU B 1 32 ? 28.469 18.141 35.062 1 19.36 32 LEU B O 1
ATOM 2932 N N . ARG B 1 33 ? 28.219 20.203 34.75 1 19.89 33 ARG B N 1
ATOM 2933 C CA . ARG B 1 33 ? 27.578 20.422 36.062 1 19.89 33 ARG B CA 1
ATOM 2934 C C . ARG B 1 33 ? 26.188 19.812 36.062 1 19.89 33 ARG B C 1
ATOM 2936 O O . ARG B 1 33 ? 25.375 20.078 35.188 1 19.89 33 ARG B O 1
ATOM 2943 N N . ILE B 1 34 ? 26.094 18.672 36.688 1 19.56 34 ILE B N 1
ATOM 2944 C CA . ILE B 1 34 ? 24.922 17.859 37.031 1 19.56 34 ILE B CA 1
ATOM 2945 C C . ILE B 1 34 ? 23.922 18.719 37.781 1 19.56 34 ILE B C 1
ATOM 2947 O O . ILE B 1 34 ? 24.125 19.016 38.969 1 19.56 34 ILE B O 1
ATOM 2951 N N . ASN B 1 35 ? 23.75 19.922 37.312 1 19.91 35 ASN B N 1
ATOM 2952 C CA . ASN B 1 35 ? 22.844 20.688 38.156 1 19.91 35 ASN B CA 1
ATOM 2953 C C . ASN B 1 35 ? 21.625 19.859 38.562 1 19.91 35 ASN B C 1
ATOM 2955 O O . ASN B 1 35 ? 21.25 18.922 37.875 1 19.91 35 ASN B O 1
ATOM 2959 N N . GLY B 1 36 ? 21.312 19.906 39.844 1 20.62 36 GLY B N 1
ATOM 2960 C CA . GLY B 1 36 ? 20.281 19.375 40.75 1 20.62 36 GLY B CA 1
ATOM 2961 C C . GLY B 1 36 ? 18.891 19.453 40.156 1 20.62 36 GLY B C 1
ATOM 2962 O O . GLY B 1 36 ? 18.5 20.484 39.625 1 20.62 36 GLY B O 1
ATOM 2963 N N . ILE B 1 37 ? 18.484 18.328 39.688 1 20.16 37 ILE B N 1
ATOM 2964 C CA . ILE B 1 37 ? 17.172 18.016 39.125 1 20.16 37 ILE B CA 1
ATOM 2965 C C . ILE B 1 37 ? 16.078 18.516 40.062 1 20.16 37 ILE B C 1
ATOM 2967 O O . ILE B 1 37 ? 15.883 17.953 41.125 1 20.16 37 ILE B O 1
ATOM 2971 N N . ARG B 1 38 ? 16.094 19.859 40.344 1 21.88 38 ARG B N 1
ATOM 2972 C CA . ARG B 1 38 ? 14.969 20.25 41.188 1 21.88 38 ARG B CA 1
ATOM 2973 C C . ARG B 1 38 ? 13.656 19.719 40.625 1 21.88 38 ARG B C 1
ATOM 2975 O O . ARG B 1 38 ? 13.453 19.688 39.406 1 21.88 38 ARG B O 1
ATOM 2982 N N . THR B 1 39 ? 12.945 18.859 41.344 1 24.02 39 THR B N 1
ATOM 2983 C CA . THR B 1 39 ? 11.664 18.156 41.25 1 24.02 39 THR B CA 1
ATOM 2984 C C . THR B 1 39 ? 10.539 19.141 40.938 1 24.02 39 THR B C 1
ATOM 2986 O O . THR B 1 39 ? 9.359 18.781 41.031 1 24.02 39 THR B O 1
ATOM 2989 N N . GLY B 1 40 ? 10.898 20.438 40.719 1 22.55 40 GLY B N 1
ATOM 2990 C CA . GLY B 1 40 ? 9.727 21.281 40.875 1 22.55 40 GLY B CA 1
ATOM 2991 C C . GLY B 1 40 ? 8.578 20.891 39.969 1 22.55 40 GLY B C 1
ATOM 2992 O O . GLY B 1 40 ? 8.781 20.219 38.969 1 22.55 40 GLY B O 1
ATOM 2993 N N . SER B 1 41 ? 7.258 20.984 40.5 1 26.69 41 SER B N 1
ATOM 2994 C CA . SER B 1 41 ? 5.852 20.703 40.219 1 26.69 41 SER B CA 1
ATOM 2995 C C . SER B 1 41 ? 5.449 21.203 38.844 1 26.69 41 SER B C 1
ATOM 2997 O O . SER B 1 41 ? 4.684 20.547 38.125 1 26.69 41 SER B O 1
ATOM 2999 N N . GLY B 1 42 ? 5.594 22.547 38.625 1 26.48 42 GLY B N 1
ATOM 3000 C CA . GLY B 1 42 ? 4.762 23.234 37.656 1 26.48 42 GLY B CA 1
ATOM 3001 C C . GLY B 1 42 ? 5.172 22.953 36.219 1 26.48 42 GLY B C 1
ATOM 3002 O O . GLY B 1 42 ? 6.141 23.531 35.719 1 26.48 42 GLY B O 1
ATOM 3003 N N . LEU B 1 43 ? 5.246 21.828 35.75 1 29.97 43 LEU B N 1
ATOM 3004 C CA . LEU B 1 43 ? 5.641 21.531 34.375 1 29.9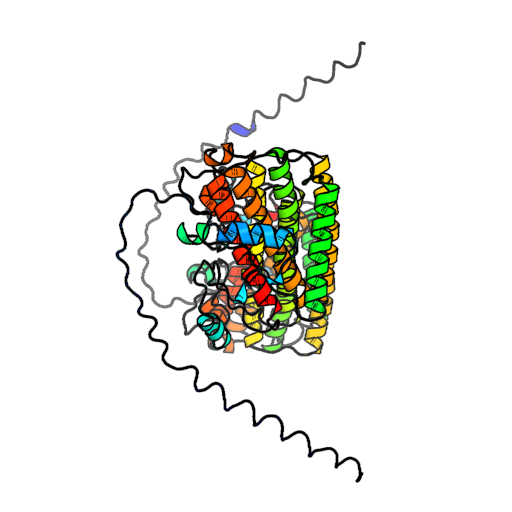7 43 LEU B CA 1
ATOM 3005 C C . LEU B 1 43 ? 4.883 22.406 33.406 1 29.97 43 LEU B C 1
ATOM 3007 O O . LEU B 1 43 ? 3.721 22.141 33.094 1 29.97 43 LEU B O 1
ATOM 3011 N N . ARG B 1 44 ? 4.875 23.719 33.594 1 34.09 44 ARG B N 1
ATOM 3012 C CA . ARG B 1 44 ? 4.414 24.672 32.594 1 34.09 44 ARG B CA 1
ATOM 3013 C C . ARG B 1 44 ? 4.871 24.266 31.188 1 34.09 44 ARG B C 1
ATOM 3015 O O . ARG B 1 44 ? 6.008 23.812 31.016 1 34.09 44 ARG B O 1
ATOM 3022 N N . THR B 1 45 ? 3.922 23.969 30.266 1 34.47 45 THR B N 1
ATOM 3023 C CA . THR B 1 45 ? 3.877 23.672 28.844 1 34.47 45 THR B CA 1
ATOM 3024 C C . THR B 1 45 ? 4.812 24.609 28.062 1 34.47 45 THR B C 1
ATOM 3026 O O . THR B 1 45 ? 4.527 25.797 27.922 1 34.47 45 THR B O 1
ATOM 3029 N N . ALA B 1 46 ? 6.031 24.484 28.25 1 33.16 46 ALA B N 1
ATOM 3030 C CA . ALA B 1 46 ? 7.105 25.188 27.547 1 33.16 46 ALA B CA 1
ATOM 3031 C C . ALA B 1 46 ? 6.926 25.094 26.031 1 33.16 46 ALA B C 1
ATOM 3033 O O . ALA B 1 46 ? 7.363 24.109 25.406 1 33.16 46 ALA B O 1
ATOM 3034 N N . ALA B 1 47 ? 5.898 24.953 25.422 1 44.62 47 ALA B N 1
ATOM 3035 C CA . ALA B 1 47 ? 5.949 25.391 24.031 1 44.62 47 ALA B CA 1
ATOM 3036 C C . ALA B 1 47 ? 6.945 26.531 23.844 1 44.62 47 ALA B C 1
ATOM 3038 O O . ALA B 1 47 ? 6.676 27.672 24.234 1 44.62 47 ALA B O 1
ATOM 3039 N N . THR B 1 48 ? 8.234 26.25 24.016 1 49.19 48 THR B N 1
ATOM 3040 C CA . THR B 1 48 ? 9.422 27.031 24.375 1 49.19 48 THR B CA 1
ATOM 3041 C C . THR B 1 48 ? 9.586 28.219 23.438 1 49.19 48 THR B C 1
ATOM 3043 O O . THR B 1 48 ? 9.016 28.234 22.344 1 49.19 48 THR B O 1
ATOM 3046 N N . LYS B 1 49 ? 10.18 29.297 23.875 1 56.38 49 LYS B N 1
ATOM 3047 C CA . LYS B 1 49 ? 10.648 30.531 23.25 1 56.38 49 LYS B CA 1
ATOM 3048 C C . LYS B 1 49 ? 11.32 30.25 21.922 1 56.38 49 LYS B C 1
ATOM 3050 O O . LYS B 1 49 ? 11.133 31 20.953 1 56.38 49 LYS B O 1
ATOM 3055 N N . ALA B 1 50 ? 11.891 29.078 21.828 1 58.84 50 ALA B N 1
ATOM 3056 C CA . ALA B 1 50 ? 12.68 28.781 20.625 1 58.84 50 ALA B CA 1
ATOM 3057 C C . ALA B 1 50 ? 11.773 28.406 19.453 1 58.84 50 ALA B C 1
ATOM 3059 O O . ALA B 1 50 ? 12.031 28.797 18.312 1 58.84 50 ALA B O 1
ATOM 3060 N N . ASP B 1 51 ? 10.734 27.703 19.734 1 69.31 51 ASP B N 1
ATOM 3061 C CA . ASP B 1 51 ? 9.828 27.312 18.656 1 69.31 51 ASP B CA 1
ATOM 3062 C C . ASP B 1 51 ? 9.07 28.516 18.109 1 69.31 51 ASP B C 1
ATOM 3064 O O . ASP B 1 51 ? 8.859 28.609 16.906 1 69.31 51 ASP B O 1
ATOM 3068 N N . ASP B 1 52 ? 8.766 29.391 19 1 75.38 52 ASP B N 1
ATOM 3069 C CA . ASP B 1 52 ? 8.086 30.609 18.562 1 75.38 52 ASP B CA 1
ATOM 3070 C C . ASP B 1 52 ? 8.984 31.422 17.625 1 75.38 52 ASP B C 1
ATOM 3072 O O . ASP B 1 52 ? 8.5 32 16.656 1 75.38 52 ASP B O 1
ATOM 3076 N N . GLU B 1 53 ? 10.273 31.391 17.984 1 76.94 53 GLU B N 1
ATOM 3077 C CA . GLU B 1 53 ? 11.211 32.125 17.141 1 76.94 53 GLU B CA 1
ATOM 3078 C C . GLU B 1 53 ? 11.336 31.469 15.766 1 76.94 53 GLU B C 1
ATOM 3080 O O . GLU B 1 53 ? 11.398 32.156 14.75 1 76.94 53 GLU B O 1
ATOM 3085 N N . ASN B 1 54 ? 11.359 30.203 15.75 1 78.06 54 ASN B N 1
ATOM 3086 C CA . ASN B 1 54 ? 11.453 29.5 14.477 1 78.06 54 ASN B CA 1
ATOM 3087 C C . ASN B 1 54 ? 10.195 29.672 13.641 1 78.06 54 ASN B C 1
ATOM 3089 O O . ASN B 1 54 ? 10.258 29.75 12.414 1 78.06 54 ASN B O 1
ATOM 3093 N N . ILE B 1 55 ? 9.125 29.75 14.242 1 78.94 55 ILE B N 1
ATOM 3094 C CA . ILE B 1 55 ? 7.855 29.984 13.562 1 78.94 55 ILE B CA 1
ATOM 3095 C C . ILE B 1 55 ? 7.871 31.359 12.883 1 78.94 55 ILE B C 1
ATOM 3097 O O . ILE B 1 55 ? 7.469 31.484 11.727 1 78.94 55 ILE B O 1
ATOM 3101 N N . LYS B 1 56 ? 8.305 32.281 13.68 1 76.19 56 LYS B N 1
ATOM 3102 C CA . LYS B 1 56 ? 8.391 33.625 13.141 1 76.19 56 LYS B CA 1
ATOM 3103 C C . LYS B 1 56 ? 9.359 33.688 11.961 1 76.19 56 LYS B C 1
ATOM 3105 O O . LYS B 1 56 ? 9.047 34.281 10.922 1 76.19 56 LYS B O 1
ATOM 3110 N N . LYS B 1 57 ? 10.445 33.031 12.078 1 76.12 57 LYS B N 1
ATOM 3111 C CA . LYS B 1 57 ? 11.445 33.031 11.016 1 76.12 57 LYS B CA 1
ATOM 3112 C C . LYS B 1 57 ? 10.93 32.312 9.773 1 76.12 57 LYS B C 1
ATOM 3114 O O . LYS B 1 57 ? 11.172 32.75 8.648 1 76.12 57 LYS B O 1
ATOM 3119 N N . PHE B 1 58 ? 10.305 31.297 9.977 1 80 58 PHE B N 1
ATOM 3120 C CA . PHE B 1 58 ? 9.75 30.516 8.875 1 80 58 PHE B CA 1
ATOM 3121 C C . PHE B 1 58 ? 8.688 31.312 8.125 1 80 58 PHE B C 1
ATOM 3123 O O . PHE B 1 58 ? 8.648 31.297 6.895 1 80 58 PHE B O 1
ATOM 3130 N N . LYS B 1 59 ? 7.902 31.984 8.836 1 72.44 59 LYS B N 1
ATOM 3131 C CA . LYS B 1 59 ? 6.852 32.812 8.258 1 72.44 59 LYS B CA 1
ATOM 3132 C C . LYS B 1 59 ? 7.449 33.938 7.406 1 72.44 59 LYS B C 1
ATOM 3134 O O . LYS B 1 59 ? 6.91 34.281 6.352 1 72.44 59 LYS B O 1
ATOM 3139 N N . GLU B 1 60 ? 8.57 34.469 7.926 1 75.12 60 GLU B N 1
ATOM 3140 C CA . GLU B 1 60 ? 9.211 35.625 7.262 1 75.12 60 GLU B CA 1
ATOM 3141 C C . GLU B 1 60 ? 10.078 35.156 6.094 1 75.12 60 GLU B C 1
ATOM 3143 O O . GLU B 1 60 ? 10.602 35.969 5.332 1 75.12 60 GLU B O 1
ATOM 3148 N N . GLY B 1 61 ? 10.133 33.844 5.918 1 73.44 61 GLY B N 1
ATOM 3149 C CA . GLY B 1 61 ? 10.953 33.312 4.844 1 73.44 61 GLY B CA 1
ATOM 3150 C C . GLY B 1 61 ? 12.438 33.312 5.156 1 73.44 61 GLY B C 1
ATOM 3151 O O . GLY B 1 61 ? 13.266 33.25 4.25 1 73.44 61 GLY B O 1
ATOM 3152 N N . ASN B 1 62 ? 12.75 33.719 6.41 1 73.88 62 ASN B N 1
ATOM 3153 C CA . ASN B 1 62 ? 14.148 33.75 6.824 1 73.88 62 ASN B CA 1
ATOM 3154 C C . ASN B 1 62 ? 14.656 32.344 7.203 1 73.88 62 ASN B C 1
ATOM 3156 O O . ASN B 1 62 ? 14.922 32.062 8.375 1 73.88 62 ASN B O 1
ATOM 3160 N N . PHE B 1 63 ? 14.883 31.562 6.289 1 76.38 63 PHE B N 1
ATOM 3161 C CA . PHE B 1 63 ? 15.164 30.141 6.48 1 76.38 63 PHE B CA 1
ATOM 3162 C C . PHE B 1 63 ? 16.609 29.938 6.922 1 76.38 63 PHE B C 1
ATOM 3164 O O . PHE B 1 63 ? 16.938 28.891 7.5 1 76.38 63 PHE B O 1
ATOM 3171 N N . GLU B 1 64 ? 17.438 30.844 6.691 1 68.81 64 GLU B N 1
ATOM 3172 C CA . GLU B 1 64 ? 18.844 30.719 7.023 1 68.81 64 GLU B CA 1
ATOM 3173 C C . GLU B 1 64 ? 19.047 30.562 8.531 1 68.81 64 GLU B C 1
ATOM 3175 O O . GLU B 1 64 ? 20.047 29.984 8.969 1 68.81 64 GLU B O 1
ATOM 3180 N N . LYS B 1 65 ? 18.109 31 9.273 1 70.31 65 LYS B N 1
ATOM 3181 C CA . LYS B 1 65 ? 18.266 30.984 10.727 1 70.31 65 LYS B CA 1
ATOM 3182 C C . LYS B 1 65 ? 17.469 29.844 11.352 1 70.31 65 LYS B C 1
ATOM 3184 O O . LYS B 1 65 ? 17.328 29.781 12.578 1 70.31 65 LYS B O 1
ATOM 3189 N N . ILE B 1 66 ? 16.938 29.062 10.555 1 74.62 66 ILE B N 1
ATOM 3190 C CA . ILE B 1 66 ? 16.156 27.938 11.031 1 74.62 66 ILE B CA 1
ATOM 3191 C C . ILE B 1 66 ? 17.016 26.672 11.008 1 74.62 66 ILE B C 1
ATOM 3193 O O . ILE B 1 66 ? 17.766 26.438 10.055 1 74.62 66 ILE B O 1
ATOM 3197 N N . PRO B 1 67 ? 17.016 25.891 12.117 1 71.12 67 PRO B N 1
ATOM 3198 C CA . PRO B 1 67 ? 17.844 24.688 12.156 1 71.12 67 PRO B CA 1
ATOM 3199 C C . PRO B 1 67 ? 17.5 23.703 11.031 1 71.12 67 PRO B C 1
ATOM 3201 O O . PRO B 1 67 ? 16.344 23.609 10.617 1 71.12 67 PRO B O 1
ATOM 3204 N N . ASP B 1 68 ? 18.594 23.047 10.555 1 71.75 68 ASP B N 1
ATOM 3205 C CA . ASP B 1 68 ? 18.484 21.984 9.562 1 71.75 68 ASP B CA 1
ATOM 3206 C C . ASP B 1 68 ? 17.938 20.703 10.188 1 71.75 68 ASP B C 1
ATOM 3208 O O . ASP B 1 68 ? 18.453 20.234 11.203 1 71.75 68 ASP B O 1
ATOM 3212 N N . PRO B 1 69 ? 16.875 20.266 9.625 1 69.19 69 PRO B N 1
ATOM 3213 C CA . PRO B 1 69 ? 16.297 19.062 10.211 1 69.19 69 PRO B CA 1
ATOM 3214 C C . PRO B 1 69 ? 17.297 17.906 10.281 1 69.19 69 PRO B C 1
ATOM 3216 O O . PRO B 1 69 ? 17.172 17.016 11.133 1 69.19 69 PRO B O 1
ATOM 3219 N N . ASN B 1 70 ? 18.234 17.906 9.391 1 59.81 70 ASN B N 1
ATOM 3220 C CA . ASN B 1 70 ? 19.219 16.828 9.383 1 59.81 70 ASN B CA 1
ATOM 3221 C C . ASN B 1 70 ? 20.156 16.906 10.578 1 59.81 70 ASN B C 1
ATOM 3223 O O . ASN B 1 70 ? 20.844 15.938 10.906 1 59.81 70 ASN B O 1
ATOM 3227 N N . HIS B 1 71 ? 20.172 18.109 11.141 1 55.09 71 HIS B N 1
ATOM 3228 C CA . HIS B 1 71 ? 21.109 18.328 12.25 1 55.09 71 HIS B CA 1
ATOM 3229 C C . HIS B 1 71 ? 20.375 18.328 13.586 1 55.09 71 HIS B C 1
ATOM 3231 O O . HIS B 1 71 ? 20.984 18.578 14.625 1 55.09 71 HIS B O 1
ATOM 3237 N N . LEU B 1 72 ? 19.094 18.25 13.453 1 53.72 72 LEU B N 1
ATOM 3238 C CA . LEU B 1 72 ? 18.344 18.312 14.703 1 53.72 72 LEU B CA 1
ATOM 3239 C C . LEU B 1 72 ? 18.266 16.938 15.352 1 53.72 72 LEU B C 1
ATOM 3241 O O . LEU B 1 72 ? 18.234 15.914 14.664 1 53.72 72 LEU B O 1
ATOM 3245 N N . ASP B 1 73 ? 18.641 16.875 16.641 1 46.91 73 ASP B N 1
ATOM 3246 C CA . ASP B 1 73 ? 18.297 15.688 17.422 1 46.91 73 ASP B CA 1
ATOM 3247 C C . ASP B 1 73 ? 16.844 15.281 17.203 1 46.91 73 ASP B C 1
ATOM 3249 O O . ASP B 1 73 ? 15.93 16.078 17.406 1 46.91 73 ASP B O 1
ATOM 3253 N N . HIS B 1 74 ? 16.656 14.562 16.234 1 50.94 74 HIS B N 1
ATOM 3254 C CA . HIS B 1 74 ? 15.305 14.062 16 1 50.94 74 HIS B CA 1
ATOM 3255 C C . HIS B 1 74 ? 14.57 13.812 17.312 1 50.94 74 HIS B C 1
ATOM 3257 O O . HIS B 1 74 ? 15.172 13.312 18.281 1 50.94 74 HIS B O 1
ATOM 3263 N N . PHE B 1 75 ? 13.492 14.562 17.609 1 49.66 75 PHE B N 1
ATOM 3264 C CA . PHE B 1 75 ? 12.703 14.281 18.812 1 49.66 75 PHE B CA 1
ATOM 3265 C C . PHE B 1 75 ? 12.641 12.789 19.078 1 49.66 75 PHE B C 1
ATOM 3267 O O . PHE B 1 75 ? 12.336 12.359 20.203 1 49.66 75 PHE B O 1
ATOM 3274 N N . ARG B 1 76 ? 12.344 12.023 18.234 1 50.97 76 ARG B N 1
ATOM 3275 C CA . ARG B 1 76 ? 12.719 10.625 18.469 1 50.97 76 ARG B CA 1
ATOM 3276 C C . ARG B 1 76 ? 14.188 10.398 18.141 1 50.97 76 ARG B C 1
ATOM 3278 O O . ARG B 1 76 ? 14.672 10.789 17.078 1 50.97 76 ARG B O 1
ATOM 3285 N N . LYS B 1 77 ? 15.023 10.602 19.188 1 42.62 77 LYS B N 1
ATOM 3286 C CA . LYS B 1 77 ? 16.406 10.18 19.031 1 42.62 77 LYS B CA 1
ATOM 3287 C C . LYS B 1 77 ? 16.562 9.219 17.859 1 42.62 77 LYS B C 1
ATOM 3289 O O . LYS B 1 77 ? 16.094 8.078 17.922 1 42.62 77 LYS B O 1
ATOM 3294 N N . SER B 1 78 ? 16.047 9.586 16.734 1 42.06 78 SER B N 1
ATOM 3295 C CA . SER B 1 78 ? 16.344 8.719 15.586 1 42.06 78 SER B CA 1
ATOM 3296 C C . SER B 1 78 ? 17.531 7.805 15.875 1 42.06 78 SER B C 1
ATOM 3298 O O . SER B 1 78 ? 18.344 8.094 16.75 1 42.06 78 SER B O 1
ATOM 3300 N N . GLN B 1 79 ? 17.5 6.609 15.086 1 43.81 79 GLN B N 1
ATOM 3301 C CA . GLN B 1 79 ? 18.625 5.75 14.703 1 43.81 79 GLN B CA 1
ATOM 3302 C C . GLN B 1 79 ? 19.891 6.566 14.445 1 43.81 79 GLN B C 1
ATOM 3304 O O . GLN B 1 79 ? 19.891 7.453 13.594 1 43.81 79 GLN B O 1
ATOM 3309 N N . SER B 1 80 ? 20.578 6.852 15.344 1 43.09 80 SER B N 1
ATOM 3310 C CA . SER B 1 80 ? 21.922 7.398 15.195 1 43.09 80 SER B CA 1
ATOM 3311 C C . SER B 1 80 ? 22.406 7.285 13.758 1 43.09 80 SER B C 1
ATOM 3313 O O . SER B 1 80 ? 22.016 6.367 13.031 1 43.09 80 SER B O 1
ATOM 3315 N N . THR B 1 81 ? 22.656 8.523 13.172 1 48.78 81 THR B N 1
ATOM 3316 C CA . THR B 1 81 ? 23.484 8.406 11.977 1 48.78 81 THR B CA 1
ATOM 3317 C C . THR B 1 81 ? 24.141 7.031 11.914 1 48.78 81 THR B C 1
ATOM 3319 O O . THR B 1 81 ? 24.281 6.453 10.828 1 48.78 81 THR B O 1
ATOM 3322 N N . GLU B 1 82 ? 24.234 6.609 13.109 1 49.5 82 GLU B N 1
ATOM 3323 C CA . GLU B 1 82 ? 24.922 5.324 13.172 1 49.5 82 GLU B CA 1
ATOM 3324 C C . GLU B 1 82 ? 24.016 4.184 12.734 1 49.5 82 GLU B C 1
ATOM 3326 O O . GLU B 1 82 ? 24.422 3.293 11.992 1 49.5 82 GLU B O 1
ATOM 3331 N N . THR B 1 83 ? 22.797 4.316 13.156 1 53.09 83 THR B N 1
ATOM 3332 C CA . THR B 1 83 ? 21.891 3.234 12.781 1 53.09 83 THR B CA 1
ATOM 3333 C C . THR B 1 83 ? 21.531 3.311 11.297 1 53.09 83 THR B C 1
ATOM 3335 O O . THR B 1 83 ? 21.375 2.281 10.641 1 53.09 83 THR B O 1
ATOM 3338 N N . LEU B 1 84 ? 21.422 4.504 10.875 1 59.34 84 LEU B N 1
ATOM 3339 C CA . LEU B 1 84 ? 21.219 4.695 9.445 1 59.34 84 LEU B CA 1
ATOM 3340 C C . LEU B 1 84 ? 22.406 4.156 8.656 1 59.34 84 LEU B C 1
ATOM 3342 O O . LEU B 1 84 ? 22.219 3.449 7.66 1 59.34 84 LEU B O 1
ATOM 3346 N N . VAL B 1 85 ? 23.5 4.551 9.227 1 58.97 85 VAL B N 1
ATOM 3347 C CA . VAL B 1 85 ? 24.719 4.109 8.562 1 58.97 85 VAL B CA 1
ATOM 3348 C C . VAL B 1 85 ? 24.828 2.59 8.633 1 58.97 85 VAL B C 1
ATOM 3350 O O . VAL B 1 85 ? 25.219 1.94 7.66 1 58.97 85 VAL B O 1
ATOM 3353 N N . GLU B 1 86 ? 24.406 2.109 9.719 1 57.41 86 GLU B N 1
ATOM 3354 C CA . GLU B 1 86 ? 24.516 0.662 9.875 1 57.41 86 GLU B CA 1
ATOM 3355 C C . GLU B 1 86 ? 23.531 -0.059 8.961 1 57.41 86 GLU B C 1
ATOM 3357 O O . GLU B 1 86 ? 23.859 -1.09 8.367 1 57.41 86 GLU B O 1
ATOM 3362 N N . SER B 1 87 ? 22.359 0.505 8.867 1 60.12 87 SER B N 1
ATOM 3363 C CA . SER B 1 87 ? 21.359 -0.127 8.008 1 60.12 87 SER B CA 1
ATOM 3364 C C . SER B 1 87 ? 21.766 -0.046 6.539 1 60.12 87 SER B C 1
ATOM 3366 O O . SER B 1 87 ? 21.453 -0.947 5.758 1 60.12 87 SER B O 1
ATOM 3368 N N . LEU B 1 88 ? 22.453 0.941 6.316 1 65.94 88 LEU B N 1
ATOM 3369 C CA . LEU B 1 88 ? 22.906 1.101 4.945 1 65.94 88 LEU B CA 1
ATOM 3370 C C . LEU B 1 88 ? 24.031 0.112 4.633 1 65.94 88 LEU B C 1
ATOM 3372 O O . LEU B 1 88 ? 24.156 -0.354 3.498 1 65.94 88 LEU B O 1
ATOM 3376 N N . LYS B 1 89 ? 24.766 -0.207 5.773 1 69 89 LYS B N 1
ATOM 3377 C CA . LYS B 1 89 ? 25.922 -1.088 5.578 1 69 89 LYS B CA 1
ATOM 3378 C C . LYS B 1 89 ? 25.484 -2.553 5.566 1 69 89 LYS B C 1
ATOM 3380 O O . LYS B 1 89 ? 26.031 -3.355 4.805 1 69 89 LYS B O 1
ATOM 3385 N N . ASP B 1 90 ? 24.422 -2.881 6.34 1 77.44 90 ASP B N 1
ATOM 3386 C CA . ASP B 1 90 ? 23.969 -4.266 6.391 1 77.44 90 ASP B CA 1
ATOM 3387 C C . ASP B 1 90 ? 22.438 -4.352 6.297 1 77.44 90 ASP B C 1
ATOM 3389 O O . ASP B 1 90 ? 21.766 -4.562 7.301 1 77.44 90 ASP B O 1
ATOM 3393 N N . PRO B 1 91 ? 22.016 -4.25 5.055 1 78.81 91 PRO B N 1
ATOM 3394 C CA . PRO B 1 91 ? 20.562 -4.289 4.895 1 78.81 91 PRO B CA 1
ATOM 3395 C C . PRO B 1 91 ? 19.969 -5.637 5.285 1 78.81 91 PRO B C 1
ATOM 3397 O O . PRO B 1 91 ? 20.594 -6.68 5.082 1 78.81 91 PRO B O 1
ATOM 3400 N N . PRO B 1 92 ? 18.844 -5.543 6.016 1 80.81 92 PRO B N 1
ATOM 3401 C CA . PRO B 1 92 ? 18.188 -6.816 6.312 1 80.81 92 PRO B CA 1
ATOM 3402 C C . PRO B 1 92 ? 17.875 -7.625 5.055 1 80.81 92 PRO B C 1
ATOM 3404 O O . PRO B 1 92 ? 17.562 -7.055 4.008 1 80.81 92 PRO B O 1
ATOM 3407 N N . PRO B 1 93 ? 18 -8.922 5.242 1 82.19 93 PRO B N 1
ATOM 3408 C CA . PRO B 1 93 ? 17.703 -9.773 4.09 1 82.19 93 PRO B CA 1
ATOM 3409 C C . PRO B 1 93 ? 16.266 -9.641 3.619 1 82.19 93 PRO B C 1
ATOM 3411 O O . PRO B 1 93 ? 15.398 -9.195 4.379 1 82.19 93 PRO B O 1
ATOM 3414 N N . MET B 1 94 ? 16.078 -9.938 2.369 1 80.12 94 MET B N 1
ATOM 3415 C CA . MET B 1 94 ? 14.742 -9.93 1.789 1 80.12 94 MET B CA 1
ATOM 3416 C C . MET B 1 94 ? 13.797 -10.82 2.588 1 80.12 94 MET B C 1
ATOM 3418 O O . MET B 1 94 ? 14.18 -11.914 3.012 1 80.12 94 MET B O 1
ATOM 3422 N N . GLY B 1 95 ? 12.633 -10.328 2.805 1 77.69 95 GLY B N 1
ATOM 3423 C CA . GLY B 1 95 ? 11.641 -11.125 3.51 1 77.69 95 GLY B CA 1
ATOM 3424 C C . GLY B 1 95 ? 11.617 -10.867 5.004 1 77.69 95 GLY B C 1
ATOM 3425 O O . GLY B 1 95 ? 10.828 -11.469 5.73 1 77.69 95 GLY B O 1
ATOM 3426 N N . THR B 1 96 ? 12.445 -9.945 5.48 1 77.75 96 THR B N 1
ATOM 3427 C CA . THR B 1 96 ? 12.508 -9.641 6.906 1 77.75 96 THR B CA 1
ATOM 3428 C C . THR B 1 96 ? 11.328 -8.766 7.324 1 77.75 96 THR B C 1
ATOM 3430 O O . THR B 1 96 ? 10.641 -9.062 8.305 1 77.75 96 THR B O 1
ATOM 3433 N N . HIS B 1 97 ? 11.109 -7.738 6.617 1 79.62 97 HIS B N 1
ATOM 3434 C CA . HIS B 1 97 ? 9.992 -6.848 6.891 1 79.62 97 HIS B CA 1
ATOM 3435 C C . HIS B 1 97 ? 8.859 -7.059 5.883 1 79.62 97 HIS B C 1
ATOM 3437 O O . HIS B 1 97 ? 9.031 -6.797 4.691 1 79.62 97 HIS B O 1
ATOM 3443 N N . THR B 1 98 ? 7.746 -7.621 6.453 1 84.62 98 THR B N 1
ATOM 3444 C CA . THR B 1 98 ? 6.629 -7.957 5.578 1 84.62 98 THR B CA 1
ATOM 3445 C C . THR B 1 98 ? 5.312 -7.449 6.156 1 84.62 98 THR B C 1
ATOM 3447 O O . THR B 1 98 ? 5.203 -7.234 7.363 1 84.62 98 THR B O 1
ATOM 3450 N N . LEU B 1 99 ? 4.445 -7.184 5.266 1 87.38 99 LEU B N 1
ATOM 3451 C CA . LEU B 1 99 ? 3.072 -6.996 5.715 1 87.38 99 LEU B CA 1
ATOM 3452 C C . LEU B 1 99 ? 2.504 -8.289 6.281 1 87.38 99 LEU B C 1
ATOM 3454 O O . LEU B 1 99 ? 2.969 -9.383 5.938 1 87.38 99 LEU B O 1
ATOM 3458 N N . PRO B 1 100 ? 1.541 -8.102 7.195 1 84.69 100 PRO B N 1
ATOM 3459 C CA . PRO B 1 100 ? 0.907 -9.328 7.688 1 84.69 100 PRO B CA 1
ATOM 3460 C C . PRO B 1 100 ? 0.405 -10.227 6.559 1 84.69 100 PRO B C 1
ATOM 3462 O O . PRO B 1 100 ? -0.099 -9.727 5.547 1 84.69 100 PRO B O 1
ATOM 3465 N N . HIS B 1 101 ? 0.681 -11.5 6.66 1 86.44 101 HIS B N 1
ATOM 3466 C CA . HIS B 1 101 ? 0.228 -12.5 5.699 1 86.44 101 HIS B CA 1
ATOM 3467 C C . HIS B 1 101 ? 0.032 -13.852 6.363 1 86.44 101 HIS B C 1
ATOM 3469 O O . HIS B 1 101 ? 0.578 -14.109 7.438 1 86.44 101 HIS B O 1
ATOM 3475 N N . PRO B 1 102 ? -0.716 -14.719 5.754 1 87 102 PRO B N 1
ATOM 3476 C CA . PRO B 1 102 ? -0.96 -16.016 6.387 1 87 102 PRO B CA 1
ATOM 3477 C C . PRO B 1 102 ? 0.287 -16.891 6.43 1 87 102 PRO B C 1
ATOM 3479 O O . PRO B 1 102 ? 1.081 -16.891 5.484 1 87 102 PRO B O 1
ATOM 3482 N N . ILE B 1 103 ? 0.501 -17.531 7.531 1 90.81 103 ILE B N 1
ATOM 3483 C CA . ILE B 1 103 ? 1.453 -18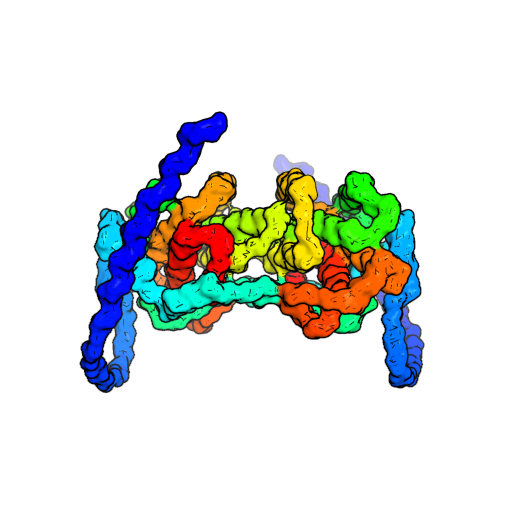.625 7.684 1 90.81 103 ILE B CA 1
ATOM 3484 C C . ILE B 1 103 ? 0.703 -19.953 7.773 1 90.81 103 ILE B C 1
ATOM 3486 O O . ILE B 1 103 ? -0.145 -20.125 8.648 1 90.81 103 ILE B O 1
ATOM 3490 N N . TRP B 1 104 ? 1.036 -20.812 6.875 1 92.62 104 TRP B N 1
ATOM 3491 C CA . TRP B 1 104 ? 0.224 -22.016 6.703 1 92.62 104 TRP B CA 1
ATOM 3492 C C . TRP B 1 104 ? 0.792 -23.172 7.512 1 92.62 104 TRP B C 1
ATOM 3494 O O . TRP B 1 104 ? 2.008 -23.359 7.566 1 92.62 104 TRP B O 1
ATOM 3504 N N . SER B 1 105 ? -0.116 -23.922 8.133 1 90.19 105 SER B N 1
ATOM 3505 C CA . SER B 1 105 ? 0.278 -25.172 8.758 1 90.19 105 SER B CA 1
ATOM 3506 C C . SER B 1 105 ? 0.478 -26.266 7.719 1 90.19 105 SER B C 1
ATOM 3508 O O . SER B 1 105 ? 0.019 -26.141 6.582 1 90.19 105 SER B O 1
ATOM 3510 N N . GLU B 1 106 ? 1.146 -27.344 8.133 1 90 106 GLU B N 1
ATOM 3511 C CA . GLU B 1 106 ? 1.359 -28.484 7.234 1 90 106 GLU B CA 1
ATOM 3512 C C . GLU B 1 106 ? 0.033 -29.047 6.738 1 90 106 GLU B C 1
ATOM 3514 O O . GLU B 1 106 ? -0.093 -29.406 5.57 1 90 106 GLU B O 1
ATOM 3519 N N . GLU B 1 107 ? -0.914 -29.125 7.578 1 89.56 107 GLU B N 1
ATOM 3520 C CA . GLU B 1 107 ? -2.232 -29.625 7.219 1 89.56 107 GLU B CA 1
ATOM 3521 C C . GLU B 1 107 ? -2.898 -28.75 6.168 1 89.56 107 GLU B C 1
ATOM 3523 O O . GLU B 1 107 ? -3.48 -29.25 5.203 1 89.56 107 GLU B O 1
ATOM 3528 N N . GLU B 1 108 ? -2.795 -27.469 6.344 1 89.69 108 GLU B N 1
ATOM 3529 C CA . GLU B 1 108 ? -3.393 -26.516 5.406 1 89.69 108 GLU B CA 1
ATOM 3530 C C . GLU B 1 108 ? -2.736 -26.625 4.031 1 89.69 108 GLU B C 1
ATOM 3532 O O . GLU B 1 108 ? -3.41 -26.516 3.006 1 89.69 108 GLU B O 1
ATOM 3537 N N . LEU B 1 109 ? -1.507 -26.812 4.066 1 92.06 109 LEU B N 1
ATOM 3538 C CA . LEU B 1 109 ? -0.748 -26.891 2.822 1 92.06 109 LEU B CA 1
ATOM 3539 C C . LEU B 1 109 ? -1.221 -28.078 1.979 1 92.06 109 LEU B C 1
ATOM 3541 O O . LEU B 1 109 ? -1.318 -27.969 0.755 1 92.06 109 LEU B O 1
ATOM 3545 N N . HIS B 1 110 ? -1.549 -29.109 2.627 1 90.81 110 HIS B N 1
ATOM 3546 C CA . HIS B 1 110 ? -1.86 -30.344 1.914 1 90.81 110 HIS B CA 1
ATOM 3547 C C . HIS B 1 110 ? -3.361 -30.484 1.688 1 90.81 110 HIS B C 1
ATOM 3549 O O . HIS B 1 110 ? -3.803 -31.375 0.965 1 90.81 110 HIS B O 1
ATOM 3555 N N . ASN B 1 111 ? -4.156 -29.547 2.197 1 88.06 111 ASN B N 1
ATOM 3556 C CA . ASN B 1 111 ? -5.605 -29.641 2.066 1 88.06 111 ASN B CA 1
ATOM 3557 C C . ASN B 1 111 ? -6.137 -28.672 1.009 1 88.06 111 ASN B C 1
ATOM 3559 O O . ASN B 1 111 ? -7.348 -28.5 0.872 1 88.06 111 ASN B O 1
ATOM 3563 N N . VAL B 1 112 ? -5.234 -28.078 0.305 1 91.62 112 VAL B N 1
ATOM 3564 C CA . VAL B 1 112 ? -5.676 -27.203 -0.768 1 91.62 112 VAL B CA 1
ATOM 3565 C C . VAL B 1 112 ? -6.301 -28.016 -1.894 1 91.62 112 VAL B C 1
ATOM 3567 O O . VAL B 1 112 ? -5.766 -29.062 -2.275 1 91.62 112 VAL B O 1
ATOM 3570 N N . LYS B 1 113 ? -7.484 -27.594 -2.385 1 88.5 113 LYS B N 1
ATOM 3571 C CA . LYS B 1 113 ? -8.172 -28.281 -3.475 1 88.5 113 LYS B CA 1
ATOM 3572 C C . LYS B 1 113 ? -8.406 -27.344 -4.656 1 88.5 113 LYS B C 1
ATOM 3574 O O . LYS B 1 113 ? -8.586 -26.141 -4.469 1 88.5 113 LYS B O 1
ATOM 3579 N N . VAL B 1 114 ? -8.344 -27.922 -5.805 1 91.19 114 VAL B N 1
ATOM 3580 C CA . VAL B 1 114 ? -8.727 -27.188 -7.004 1 91.19 114 VAL B CA 1
ATOM 3581 C C . VAL B 1 114 ? -10.25 -27.062 -7.066 1 91.19 114 VAL B C 1
ATOM 3583 O O . VAL B 1 114 ? -10.969 -28.062 -7.102 1 91.19 114 VAL B O 1
ATOM 3586 N N . THR B 1 115 ? -10.719 -25.875 -7.031 1 88.69 115 THR B N 1
ATOM 3587 C CA . THR B 1 115 ? -12.148 -25.578 -7.035 1 88.69 115 THR B CA 1
ATOM 3588 C C . THR B 1 115 ? -12.5 -24.609 -8.156 1 88.69 115 THR B C 1
ATOM 3590 O O . THR B 1 115 ? -11.609 -24.078 -8.828 1 88.69 115 THR B O 1
ATOM 3593 N N . HIS B 1 116 ? -13.844 -24.469 -8.43 1 92.38 116 HIS B N 1
ATOM 3594 C CA . HIS B 1 116 ? -14.32 -23.531 -9.438 1 92.38 116 HIS B CA 1
ATOM 3595 C C . HIS B 1 116 ? -15.648 -22.906 -9.031 1 92.38 116 HIS B C 1
ATOM 3597 O O . HIS B 1 116 ? -16.594 -23.609 -8.672 1 92.38 116 HIS B O 1
ATOM 3603 N N . LYS B 1 117 ? -15.656 -21.562 -9.039 1 92.06 117 LYS B N 1
ATOM 3604 C CA . LYS B 1 117 ? -16.922 -20.844 -8.859 1 92.06 117 LYS B CA 1
ATOM 3605 C C . LYS B 1 117 ? -17.656 -20.672 -10.188 1 92.06 117 LYS B C 1
ATOM 3607 O O . LYS B 1 117 ? -17.172 -19.984 -11.086 1 92.06 117 LYS B O 1
ATOM 3612 N N . PRO B 1 118 ? -18.828 -21.266 -10.281 1 92.31 118 PRO B N 1
ATOM 3613 C CA . PRO B 1 118 ? -19.562 -21.047 -11.531 1 92.31 118 PRO B CA 1
ATOM 3614 C C . PRO B 1 118 ? -19.953 -19.594 -11.742 1 92.31 118 PRO B C 1
ATOM 3616 O O . PRO B 1 118 ? -20.438 -18.938 -10.812 1 92.31 118 PRO B O 1
ATOM 3619 N N . PRO B 1 119 ? -19.609 -19.094 -12.945 1 95.38 119 PRO B N 1
ATOM 3620 C CA . PRO B 1 119 ? -19.938 -17.688 -13.203 1 95.38 119 PRO B CA 1
ATOM 3621 C C . PRO B 1 119 ? -21.438 -17.422 -13.203 1 95.38 119 PRO B C 1
ATOM 3623 O O . PRO B 1 119 ? -22.203 -18.156 -13.852 1 95.38 119 PRO B O 1
ATOM 3626 N N . GLU B 1 120 ? -21.812 -16.469 -12.445 1 93.81 120 GLU B N 1
ATOM 3627 C CA . GLU B 1 120 ? -23.203 -16.062 -12.352 1 93.81 120 GLU B CA 1
ATOM 3628 C C . GLU B 1 120 ? -23.406 -14.648 -12.914 1 93.81 120 GLU B C 1
ATOM 3630 O O . GLU B 1 120 ? -22.719 -13.711 -12.516 1 93.81 120 GLU B O 1
ATOM 3635 N N . GLY B 1 121 ? -24.328 -14.516 -13.859 1 94.06 121 GLY B N 1
ATOM 3636 C CA . GLY B 1 121 ? -24.625 -13.203 -14.406 1 94.06 121 GLY B CA 1
ATOM 3637 C C . GLY B 1 121 ? -23.641 -12.758 -15.461 1 94.06 121 GLY B C 1
ATOM 3638 O O . GLY B 1 121 ? -22.672 -13.469 -15.75 1 94.06 121 GLY B O 1
ATOM 3639 N N . PHE B 1 122 ? -23.891 -11.633 -15.984 1 96.5 122 PHE B N 1
ATOM 3640 C CA . PHE B 1 122 ? -23.125 -11.125 -17.109 1 96.5 122 PHE B CA 1
ATOM 3641 C C . PHE B 1 122 ? -21.703 -10.766 -16.688 1 96.5 122 PHE B C 1
ATOM 3643 O O . PHE B 1 122 ? -20.734 -11.094 -17.375 1 96.5 122 PHE B O 1
ATOM 3650 N N . VAL B 1 123 ? -21.562 -10.133 -15.531 1 96.56 123 VAL B N 1
ATOM 3651 C CA . VAL B 1 123 ? -20.266 -9.648 -15.055 1 96.56 123 VAL B CA 1
ATOM 3652 C C . VAL B 1 123 ? -19.344 -10.836 -14.766 1 96.56 123 VAL B C 1
ATOM 3654 O O . VAL B 1 123 ? -18.188 -10.844 -15.188 1 96.56 123 VAL B O 1
ATOM 3657 N N . ASP B 1 124 ? -19.859 -11.836 -14.078 1 96.69 124 ASP B N 1
ATOM 3658 C CA . ASP B 1 124 ? -19.062 -13.023 -13.758 1 96.69 124 ASP B CA 1
ATOM 3659 C C . ASP B 1 124 ? -18.625 -13.75 -15.031 1 96.69 124 ASP B C 1
ATOM 3661 O O . ASP B 1 124 ? -17.5 -14.211 -15.125 1 96.69 124 ASP B O 1
ATOM 3665 N N . LYS B 1 125 ? -19.578 -13.859 -15.945 1 97.31 125 LYS B N 1
ATOM 3666 C CA . LYS B 1 125 ? -19.266 -14.562 -17.188 1 97.31 125 LYS B CA 1
ATOM 3667 C C . LYS B 1 125 ? -18.203 -13.82 -17.984 1 97.31 125 LYS B C 1
ATOM 3669 O O . LYS B 1 125 ? -17.297 -14.445 -18.547 1 97.31 125 LYS B O 1
ATOM 3674 N N . LEU B 1 126 ? -18.312 -12.508 -18.031 1 97.81 126 LEU B N 1
ATOM 3675 C CA . LEU B 1 126 ? -17.297 -11.719 -18.719 1 97.81 126 LEU B CA 1
ATOM 3676 C C . LEU B 1 126 ? -15.945 -11.867 -18.031 1 97.81 126 LEU B C 1
ATOM 3678 O O . LEU B 1 126 ? -14.922 -11.992 -18.719 1 97.81 126 LEU B O 1
ATOM 3682 N N . ALA B 1 127 ? -15.898 -11.828 -16.703 1 98.19 127 ALA B N 1
ATOM 3683 C CA . ALA B 1 127 ? -14.664 -12.016 -15.953 1 98.19 127 ALA B CA 1
ATOM 3684 C C . ALA B 1 127 ? -14.039 -13.375 -16.266 1 98.19 127 ALA B C 1
ATOM 3686 O O . ALA B 1 127 ? -12.844 -13.461 -16.562 1 98.19 127 ALA B O 1
ATOM 3687 N N . PHE B 1 128 ? -14.836 -14.398 -16.219 1 97.31 128 PHE B N 1
ATOM 3688 C CA . PHE B 1 128 ? -14.359 -15.766 -16.438 1 97.31 128 PHE B CA 1
ATOM 3689 C C . PHE B 1 128 ? -13.805 -15.914 -17.859 1 97.31 128 PHE B C 1
ATOM 3691 O O . PHE B 1 128 ? -12.703 -16.453 -18.031 1 97.31 128 PHE B O 1
ATOM 3698 N N . ARG B 1 129 ? -14.555 -15.43 -18.797 1 97.12 129 ARG B N 1
ATOM 3699 C CA . ARG B 1 129 ? -14.133 -15.539 -20.188 1 97.12 129 ARG B CA 1
ATOM 3700 C C . ARG B 1 129 ? -12.844 -14.758 -20.422 1 97.12 129 ARG B C 1
ATOM 3702 O O . ARG B 1 129 ? -12 -15.172 -21.219 1 97.12 129 ARG B O 1
ATOM 3709 N N . SER B 1 130 ? -12.719 -13.594 -19.828 1 97.19 130 SER B N 1
ATOM 3710 C CA . SER B 1 130 ? -11.5 -12.797 -19.969 1 97.19 130 SER B CA 1
ATOM 3711 C C . SER B 1 130 ? -10.281 -13.555 -19.453 1 97.19 130 SER B C 1
ATOM 3713 O O . SER B 1 130 ? -9.234 -13.562 -20.094 1 97.19 130 SER B O 1
ATOM 3715 N N . VAL B 1 131 ? -10.391 -14.234 -18.281 1 97.06 131 VAL B N 1
ATOM 3716 C CA . VAL B 1 131 ? -9.281 -14.984 -17.688 1 97.06 131 VAL B CA 1
ATOM 3717 C C . VAL B 1 131 ? -8.93 -16.172 -18.594 1 97.06 131 VAL B C 1
ATOM 3719 O O . VAL B 1 131 ? -7.754 -16.422 -18.844 1 97.06 131 VAL B O 1
ATOM 3722 N N . LYS B 1 132 ? -9.938 -16.844 -19.125 1 95 132 LYS B N 1
ATOM 3723 C CA . LYS B 1 132 ? -9.703 -18 -20 1 95 132 LYS B CA 1
ATOM 3724 C C . LYS B 1 132 ? -9 -17.578 -21.297 1 95 132 LYS B C 1
ATOM 3726 O O . LYS B 1 132 ? -8.102 -18.266 -21.766 1 95 132 LYS B O 1
ATOM 3731 N N . LEU B 1 133 ? -9.445 -16.453 -21.766 1 93.69 133 LEU B N 1
ATOM 3732 C CA . LEU B 1 133 ? -8.82 -15.922 -22.984 1 93.69 133 LEU B CA 1
ATOM 3733 C C . LEU B 1 133 ? -7.363 -15.562 -22.719 1 93.69 133 LEU B C 1
ATOM 3735 O O . LEU B 1 133 ? -6.484 -15.891 -23.516 1 93.69 133 LEU B O 1
ATOM 3739 N N . LEU B 1 134 ? -7.105 -14.891 -21.641 1 92.38 134 LEU B N 1
ATOM 3740 C CA . LEU B 1 134 ? -5.742 -14.5 -21.281 1 92.38 134 LEU B CA 1
ATOM 3741 C C . LEU B 1 134 ? -4.863 -15.727 -21.078 1 92.38 134 LEU B C 1
ATOM 3743 O O . LEU B 1 134 ? -3.732 -15.781 -21.562 1 92.38 134 LEU B O 1
ATOM 3747 N N . ARG B 1 135 ? -5.383 -16.719 -20.406 1 90.94 135 ARG B N 1
ATOM 3748 C CA . ARG B 1 135 ? -4.637 -17.953 -20.125 1 90.94 135 ARG B CA 1
ATOM 3749 C C . ARG B 1 135 ? -4.316 -18.703 -21.406 1 90.94 135 ARG B C 1
ATOM 3751 O O . ARG B 1 135 ? -3.184 -19.141 -21.609 1 90.94 135 ARG B O 1
ATOM 3758 N N . SER B 1 136 ? -5.277 -18.812 -22.266 1 90.31 136 SER B N 1
ATOM 3759 C CA . SER B 1 136 ? -5.082 -19.531 -23.531 1 90.31 136 SER B CA 1
ATOM 3760 C C . SER B 1 136 ? -4.078 -18.828 -24.422 1 90.31 136 SER B C 1
ATOM 3762 O O . SER B 1 136 ? -3.236 -19.469 -25.047 1 90.31 136 SER B O 1
ATOM 3764 N N . THR B 1 137 ? -4.172 -17.516 -24.469 1 89.12 137 THR B N 1
ATOM 3765 C CA . THR B 1 137 ? -3.24 -16.719 -25.266 1 89.12 137 THR B CA 1
ATOM 3766 C C . THR B 1 137 ? -1.823 -16.828 -24.703 1 89.12 137 THR B C 1
ATOM 3768 O O . THR B 1 137 ? -0.865 -17 -25.469 1 89.12 137 THR B O 1
ATOM 3771 N N . PHE B 1 138 ? -1.722 -16.828 -23.438 1 87.38 138 PHE B N 1
ATOM 3772 C CA . PHE B 1 138 ? -0.423 -16.938 -22.781 1 87.38 138 PHE B CA 1
ATOM 3773 C C . PHE B 1 138 ? 0.193 -18.312 -23.047 1 87.38 138 PHE B C 1
ATOM 3775 O O . PHE B 1 138 ? 1.377 -18.406 -23.375 1 87.38 138 PHE B O 1
ATOM 3782 N N . ASP B 1 139 ? -0.536 -19.344 -22.906 1 87.5 139 ASP B N 1
ATOM 3783 C CA . ASP B 1 139 ? -0.038 -20.703 -23.125 1 87.5 139 ASP B CA 1
ATOM 3784 C C . ASP B 1 139 ? 0.416 -20.891 -24.562 1 87.5 139 ASP B C 1
ATOM 3786 O O . ASP B 1 139 ? 1.422 -21.562 -24.828 1 87.5 139 ASP B O 1
ATOM 3790 N N . LEU B 1 140 ? -0.296 -20.297 -25.453 1 85.94 140 LEU B N 1
ATOM 3791 C CA . LEU B 1 140 ? 0.034 -20.391 -26.875 1 85.94 140 LEU B CA 1
ATOM 3792 C C . LEU B 1 140 ? 1.33 -19.641 -27.172 1 85.94 140 LEU B C 1
ATOM 3794 O O . LEU B 1 140 ? 2.229 -20.188 -27.812 1 85.94 140 LEU B O 1
ATOM 3798 N N . LEU B 1 141 ? 1.462 -18.484 -26.672 1 83.25 141 LEU B N 1
ATOM 3799 C CA . LEU B 1 141 ? 2.607 -17.625 -26.969 1 83.25 141 LEU B CA 1
ATOM 3800 C C . LEU B 1 141 ? 3.879 -18.188 -26.344 1 83.25 141 LEU B C 1
ATOM 3802 O O . LEU B 1 141 ? 4.969 -18.047 -26.906 1 83.25 141 LEU B O 1
ATOM 3806 N N . THR B 1 142 ? 3.744 -18.875 -25.172 1 83.81 142 THR B N 1
ATOM 3807 C CA . THR B 1 142 ? 4.918 -19.359 -24.453 1 83.81 142 THR B CA 1
ATOM 3808 C C . THR B 1 142 ? 5.223 -20.812 -24.844 1 83.81 142 THR B C 1
ATOM 3810 O O . THR B 1 142 ? 6.305 -21.312 -24.531 1 83.81 142 THR B O 1
ATOM 3813 N N . GLY B 1 143 ? 4.379 -21.484 -25.516 1 81.81 143 GLY B N 1
ATOM 3814 C CA . GLY B 1 143 ? 4.562 -22.891 -25.859 1 81.81 143 GLY B CA 1
ATOM 3815 C C . GLY B 1 143 ? 4.633 -23.797 -24.656 1 81.81 143 GLY B C 1
ATOM 3816 O O . GLY B 1 143 ? 5.363 -24.797 -24.672 1 81.81 143 GLY B O 1
ATOM 3817 N N . PHE B 1 144 ? 3.945 -23.469 -23.625 1 82.81 144 PHE B N 1
ATOM 3818 C CA . PHE B 1 144 ? 4.066 -24.188 -22.375 1 82.81 144 PHE B CA 1
ATOM 3819 C C . PHE B 1 144 ? 3.566 -25.625 -22.516 1 82.81 144 PHE B C 1
ATOM 3821 O O . PHE B 1 144 ? 4.094 -26.547 -21.891 1 82.81 144 PHE B O 1
ATOM 3828 N N . ASN B 1 145 ? 2.625 -25.828 -23.391 1 80.5 145 ASN B N 1
ATOM 3829 C CA . ASN B 1 145 ? 2.02 -27.156 -23.516 1 80.5 145 ASN B CA 1
ATOM 3830 C C . ASN B 1 145 ? 2.734 -28 -24.578 1 80.5 145 ASN B C 1
ATOM 3832 O O . ASN B 1 145 ? 2.355 -29.141 -24.812 1 80.5 145 ASN B O 1
ATOM 3836 N N . TRP B 1 146 ? 3.77 -27.391 -25.047 1 84.25 146 TRP B N 1
ATOM 3837 C CA . TRP B 1 146 ? 4.531 -28.125 -26.062 1 84.25 146 TRP B CA 1
ATOM 3838 C C . TRP B 1 146 ? 5.852 -28.625 -25.484 1 84.25 146 TRP B C 1
ATOM 3840 O O . TRP B 1 146 ? 6.605 -27.859 -24.875 1 84.25 146 TRP B O 1
ATOM 3850 N N . GLY B 1 147 ? 6.113 -29.891 -25.672 1 84.38 147 GLY B N 1
ATOM 3851 C CA . GLY B 1 147 ? 7.379 -30.438 -25.219 1 84.38 147 GLY B CA 1
ATOM 3852 C C . GLY B 1 147 ? 7.402 -30.703 -23.719 1 84.38 147 GLY B C 1
ATOM 3853 O O . GLY B 1 147 ? 6.355 -30.734 -23.062 1 84.38 147 GLY B O 1
ATOM 3854 N N . GLU B 1 148 ? 8.625 -30.969 -23.266 1 88.38 148 GLU B N 1
ATOM 3855 C CA . GLU B 1 148 ? 8.805 -31.25 -21.844 1 88.38 148 GLU B CA 1
ATOM 3856 C C . GLU B 1 148 ? 8.75 -29.969 -21.016 1 88.38 148 GLU B C 1
ATOM 3858 O O . GLU B 1 148 ? 9.297 -28.953 -21.406 1 88.38 148 GLU B O 1
ATOM 3863 N N . ARG B 1 149 ? 8.031 -30.078 -19.922 1 91.38 149 ARG B N 1
ATOM 3864 C CA . ARG B 1 149 ? 7.961 -28.953 -19 1 91.38 149 ARG B CA 1
ATOM 3865 C C . ARG B 1 149 ? 9.172 -28.922 -18.078 1 91.38 149 ARG B C 1
ATOM 3867 O O . ARG B 1 149 ? 9.062 -29.281 -16.891 1 91.38 149 ARG B O 1
ATOM 3874 N N . SER B 1 150 ? 10.25 -28.422 -18.578 1 91.88 150 SER B N 1
ATOM 3875 C CA . SER B 1 150 ? 11.508 -28.328 -17.844 1 91.88 150 SER B CA 1
ATOM 3876 C C . SER B 1 150 ? 11.438 -27.297 -16.734 1 91.88 150 SER B C 1
ATOM 3878 O O . SER B 1 150 ? 10.477 -26.531 -16.641 1 91.88 150 SER B O 1
ATOM 3880 N N . GLU B 1 151 ? 12.438 -27.344 -15.883 1 94.5 151 GLU B N 1
ATOM 3881 C CA . GLU B 1 151 ? 12.531 -26.359 -14.82 1 94.5 151 GLU B CA 1
ATOM 3882 C C . GLU B 1 151 ? 12.562 -24.938 -15.383 1 94.5 151 GLU B C 1
ATOM 3884 O O . GLU B 1 151 ? 11.898 -24.031 -14.859 1 94.5 151 GLU B O 1
ATOM 3889 N N . LYS B 1 152 ? 13.336 -24.812 -16.453 1 92.75 152 LYS B N 1
ATOM 3890 C CA . LYS B 1 152 ? 13.438 -23.5 -17.078 1 92.75 152 LYS B CA 1
ATOM 3891 C C . LYS B 1 152 ? 12.07 -23 -17.531 1 92.75 152 LYS B C 1
ATOM 3893 O O . LYS B 1 152 ? 11.719 -21.844 -17.281 1 92.75 152 LYS B O 1
ATOM 3898 N N . LYS B 1 153 ? 11.328 -23.844 -18.125 1 92.12 153 LYS B N 1
ATOM 3899 C CA . LYS B 1 153 ? 10 -23.484 -18.609 1 92.12 153 LYS B CA 1
ATOM 3900 C C . LYS B 1 153 ? 9.07 -23.125 -17.453 1 92.12 153 LYS B C 1
ATOM 3902 O O . LYS B 1 153 ? 8.344 -22.125 -17.516 1 92.12 153 LYS B O 1
ATOM 3907 N N . TRP B 1 154 ? 9.141 -23.906 -16.438 1 95.44 154 TRP B N 1
ATOM 3908 C CA . TRP B 1 154 ? 8.297 -23.672 -15.266 1 95.44 154 TRP B CA 1
ATOM 3909 C C . TRP B 1 154 ? 8.656 -22.344 -14.609 1 95.44 154 TRP B C 1
ATOM 3911 O O . TRP B 1 154 ? 7.773 -21.531 -14.297 1 95.44 154 TRP B O 1
ATOM 3921 N N . VAL B 1 155 ? 9.93 -22.094 -14.406 1 95.38 155 VAL B N 1
ATOM 3922 C CA . VAL B 1 155 ? 10.375 -20.906 -13.695 1 95.38 155 VAL B CA 1
ATOM 3923 C C . VAL B 1 155 ? 10.008 -19.656 -14.5 1 95.38 155 VAL B C 1
ATOM 3925 O O . VAL B 1 155 ? 9.562 -18.656 -13.945 1 95.38 155 VAL B O 1
ATOM 3928 N N . LEU B 1 156 ? 10.125 -19.703 -15.805 1 92.69 156 LEU B N 1
ATOM 3929 C CA . LEU B 1 156 ? 9.766 -18.562 -16.641 1 92.69 156 LEU B CA 1
ATOM 3930 C C . LEU B 1 156 ? 8.258 -18.312 -16.594 1 92.69 156 LEU B C 1
ATOM 3932 O O . LEU B 1 156 ? 7.828 -17.156 -16.547 1 92.69 156 LEU B O 1
ATOM 3936 N N . ARG B 1 157 ? 7.547 -19.391 -16.641 1 93.94 157 ARG B N 1
ATOM 3937 C CA . ARG B 1 157 ? 6.098 -19.266 -16.531 1 93.94 157 ARG B CA 1
ATOM 3938 C C . ARG B 1 157 ? 5.703 -18.609 -15.211 1 93.94 157 ARG B C 1
ATOM 3940 O O . ARG B 1 157 ? 4.898 -17.688 -15.188 1 93.94 157 ARG B O 1
ATOM 3947 N N . ILE B 1 158 ? 6.285 -19.094 -14.125 1 95.75 158 ILE B N 1
ATOM 3948 C CA . ILE B 1 158 ? 5.98 -18.578 -12.797 1 95.75 158 ILE B CA 1
ATOM 3949 C C . ILE B 1 158 ? 6.371 -17.109 -12.719 1 95.75 158 ILE B C 1
ATOM 3951 O O . ILE B 1 158 ? 5.586 -16.266 -12.258 1 95.75 158 ILE B O 1
ATOM 3955 N N . CYS B 1 159 ? 7.527 -16.766 -13.211 1 95.06 159 CYS B N 1
ATOM 3956 C CA . CYS B 1 159 ? 7.988 -15.391 -13.172 1 95.06 159 CYS B CA 1
ATOM 3957 C C . CYS B 1 159 ? 7.027 -14.469 -13.922 1 95.06 159 CYS B C 1
ATOM 3959 O O . CYS B 1 159 ? 6.645 -13.414 -13.406 1 95.06 159 CYS B O 1
ATOM 3961 N N . PHE B 1 160 ? 6.645 -14.875 -15.094 1 93.75 160 PHE B N 1
ATOM 3962 C CA . PHE B 1 160 ? 5.777 -14.039 -15.914 1 93.75 160 PHE B CA 1
ATOM 3963 C C . PHE B 1 160 ? 4.41 -13.867 -15.258 1 93.75 160 PHE B C 1
ATOM 3965 O O . PHE B 1 160 ? 3.918 -12.75 -15.117 1 93.75 160 PHE B O 1
ATOM 3972 N N . LEU B 1 161 ? 3.83 -14.938 -14.867 1 93.62 161 LEU B N 1
ATOM 3973 C CA . LEU B 1 161 ? 2.498 -14.906 -14.273 1 93.62 161 LEU B CA 1
ATOM 3974 C C . LEU B 1 161 ? 2.498 -14.109 -12.969 1 93.62 161 LEU B C 1
ATOM 3976 O O . LEU B 1 161 ? 1.564 -13.352 -12.703 1 93.62 161 LEU B O 1
ATOM 3980 N N . GLU B 1 162 ? 3.527 -14.25 -12.133 1 96 162 GLU B N 1
ATOM 3981 C CA . GLU B 1 162 ? 3.617 -13.508 -10.875 1 96 162 GLU B CA 1
ATOM 3982 C C . GLU B 1 162 ? 3.766 -12.016 -11.125 1 96 162 GLU B C 1
ATOM 3984 O O . GLU B 1 162 ? 3.271 -11.195 -10.344 1 96 162 GLU B O 1
ATOM 3989 N N . THR B 1 163 ? 4.488 -11.586 -12.219 1 95.25 163 THR B N 1
ATOM 3990 C CA . THR B 1 163 ? 4.613 -10.172 -12.547 1 95.25 163 THR B CA 1
ATOM 3991 C C . THR B 1 163 ? 3.246 -9.562 -12.859 1 95.25 163 THR B C 1
ATOM 3993 O O . THR B 1 163 ? 2.949 -8.445 -12.43 1 95.25 163 THR B O 1
ATOM 3996 N N . VAL B 1 164 ? 2.455 -10.297 -13.516 1 94 164 VAL B N 1
ATOM 3997 C CA . VAL B 1 164 ? 1.129 -9.812 -13.891 1 94 164 VAL B CA 1
ATOM 3998 C C . VAL B 1 164 ? 0.202 -9.875 -12.672 1 94 164 VAL B C 1
ATOM 4000 O O . VAL B 1 164 ? -0.547 -8.93 -12.414 1 94 164 VAL B O 1
ATOM 4003 N N . ALA B 1 165 ? 0.305 -10.992 -11.891 1 96.75 165 ALA B N 1
ATOM 4004 C CA . ALA B 1 165 ? -0.579 -11.203 -10.75 1 96.75 165 ALA B CA 1
ATOM 4005 C C . ALA B 1 165 ? -0.296 -10.188 -9.648 1 96.75 165 ALA B C 1
ATOM 4007 O O . ALA B 1 165 ? -1.145 -9.945 -8.781 1 96.75 165 ALA B O 1
ATOM 4008 N N . GLY B 1 166 ? 0.869 -9.57 -9.633 1 97.56 166 GLY B N 1
ATOM 4009 C CA . GLY B 1 166 ? 1.236 -8.594 -8.633 1 97.56 166 GLY B CA 1
ATOM 4010 C C . GLY B 1 166 ? 0.622 -7.227 -8.875 1 97.56 166 GLY B C 1
ATOM 4011 O O . GLY B 1 166 ? 0.711 -6.336 -8.031 1 97.56 166 GLY B O 1
ATOM 4012 N N . VAL B 1 167 ? -0.071 -7.031 -9.961 1 98.06 167 VAL B N 1
ATOM 4013 C CA . VAL B 1 167 ? -0.571 -5.727 -10.383 1 98.06 167 VAL B CA 1
ATOM 4014 C C . VAL B 1 167 ? -1.921 -5.453 -9.719 1 98.06 167 VAL B C 1
ATOM 4016 O O . VAL B 1 167 ? -2.125 -4.395 -9.117 1 98.06 167 VAL B O 1
ATOM 4019 N N . PRO B 1 168 ? -2.883 -6.395 -9.695 1 98.56 168 PRO B N 1
ATOM 4020 C CA . PRO B 1 168 ? -4.258 -6.082 -9.289 1 98.56 168 PRO B CA 1
ATOM 4021 C C . PRO B 1 168 ? -4.359 -5.605 -7.848 1 98.56 168 PRO B C 1
ATOM 4023 O O . PRO B 1 168 ? -5.016 -4.598 -7.57 1 98.56 168 PRO B O 1
ATOM 4026 N N . GLY B 1 169 ? -3.723 -6.348 -6.91 1 98.38 169 GLY B N 1
ATOM 4027 C CA . GLY B 1 169 ? -3.811 -5.945 -5.516 1 98.38 169 GLY B CA 1
ATOM 4028 C C . GLY B 1 169 ? -3.375 -4.512 -5.281 1 98.38 169 GLY B C 1
ATOM 4029 O O . GLY B 1 169 ? -4.051 -3.764 -4.566 1 98.38 169 GLY B O 1
ATOM 4030 N N . MET B 1 170 ? -2.309 -4.133 -5.887 1 98.12 170 MET B N 1
ATOM 4031 C CA . MET B 1 170 ? -1.757 -2.795 -5.707 1 98.12 170 MET B CA 1
ATOM 4032 C C . MET B 1 170 ? -2.652 -1.746 -6.359 1 98.12 170 MET B C 1
ATOM 4034 O O . MET B 1 170 ? -2.92 -0.699 -5.77 1 98.12 170 MET B O 1
ATOM 4038 N N . VAL B 1 171 ? -3.082 -1.972 -7.551 1 97.81 171 VAL B N 1
ATOM 4039 C CA . VAL B 1 171 ? -3.939 -1.033 -8.266 1 97.81 171 VAL B CA 1
ATOM 4040 C C . VAL B 1 171 ? -5.246 -0.838 -7.504 1 97.81 171 VAL B C 1
ATOM 4042 O O . VAL B 1 171 ? -5.715 0.291 -7.34 1 97.81 171 VAL B O 1
ATOM 4045 N N . ALA B 1 172 ? -5.812 -1.933 -7.086 1 98.06 172 ALA B N 1
ATOM 4046 C CA . ALA B 1 172 ? -7.066 -1.852 -6.34 1 98.06 172 ALA B CA 1
ATOM 4047 C C . ALA B 1 172 ? -6.887 -1.069 -5.043 1 98.06 172 ALA B C 1
ATOM 4049 O O . ALA B 1 172 ? -7.703 -0.209 -4.707 1 98.06 172 ALA B O 1
ATOM 4050 N N . ALA B 1 173 ? -5.824 -1.36 -4.312 1 97.62 173 ALA B N 1
ATOM 4051 C CA . ALA B 1 173 ? -5.543 -0.669 -3.057 1 97.62 173 ALA B CA 1
ATOM 4052 C C . ALA B 1 173 ? -5.359 0.828 -3.283 1 97.62 173 ALA B C 1
ATOM 4054 O O . ALA B 1 173 ? -5.91 1.647 -2.545 1 97.62 173 ALA B O 1
ATOM 4055 N N . MET B 1 174 ? -4.586 1.177 -4.242 1 97 174 MET B N 1
ATOM 4056 C CA . MET B 1 174 ? -4.355 2.584 -4.555 1 97 174 MET B CA 1
ATOM 4057 C C . MET B 1 174 ? -5.664 3.281 -4.922 1 97 174 MET B C 1
ATOM 4059 O O . MET B 1 174 ? -5.934 4.387 -4.445 1 97 174 MET B O 1
ATOM 4063 N N . THR B 1 175 ? -6.43 2.666 -5.777 1 96.06 175 THR B N 1
ATOM 4064 C CA . THR B 1 175 ? -7.688 3.266 -6.211 1 96.06 175 THR B CA 1
ATOM 4065 C C . THR B 1 175 ? -8.609 3.502 -5.02 1 96.06 175 THR B C 1
ATOM 4067 O O . THR B 1 175 ? -9.211 4.57 -4.898 1 96.06 175 THR B O 1
ATOM 4070 N N . ARG B 1 176 ? -8.68 2.529 -4.172 1 95.81 176 ARG B N 1
ATOM 4071 C CA . ARG B 1 176 ? -9.539 2.668 -2.998 1 95.81 176 ARG B CA 1
ATOM 4072 C C . ARG B 1 176 ? -9.008 3.746 -2.059 1 95.81 176 ARG B C 1
ATOM 4074 O O . ARG B 1 176 ? -9.789 4.465 -1.428 1 95.81 176 ARG B O 1
ATOM 4081 N N . HIS B 1 177 ? -7.699 3.803 -1.909 1 96.31 177 HIS B N 1
ATOM 4082 C CA . HIS B 1 177 ? -7.094 4.855 -1.103 1 96.31 177 HIS B CA 1
ATOM 4083 C C . HIS B 1 177 ? -7.453 6.238 -1.635 1 96.31 177 HIS B C 1
ATOM 4085 O O . HIS B 1 177 ? -7.926 7.094 -0.882 1 96.31 177 HIS B O 1
ATOM 4091 N N . LEU B 1 178 ? -7.25 6.453 -2.93 1 96 178 LEU B N 1
ATOM 4092 C CA . LEU B 1 178 ? -7.539 7.746 -3.547 1 96 178 LEU B CA 1
ATOM 4093 C C . LEU B 1 178 ? -9.031 8.055 -3.492 1 96 178 LEU B C 1
ATOM 4095 O O . LEU B 1 178 ? -9.43 9.211 -3.33 1 96 178 LEU B O 1
ATOM 4099 N N . HIS B 1 179 ? -9.82 7.004 -3.613 1 93.94 179 HIS B N 1
ATOM 4100 C CA . HIS B 1 179 ? -11.266 7.156 -3.471 1 93.94 179 HIS B CA 1
ATOM 4101 C C . HIS B 1 179 ? -11.641 7.578 -2.055 1 93.94 179 HIS B C 1
ATOM 4103 O O . HIS B 1 179 ? -12.508 8.43 -1.864 1 93.94 179 HIS B O 1
ATOM 4109 N N . SER B 1 180 ? -11.039 6.914 -1.133 1 93 180 SER B N 1
ATOM 4110 C CA . SER B 1 180 ? -11.266 7.27 0.264 1 93 180 SER B CA 1
ATOM 4111 C C . SER B 1 180 ? -10.953 8.742 0.515 1 93 180 SER B C 1
ATOM 4113 O O . SER B 1 180 ? -11.719 9.438 1.183 1 93 180 SER B O 1
ATOM 4115 N N . LEU B 1 181 ? -9.867 9.234 -0.024 1 93.81 181 LEU B N 1
ATOM 4116 C CA . LEU B 1 181 ? -9.484 10.633 0.122 1 93.81 181 LEU B CA 1
ATOM 4117 C C . LEU B 1 181 ? -10.508 11.547 -0.536 1 93.81 181 LEU B C 1
ATOM 4119 O O . LEU B 1 181 ? -10.977 12.508 0.081 1 93.81 181 LEU B O 1
ATOM 4123 N N . ARG B 1 182 ? -10.898 11.227 -1.762 1 91.56 182 ARG B N 1
ATOM 4124 C CA . ARG B 1 182 ? -11.766 12.109 -2.543 1 91.56 182 ARG B CA 1
ATOM 4125 C C . ARG B 1 182 ? -13.188 12.125 -1.977 1 91.56 182 ARG B C 1
ATOM 4127 O O . ARG B 1 182 ? -13.852 13.156 -2 1 91.56 182 ARG B O 1
ATOM 4134 N N . ARG B 1 183 ? -13.602 10.977 -1.475 1 89.81 183 ARG B N 1
ATOM 4135 C CA . ARG B 1 183 ? -14.969 10.867 -0.969 1 89.81 183 ARG B CA 1
ATOM 4136 C C . ARG B 1 183 ? -15.023 11.18 0.521 1 89.81 183 ARG B C 1
ATOM 4138 O O . ARG B 1 183 ? -16.109 11.281 1.098 1 89.81 183 ARG B O 1
ATOM 4145 N N . LEU B 1 184 ? -13.867 11.336 1.076 1 89.56 184 LEU B N 1
ATOM 4146 C CA . LEU B 1 184 ? -13.773 11.648 2.498 1 89.56 184 LEU B CA 1
ATOM 4147 C C . LEU B 1 184 ? -14.516 10.602 3.33 1 89.56 184 LEU B C 1
ATOM 4149 O O . LEU B 1 184 ? -15.344 10.953 4.176 1 89.56 184 LEU B O 1
ATOM 4153 N N . LYS B 1 185 ? -14.258 9.328 2.984 1 87.81 185 LYS B N 1
ATOM 4154 C CA . LYS B 1 185 ? -14.859 8.188 3.664 1 87.81 185 LYS B CA 1
ATOM 4155 C C . LYS B 1 185 ? -13.805 7.129 3.992 1 87.81 185 LYS B C 1
ATOM 4157 O O . LYS B 1 185 ? -12.734 7.102 3.383 1 87.81 185 LYS B O 1
ATOM 4162 N N . ARG B 1 186 ? -14.141 6.289 4.973 1 85.31 186 ARG B N 1
ATOM 4163 C CA . ARG B 1 186 ? -13.242 5.199 5.336 1 85.31 186 ARG B CA 1
ATOM 4164 C C . ARG B 1 186 ? -13.219 4.125 4.25 1 85.31 186 ARG B C 1
ATOM 4166 O O . ARG B 1 186 ? -14.133 4.047 3.428 1 85.31 186 ARG B O 1
ATOM 4173 N N . ASP B 1 187 ? -12.195 3.299 4.262 1 86.62 187 ASP B N 1
ATOM 4174 C CA . ASP B 1 187 ? -12.023 2.291 3.219 1 86.62 187 ASP B CA 1
ATOM 4175 C C . ASP B 1 187 ? -12.609 0.949 3.652 1 86.62 187 ASP B C 1
ATOM 4177 O O . ASP B 1 187 ? -12.656 0 2.867 1 86.62 187 ASP B O 1
ATOM 4181 N N . HIS B 1 188 ? -13.008 0.743 4.832 1 86.31 188 HIS B N 1
ATOM 4182 C CA . HIS B 1 188 ? -13.695 -0.42 5.387 1 86.31 188 HIS B CA 1
ATOM 4183 C C . HIS B 1 188 ? -12.766 -1.628 5.445 1 86.31 188 HIS B C 1
ATOM 4185 O O . HIS B 1 188 ? -13.203 -2.764 5.258 1 86.31 188 HIS B O 1
ATOM 4191 N N . GLY B 1 189 ? -11.453 -1.386 5.422 1 87.81 189 GLY B N 1
ATOM 4192 C CA . GLY B 1 189 ? -10.492 -2.447 5.668 1 87.81 189 GLY B CA 1
ATOM 4193 C C . GLY B 1 189 ? -10.008 -3.121 4.398 1 87.81 189 GLY B C 1
ATOM 4194 O O . GLY B 1 189 ? -9.156 -4.008 4.445 1 87.81 189 GLY B O 1
ATOM 4195 N N . TRP B 1 190 ? -10.461 -2.719 3.234 1 91.94 190 TRP B N 1
ATOM 4196 C CA . TRP B 1 190 ? -10.148 -3.355 1.961 1 91.94 190 TRP B CA 1
ATOM 4197 C C . TRP B 1 190 ? -8.688 -3.125 1.587 1 91.94 190 TRP B C 1
ATOM 4199 O O . TRP B 1 190 ? -8.008 -4.031 1.095 1 91.94 190 TRP B O 1
ATOM 4209 N N . ILE B 1 191 ? -8.148 -1.937 1.84 1 95 191 ILE B N 1
ATOM 4210 C CA . ILE B 1 191 ? -6.832 -1.517 1.371 1 95 191 ILE B CA 1
ATOM 4211 C C . ILE B 1 191 ? -5.762 -2.441 1.945 1 95 191 ILE B C 1
ATOM 4213 O O . ILE B 1 191 ? -4.883 -2.908 1.219 1 95 191 ILE B O 1
ATOM 4217 N N . HIS B 1 192 ? -5.879 -2.787 3.219 1 93.5 192 HIS B N 1
ATOM 4218 C CA . HIS B 1 192 ? -4.879 -3.625 3.873 1 93.5 192 HIS B CA 1
ATOM 4219 C C . HIS B 1 192 ? -4.801 -5 3.219 1 93.5 192 HIS B C 1
ATOM 4221 O O . HIS B 1 192 ? -3.713 -5.477 2.891 1 93.5 192 HIS B O 1
ATOM 4227 N N . THR B 1 193 ? -5.93 -5.574 3.02 1 94.31 193 THR B N 1
ATOM 4228 C CA . THR B 1 193 ? -5.992 -6.902 2.42 1 94.31 193 THR B CA 1
ATOM 4229 C C . THR B 1 193 ? -5.41 -6.883 1.009 1 94.31 193 THR B C 1
ATOM 4231 O O . THR B 1 193 ? -4.645 -7.777 0.636 1 94.31 193 THR B O 1
ATOM 4234 N N . LEU B 1 194 ? -5.715 -5.887 0.293 1 97.12 194 LEU B N 1
ATOM 4235 C CA . LEU B 1 194 ? -5.262 -5.777 -1.089 1 97.12 194 LEU B CA 1
ATOM 4236 C C . LEU B 1 194 ? -3.76 -5.527 -1.15 1 97.12 194 LEU B C 1
ATOM 4238 O O . LEU B 1 194 ? -3.068 -6.078 -2.008 1 97.12 194 LEU B O 1
ATOM 4242 N N . LEU B 1 195 ? -3.242 -4.738 -0.218 1 97 195 LEU B N 1
ATOM 4243 C CA . LEU B 1 195 ? -1.806 -4.492 -0.145 1 97 195 LEU B CA 1
ATOM 4244 C C . LEU B 1 195 ? -1.058 -5.762 0.25 1 97 195 LEU B C 1
ATOM 4246 O O . LEU B 1 195 ? 0.019 -6.043 -0.281 1 97 195 LEU B O 1
ATOM 4250 N N . GLU B 1 196 ? -1.608 -6.484 1.166 1 96 196 GLU B N 1
ATOM 4251 C CA . GLU B 1 196 ? -1.021 -7.754 1.58 1 96 196 GLU B CA 1
ATOM 4252 C C . GLU B 1 196 ? -0.925 -8.727 0.408 1 96 196 GLU B C 1
ATOM 4254 O O . GLU B 1 196 ? 0.099 -9.391 0.226 1 96 196 GLU B O 1
ATOM 4259 N N . GLU B 1 197 ? -2.002 -8.789 -0.341 1 97.19 197 GLU B N 1
ATOM 4260 C CA . GLU B 1 197 ? -2.006 -9.656 -1.514 1 97.19 197 GLU B CA 1
ATOM 4261 C C . GLU B 1 197 ? -0.958 -9.219 -2.531 1 97.19 197 GLU B C 1
ATOM 4263 O O . GLU B 1 197 ? -0.253 -10.047 -3.105 1 97.19 197 GLU B O 1
ATOM 4268 N N . ALA B 1 198 ? -0.887 -7.906 -2.766 1 97.56 198 ALA B N 1
ATOM 4269 C CA . ALA B 1 198 ? 0.095 -7.379 -3.707 1 97.56 198 ALA B CA 1
ATOM 4270 C C . ALA B 1 198 ? 1.515 -7.746 -3.283 1 97.56 198 ALA B C 1
ATOM 4272 O O . ALA B 1 198 ? 2.324 -8.172 -4.109 1 97.56 198 ALA B O 1
ATOM 4273 N N . GLU B 1 199 ? 1.833 -7.59 -2.018 1 96.06 199 GLU B N 1
ATOM 4274 C CA . GLU B 1 199 ? 3.16 -7.941 -1.523 1 96.06 199 GLU B CA 1
ATOM 4275 C C . GLU B 1 199 ? 3.408 -9.445 -1.631 1 96.06 199 GLU B C 1
ATOM 4277 O O . GLU B 1 199 ? 4.512 -9.875 -1.979 1 96.06 199 GLU B O 1
ATOM 4282 N N . ASN B 1 200 ? 2.391 -10.203 -1.296 1 97.56 200 ASN B N 1
ATOM 4283 C CA . ASN B 1 200 ? 2.518 -11.656 -1.389 1 97.56 200 ASN B CA 1
ATOM 4284 C C . ASN B 1 200 ? 2.863 -12.102 -2.807 1 97.56 200 ASN B C 1
ATOM 4286 O O . ASN B 1 200 ? 3.754 -12.93 -3.004 1 97.56 200 ASN B O 1
ATOM 4290 N N . GLU B 1 201 ? 2.207 -11.523 -3.752 1 97.56 201 GLU B N 1
ATOM 4291 C CA . GLU B 1 201 ? 2.492 -11.836 -5.148 1 97.56 201 GLU B CA 1
ATOM 4292 C C . GLU B 1 201 ? 3.916 -11.43 -5.523 1 97.56 201 GLU B C 1
ATOM 4294 O O . GLU B 1 201 ? 4.598 -12.148 -6.258 1 97.56 201 GLU B O 1
ATOM 4299 N N . ARG B 1 202 ? 4.27 -10.297 -5.059 1 96.19 202 ARG B N 1
ATOM 4300 C CA . ARG B 1 202 ? 5.641 -9.859 -5.309 1 96.19 202 ARG B CA 1
ATOM 4301 C C . ARG B 1 202 ? 6.645 -10.836 -4.699 1 96.19 202 ARG B C 1
ATOM 4303 O O . ARG B 1 202 ? 7.695 -11.094 -5.289 1 96.19 202 ARG B O 1
ATOM 4310 N N . MET B 1 203 ? 6.352 -11.398 -3.57 1 95.94 203 MET B N 1
ATOM 4311 C CA . MET B 1 203 ? 7.242 -12.352 -2.914 1 95.94 203 MET B CA 1
ATOM 4312 C C . MET B 1 203 ? 7.305 -13.664 -3.688 1 95.94 203 MET B C 1
ATOM 4314 O O . MET B 1 203 ? 8.352 -14.32 -3.723 1 95.94 203 MET B O 1
ATOM 4318 N N . HIS B 1 204 ? 6.125 -14.062 -4.305 1 97.75 204 HIS B N 1
ATOM 4319 C CA . HIS B 1 204 ? 6.191 -15.188 -5.227 1 97.75 204 HIS B CA 1
ATOM 4320 C C . HIS B 1 204 ? 7.238 -14.953 -6.312 1 97.75 204 HIS B C 1
ATOM 4322 O O . HIS B 1 204 ? 8.07 -15.82 -6.57 1 97.75 204 HIS B O 1
ATOM 4328 N N . LEU B 1 205 ? 7.227 -13.797 -6.859 1 96.31 205 LEU B N 1
ATOM 4329 C CA . LEU B 1 205 ? 8.141 -13.422 -7.934 1 96.31 205 LEU B CA 1
ATOM 4330 C C . LEU B 1 205 ? 9.586 -13.414 -7.434 1 96.31 205 LEU B C 1
ATOM 4332 O O . LEU B 1 205 ? 10.469 -14.008 -8.062 1 96.31 205 LEU B O 1
ATOM 4336 N N . MET B 1 206 ? 9.836 -12.789 -6.293 1 94.69 206 MET B N 1
ATOM 4337 C CA . MET B 1 206 ? 11.18 -12.688 -5.738 1 94.69 206 MET B CA 1
ATOM 4338 C C . MET B 1 206 ? 11.75 -14.078 -5.445 1 94.69 206 MET B C 1
ATOM 4340 O O . MET B 1 206 ? 12.953 -14.305 -5.617 1 94.69 206 MET B O 1
ATOM 4344 N N . THR B 1 207 ? 10.938 -14.93 -5.051 1 95.75 207 THR B N 1
ATOM 4345 C CA . THR B 1 207 ? 11.352 -16.297 -4.77 1 95.75 207 THR B CA 1
ATOM 4346 C C . THR B 1 207 ? 11.742 -17.016 -6.059 1 95.75 207 THR B C 1
ATOM 4348 O O . THR B 1 207 ? 12.789 -17.656 -6.125 1 95.75 207 THR B O 1
ATOM 4351 N N . ALA B 1 208 ? 10.906 -16.906 -7.074 1 96.06 208 ALA B N 1
ATOM 4352 C CA . ALA B 1 208 ? 11.18 -17.562 -8.352 1 96.06 208 ALA B CA 1
ATOM 4353 C C . ALA B 1 208 ? 12.469 -17.031 -8.969 1 96.06 208 ALA B C 1
ATOM 4355 O O . ALA B 1 208 ? 13.219 -17.781 -9.602 1 96.06 208 ALA B O 1
ATOM 4356 N N . LEU B 1 209 ? 12.781 -15.789 -8.75 1 94.62 209 LEU B N 1
ATOM 4357 C CA . LEU B 1 209 ? 13.953 -15.141 -9.336 1 94.62 209 LEU B CA 1
ATOM 4358 C C . LEU B 1 209 ? 15.234 -15.656 -8.695 1 94.62 209 LEU B C 1
ATOM 4360 O O . LEU B 1 209 ? 16.328 -15.453 -9.234 1 94.62 209 LEU B O 1
ATOM 4364 N N . GLN B 1 210 ? 15.102 -16.281 -7.508 1 93.25 210 GLN B N 1
ATOM 4365 C CA . GLN B 1 210 ? 16.281 -16.906 -6.891 1 93.25 210 GLN B CA 1
ATOM 4366 C C . GLN B 1 210 ? 16.719 -18.141 -7.668 1 93.25 210 GLN B C 1
ATOM 4368 O O . GLN B 1 210 ? 17.859 -18.578 -7.52 1 93.25 210 GLN B O 1
ATOM 4373 N N . LEU B 1 211 ? 15.828 -18.703 -8.492 1 93.38 211 LEU B N 1
ATOM 4374 C CA . LEU B 1 211 ? 16.125 -19.906 -9.242 1 93.38 211 LEU B CA 1
ATOM 4375 C C . LEU B 1 211 ? 16.75 -19.578 -10.594 1 93.38 211 LEU B C 1
ATOM 4377 O O . LEU B 1 211 ? 17.609 -20.312 -11.086 1 93.38 211 LEU B O 1
ATOM 4381 N N . ARG B 1 212 ? 16.25 -18.531 -11.195 1 89.12 212 ARG B N 1
ATOM 4382 C CA . ARG B 1 212 ? 16.75 -18.141 -12.508 1 89.12 212 ARG B CA 1
ATOM 4383 C C . ARG B 1 212 ? 16.547 -16.656 -12.766 1 89.12 212 ARG B C 1
ATOM 4385 O O . ARG B 1 212 ? 15.508 -16.094 -12.391 1 89.12 212 ARG B O 1
ATOM 4392 N N . GLN B 1 213 ? 17.516 -16.141 -13.484 1 88.5 213 GLN B N 1
ATOM 4393 C CA . GLN B 1 213 ? 17.375 -14.758 -13.938 1 88.5 213 GLN B CA 1
ATOM 4394 C C . GLN B 1 213 ? 16.859 -14.688 -15.367 1 88.5 213 GLN B C 1
ATOM 4396 O O . GLN B 1 213 ? 17.453 -15.289 -16.281 1 88.5 213 GLN B O 1
ATOM 4401 N N . PRO B 1 214 ? 15.852 -13.969 -15.539 1 89.88 214 PRO B N 1
ATOM 4402 C CA . PRO B 1 214 ? 15.242 -13.945 -16.875 1 89.88 214 PRO B CA 1
ATOM 4403 C C . PRO B 1 214 ? 16.078 -13.188 -17.891 1 89.88 214 PRO B C 1
ATOM 4405 O O . PRO B 1 214 ? 16.875 -12.328 -17.531 1 89.88 214 PRO B O 1
ATOM 4408 N N . SER B 1 215 ? 15.906 -13.523 -19.156 1 91.94 215 SER B N 1
ATOM 4409 C CA . SER B 1 215 ? 16.609 -12.922 -20.281 1 91.94 215 SER B CA 1
ATOM 4410 C C . SER B 1 215 ? 16.062 -11.539 -20.609 1 91.94 215 SER B C 1
ATOM 4412 O O . SER B 1 215 ? 15.023 -11.141 -20.094 1 91.94 215 SER B O 1
ATOM 4414 N N . TRP B 1 216 ? 16.875 -10.867 -21.438 1 92.44 216 TRP B N 1
ATOM 4415 C CA . TRP B 1 216 ? 16.453 -9.523 -21.828 1 92.44 216 TRP B CA 1
ATOM 4416 C C . TRP B 1 216 ? 15.164 -9.562 -22.641 1 92.44 216 TRP B C 1
ATOM 4418 O O . TRP B 1 216 ? 14.305 -8.695 -22.484 1 92.44 216 TRP B O 1
ATOM 4428 N N . LEU B 1 217 ? 15.023 -10.586 -23.453 1 91.69 217 LEU B N 1
ATOM 4429 C CA . LEU B 1 217 ? 13.797 -10.727 -24.234 1 91.69 217 LEU B CA 1
ATOM 4430 C C . LEU B 1 217 ? 12.594 -10.945 -23.312 1 91.69 217 LEU B C 1
ATOM 4432 O O . LEU B 1 217 ? 11.531 -10.367 -23.531 1 91.69 217 LEU B O 1
ATOM 4436 N N . PHE B 1 218 ? 12.812 -11.766 -22.297 1 91.06 218 PHE B N 1
ATOM 4437 C CA . PHE B 1 218 ? 11.773 -11.992 -21.297 1 91.06 218 PHE B CA 1
ATOM 4438 C C . PHE B 1 218 ? 11.398 -10.695 -20.594 1 91.06 218 PHE B C 1
ATOM 4440 O O . PHE B 1 218 ? 10.211 -10.383 -20.453 1 91.06 218 PHE B O 1
ATOM 4447 N N . ARG B 1 219 ? 12.359 -9.945 -20.297 1 93.06 219 ARG B N 1
ATOM 4448 C CA . ARG B 1 219 ? 12.148 -8.688 -19.594 1 93.06 219 ARG B CA 1
ATOM 4449 C C . ARG B 1 219 ? 11.352 -7.707 -20.438 1 93.06 219 ARG B C 1
ATOM 4451 O O . ARG B 1 219 ? 10.508 -6.973 -19.922 1 93.06 219 ARG B O 1
ATOM 4458 N N . MET B 1 220 ? 11.609 -7.645 -21.719 1 94.25 220 MET B N 1
ATOM 4459 C CA . MET B 1 220 ? 10.852 -6.781 -22.609 1 94.25 220 MET B CA 1
ATOM 4460 C C . MET B 1 220 ? 9.383 -7.211 -22.672 1 94.25 220 MET B C 1
ATOM 4462 O O . MET B 1 220 ? 8.484 -6.371 -22.688 1 94.25 220 MET B O 1
ATOM 4466 N N . GLY B 1 221 ? 9.195 -8.555 -22.703 1 92.5 221 GLY B N 1
ATOM 4467 C CA . GLY B 1 221 ? 7.832 -9.055 -22.656 1 92.5 221 GLY B CA 1
ATOM 4468 C C . GLY B 1 221 ? 7.082 -8.641 -21.406 1 92.5 221 GLY B C 1
ATOM 4469 O O . GLY B 1 221 ? 5.91 -8.273 -21.469 1 92.5 221 GLY B O 1
ATOM 4470 N N . VAL B 1 222 ? 7.797 -8.688 -20.281 1 92.5 222 VAL B N 1
ATOM 4471 C CA . VAL B 1 222 ? 7.223 -8.305 -19 1 92.5 222 VAL B CA 1
ATOM 4472 C C . VAL B 1 222 ? 6.832 -6.828 -19.031 1 92.5 222 VAL B C 1
ATOM 4474 O O . VAL B 1 222 ? 5.727 -6.461 -18.625 1 92.5 222 VAL B O 1
ATOM 4477 N N . ILE B 1 223 ? 7.664 -5.965 -19.562 1 93.69 223 ILE B N 1
ATOM 4478 C CA . ILE B 1 223 ? 7.434 -4.523 -19.594 1 93.69 223 ILE B CA 1
ATOM 4479 C C . ILE B 1 223 ? 6.184 -4.227 -20.422 1 93.69 223 ILE B C 1
ATOM 4481 O O . ILE B 1 223 ? 5.312 -3.469 -20 1 93.69 223 ILE B O 1
ATOM 4485 N N . VAL B 1 224 ? 6.039 -4.828 -21.562 1 93.62 224 VAL B N 1
ATOM 4486 C CA . VAL B 1 224 ? 4.91 -4.594 -22.453 1 93.62 224 VAL B CA 1
ATOM 4487 C C . VAL B 1 224 ? 3.625 -5.109 -21.812 1 93.62 224 VAL B C 1
ATOM 4489 O O . VAL B 1 224 ? 2.605 -4.414 -21.812 1 93.62 224 VAL B O 1
ATOM 4492 N N . SER B 1 225 ? 3.691 -6.293 -21.266 1 93.38 225 SER B N 1
ATOM 4493 C CA . SER B 1 225 ? 2.512 -6.895 -20.641 1 93.38 225 SER B CA 1
ATOM 4494 C C . SER B 1 225 ? 2.043 -6.09 -19.438 1 93.38 225 SER B C 1
ATOM 4496 O O . SER B 1 225 ? 0.844 -5.855 -19.281 1 93.38 225 SER B O 1
ATOM 4498 N N . GLN B 1 226 ? 2.961 -5.676 -18.656 1 93 226 GLN B N 1
ATOM 4499 C CA . GLN B 1 226 ? 2.602 -4.898 -17.469 1 93 226 GLN B CA 1
ATOM 4500 C C . GLN B 1 226 ? 2.041 -3.533 -17.859 1 93 226 GLN B C 1
ATOM 4502 O O . GLN B 1 226 ? 1.062 -3.066 -17.266 1 93 226 GLN B O 1
ATOM 4507 N N . GLY B 1 227 ? 2.695 -2.826 -18.812 1 92.19 227 GLY B N 1
ATOM 4508 C CA . GLY B 1 227 ? 2.176 -1.55 -19.266 1 92.19 227 GLY B CA 1
ATOM 4509 C C . GLY B 1 227 ? 0.739 -1.629 -19.75 1 92.19 227 GLY B C 1
ATOM 4510 O O . GLY B 1 227 ? -0.089 -0.792 -19.391 1 92.19 227 GLY B O 1
ATOM 4511 N N . THR B 1 228 ? 0.462 -2.664 -20.453 1 95.19 228 THR B N 1
ATOM 4512 C CA . THR B 1 228 ? -0.885 -2.861 -20.984 1 95.19 228 THR B CA 1
ATOM 4513 C C . THR B 1 228 ? -1.85 -3.252 -19.859 1 95.19 228 THR B C 1
ATOM 4515 O O . THR B 1 228 ? -2.932 -2.674 -19.734 1 95.19 228 THR B O 1
ATOM 4518 N N . PHE B 1 229 ? -1.424 -4.16 -19.062 1 96.5 229 PHE B N 1
ATOM 4519 C CA . PHE B 1 229 ? -2.307 -4.711 -18.047 1 96.5 229 PHE B CA 1
ATOM 4520 C C . PHE B 1 229 ? -2.604 -3.674 -16.969 1 96.5 229 PHE B C 1
ATOM 4522 O O . PHE B 1 229 ? -3.744 -3.555 -16.516 1 96.5 229 PHE B O 1
ATOM 4529 N N . VAL B 1 230 ? -1.603 -2.934 -16.484 1 96.56 230 VAL B N 1
ATOM 4530 C CA . VAL B 1 230 ? -1.809 -1.893 -15.484 1 96.56 230 VAL B CA 1
ATOM 4531 C C . VAL B 1 230 ? -2.846 -0.89 -15.992 1 96.56 230 VAL B C 1
ATOM 4533 O O . VAL B 1 230 ? -3.758 -0.509 -15.258 1 96.56 230 VAL B O 1
ATOM 4536 N N . THR B 1 231 ? -2.736 -0.478 -17.234 1 96.19 231 THR B N 1
ATOM 4537 C CA . THR B 1 231 ? -3.641 0.504 -17.828 1 96.19 231 THR B CA 1
ATOM 4538 C C . THR B 1 231 ? -5.055 -0.057 -17.922 1 96.19 231 THR B C 1
ATOM 4540 O O . THR B 1 231 ? -6.016 0.581 -17.484 1 96.19 231 THR B O 1
ATOM 4543 N N . MET B 1 232 ? -5.176 -1.219 -18.438 1 96.88 232 MET B N 1
ATOM 4544 C CA . MET B 1 232 ? -6.484 -1.832 -18.641 1 96.88 232 MET B CA 1
ATOM 4545 C C . MET B 1 232 ? -7.156 -2.143 -17.312 1 96.88 232 MET B C 1
ATOM 4547 O O . MET B 1 232 ? -8.352 -1.884 -17.125 1 96.88 232 MET B O 1
ATOM 4551 N N . PHE B 1 233 ? -6.438 -2.689 -16.391 1 97.62 233 PHE B N 1
ATOM 4552 C CA . PHE B 1 233 ? -7 -3.057 -15.094 1 97.62 233 PHE B CA 1
ATOM 4553 C C . PHE B 1 233 ? -7.402 -1.813 -14.312 1 97.62 233 PHE B C 1
ATOM 4555 O O . PHE B 1 233 ? -8.438 -1.807 -13.633 1 97.62 233 PHE B O 1
ATOM 4562 N N . SER B 1 234 ? -6.535 -0.768 -14.375 1 97.06 234 SER B N 1
ATOM 4563 C CA . SER B 1 234 ? -6.887 0.488 -13.719 1 97.06 234 SER B CA 1
ATOM 4564 C C . SER B 1 234 ? -8.195 1.045 -14.258 1 97.06 234 SER B C 1
ATOM 4566 O O . SER B 1 234 ? -9.062 1.465 -13.492 1 97.06 234 SER B O 1
ATOM 4568 N N . GLY B 1 235 ? -8.328 1.108 -15.594 1 97 235 GLY B N 1
ATOM 4569 C CA . GLY B 1 235 ? -9.578 1.555 -16.203 1 97 235 GLY B CA 1
ATOM 4570 C C . GLY B 1 235 ? -10.766 0.689 -15.82 1 97 235 GLY B C 1
ATOM 4571 O O . GLY B 1 235 ? -11.844 1.205 -15.508 1 97 235 GLY B O 1
ATOM 4572 N N . ALA B 1 236 ? -10.586 -0.592 -15.789 1 97.62 236 ALA B N 1
ATOM 4573 C CA . ALA B 1 236 ? -11.656 -1.522 -15.438 1 97.62 236 ALA B CA 1
ATOM 4574 C C . ALA B 1 236 ? -12.086 -1.341 -13.984 1 97.62 236 ALA B C 1
ATOM 4576 O O . ALA B 1 236 ? -13.281 -1.409 -13.672 1 97.62 236 ALA B O 1
ATOM 4577 N N . TYR B 1 237 ? -11.117 -1.131 -13.07 1 97.25 237 TYR B N 1
ATOM 4578 C CA . TYR B 1 237 ? -11.438 -0.996 -11.656 1 97.25 237 TYR B CA 1
ATOM 4579 C C . TYR B 1 237 ? -12.258 0.262 -11.398 1 97.25 237 TYR B C 1
ATOM 4581 O O . TYR B 1 237 ? -13.125 0.276 -10.523 1 97.25 237 TYR B O 1
ATOM 4589 N N . LEU B 1 238 ? -11.977 1.299 -12.172 1 94.75 238 LEU B N 1
ATOM 4590 C CA . LEU B 1 238 ? -12.75 2.527 -12.047 1 94.75 238 LEU B CA 1
ATOM 4591 C C . LEU B 1 238 ? -14.188 2.312 -12.516 1 94.75 238 LEU B C 1
ATOM 4593 O O . LEU B 1 238 ? -15.117 2.914 -11.969 1 94.75 238 LEU B O 1
ATOM 4597 N N . LEU B 1 239 ? -14.383 1.396 -13.43 1 95.81 239 LEU B N 1
ATOM 4598 C CA . LEU B 1 239 ? -15.695 1.162 -14.008 1 95.81 239 LEU B CA 1
ATOM 4599 C C . LEU B 1 239 ? -16.469 0.127 -13.203 1 95.81 239 LEU B C 1
ATOM 4601 O O . LEU B 1 239 ? -17.672 0.288 -12.969 1 95.81 239 LEU B O 1
ATOM 4605 N N . SER B 1 240 ? -15.758 -0.94 -12.836 1 96.75 240 SER B N 1
ATOM 4606 C CA . SER B 1 240 ? -16.438 -2.02 -12.133 1 96.75 240 SER B CA 1
ATOM 4607 C C . SER B 1 240 ? -15.492 -2.785 -11.227 1 96.75 240 SER B C 1
ATOM 4609 O O . SER B 1 240 ? -14.93 -3.807 -11.625 1 96.75 240 SER B O 1
ATOM 4611 N N . PRO B 1 241 ? -15.438 -2.344 -9.961 1 96.56 241 PRO B N 1
ATOM 4612 C CA . PRO B 1 241 ? -14.633 -3.113 -9.008 1 96.56 241 PRO B CA 1
ATOM 4613 C C . PRO B 1 241 ? -15.094 -4.566 -8.891 1 96.56 241 PRO B C 1
ATOM 4615 O O . PRO B 1 241 ? -14.266 -5.465 -8.727 1 96.56 241 PRO B O 1
ATOM 4618 N N . ARG B 1 242 ? -16.375 -4.801 -9.008 1 97 242 ARG B N 1
ATOM 4619 C CA . ARG B 1 242 ? -16.906 -6.156 -8.938 1 97 242 ARG B CA 1
ATOM 4620 C C . ARG B 1 242 ? -16.312 -7.039 -10.023 1 97 242 ARG B C 1
ATOM 4622 O O . ARG B 1 242 ? -15.891 -8.164 -9.758 1 97 242 ARG B O 1
ATOM 4629 N N . PHE B 1 243 ? -16.312 -6.527 -11.305 1 97.94 243 PHE B N 1
ATOM 4630 C CA . PHE B 1 243 ? -15.695 -7.266 -12.398 1 97.94 243 PHE B CA 1
ATOM 4631 C C . PHE B 1 243 ? -14.242 -7.605 -12.078 1 97.94 243 PHE B C 1
ATOM 4633 O O . PHE B 1 243 ? -13.805 -8.742 -12.289 1 97.94 243 PHE B O 1
ATOM 4640 N N . CYS B 1 244 ? -13.492 -6.613 -11.562 1 98.56 244 CYS B N 1
ATOM 4641 C CA . CYS B 1 244 ? -12.062 -6.773 -11.328 1 98.56 244 CYS B CA 1
ATOM 4642 C C . CYS B 1 244 ? -11.797 -7.832 -10.266 1 98.56 244 CYS B C 1
ATOM 4644 O O . CYS B 1 244 ? -10.922 -8.68 -10.43 1 98.56 244 CYS B O 1
ATOM 4646 N N . HIS B 1 245 ? -12.539 -7.777 -9.188 1 98.25 245 HIS B N 1
ATOM 4647 C CA . HIS B 1 245 ? -12.344 -8.766 -8.133 1 98.25 245 HIS B CA 1
ATOM 4648 C C . HIS B 1 245 ? -12.75 -10.156 -8.602 1 98.25 245 HIS B C 1
ATOM 4650 O O . HIS B 1 245 ? -12.094 -11.148 -8.266 1 98.25 245 HIS B O 1
ATOM 4656 N N . ARG B 1 246 ? -13.805 -10.273 -9.32 1 98.25 246 ARG B N 1
ATOM 4657 C CA . ARG B 1 246 ? -14.211 -11.562 -9.891 1 98.25 246 ARG B CA 1
ATOM 4658 C C . ARG B 1 246 ? -13.164 -12.078 -10.867 1 98.25 246 ARG B C 1
ATOM 4660 O O . ARG B 1 246 ? -12.844 -13.273 -10.867 1 98.25 246 ARG B O 1
ATOM 4667 N N . PHE B 1 247 ? -12.695 -11.234 -11.719 1 98.62 247 PHE B N 1
ATOM 4668 C CA . PHE B 1 247 ? -11.617 -11.547 -12.648 1 98.62 247 PHE B CA 1
ATOM 4669 C C . PHE B 1 247 ? -10.422 -12.141 -11.906 1 98.62 247 PHE B C 1
ATOM 4671 O O . PHE B 1 247 ? -9.914 -13.195 -12.281 1 98.62 247 PHE B O 1
ATOM 4678 N N . VAL B 1 248 ? -9.984 -11.414 -10.828 1 98.62 248 VAL B N 1
ATOM 4679 C CA . VAL B 1 248 ? -8.852 -11.898 -10.047 1 98.62 248 VAL B CA 1
ATOM 4680 C C . VAL B 1 248 ? -9.203 -13.234 -9.398 1 98.62 248 VAL B C 1
ATOM 4682 O O . VAL B 1 248 ? -8.359 -14.125 -9.305 1 98.62 248 VAL B O 1
ATOM 4685 N N . GLY B 1 249 ? -10.43 -13.367 -8.898 1 97.81 249 GLY B N 1
ATOM 4686 C CA . GLY B 1 249 ? -10.859 -14.648 -8.367 1 97.81 249 GLY B CA 1
ATOM 4687 C C . GLY B 1 249 ? -10.625 -15.805 -9.328 1 97.81 249 GLY B C 1
ATOM 4688 O O . GLY B 1 249 ? -10.055 -16.828 -8.945 1 97.81 249 GLY B O 1
ATOM 4689 N N . TYR B 1 250 ? -11.016 -15.648 -10.539 1 97.5 250 TYR B N 1
ATOM 4690 C CA . TYR B 1 250 ? -10.836 -16.688 -11.547 1 97.5 250 TYR B CA 1
ATOM 4691 C C . TYR B 1 250 ? -9.359 -16.859 -11.898 1 97.5 250 TYR B C 1
ATOM 4693 O O . TYR B 1 250 ? -8.914 -17.969 -12.188 1 97.5 250 TYR B O 1
ATOM 4701 N N . LEU B 1 251 ? -8.672 -15.773 -11.914 1 97.88 251 LEU B N 1
ATOM 4702 C CA . LEU B 1 251 ? -7.234 -15.844 -12.141 1 97.88 251 LEU B CA 1
ATOM 4703 C C . LEU B 1 251 ? -6.559 -16.719 -11.094 1 97.88 251 LEU B C 1
ATOM 4705 O O . LEU B 1 251 ? -5.684 -17.531 -11.422 1 97.88 251 LEU B O 1
ATOM 4709 N N . GLU B 1 252 ? -6.98 -16.531 -9.836 1 97.5 252 GLU B N 1
ATOM 4710 C CA . GLU B 1 252 ? -6.383 -17.297 -8.742 1 97.5 252 GLU B CA 1
ATOM 4711 C C . GLU B 1 252 ? -6.801 -18.766 -8.797 1 97.5 252 GLU B C 1
ATOM 4713 O O . GLU B 1 252 ? -6.043 -19.641 -8.398 1 97.5 252 GLU B O 1
ATOM 4718 N N . GLU B 1 253 ? -7.984 -19.062 -9.32 1 95.88 253 GLU B N 1
ATOM 4719 C CA . GLU B 1 253 ? -8.352 -20.453 -9.578 1 95.88 253 GLU B CA 1
ATOM 4720 C C . GLU B 1 253 ? -7.375 -21.109 -10.547 1 95.88 253 GLU B C 1
ATOM 4722 O O . GLU B 1 253 ? -6.918 -22.234 -10.312 1 95.88 253 GLU B O 1
ATOM 4727 N N . GLU B 1 254 ? -7.117 -20.375 -11.594 1 95.69 254 GLU B N 1
ATOM 4728 C CA . GLU B 1 254 ? -6.145 -20.859 -12.562 1 95.69 254 GLU B CA 1
ATOM 4729 C C . GLU B 1 254 ? -4.777 -21.062 -11.914 1 95.69 254 GLU B C 1
ATOM 4731 O O . GLU B 1 254 ? -4.051 -22 -12.258 1 95.69 254 GLU B O 1
ATOM 4736 N N . ALA B 1 255 ? -4.453 -20.141 -11.031 1 97.31 255 ALA B N 1
ATOM 4737 C CA . ALA B 1 255 ? -3.162 -20.25 -10.359 1 97.31 255 ALA B CA 1
ATOM 4738 C C . ALA B 1 255 ? -3.09 -21.5 -9.5 1 97.31 255 ALA B C 1
ATOM 4740 O O . ALA B 1 255 ? -2.07 -22.188 -9.484 1 97.31 255 ALA B O 1
ATOM 4741 N N . VAL B 1 256 ? -4.148 -21.766 -8.766 1 96.25 256 VAL B N 1
ATOM 4742 C CA . VAL B 1 256 ? -4.191 -22.969 -7.949 1 96.25 256 VAL B CA 1
ATOM 4743 C C . VAL B 1 256 ? -4.035 -24.203 -8.844 1 96.25 256 VAL B C 1
ATOM 4745 O O . VAL B 1 256 ? -3.279 -25.125 -8.516 1 96.25 256 VAL B O 1
ATOM 4748 N N . PHE B 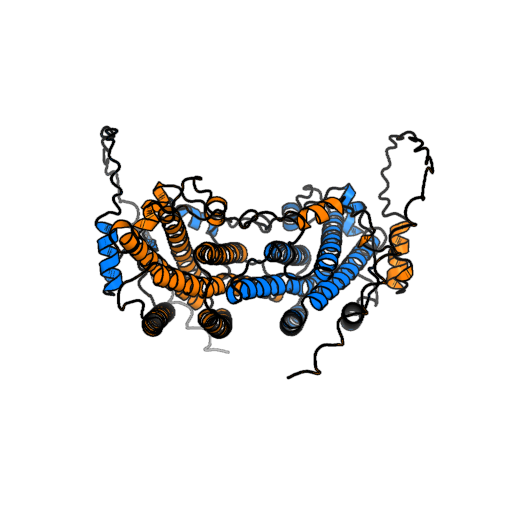1 257 ? -4.691 -24.234 -9.953 1 94.56 257 PHE B N 1
ATOM 4749 C CA . PHE B 1 257 ? -4.582 -25.328 -10.922 1 94.56 257 PHE B CA 1
ATOM 4750 C C . PHE B 1 257 ? -3.148 -25.453 -11.414 1 94.56 257 PHE B C 1
ATOM 4752 O O . PHE B 1 257 ? -2.609 -26.562 -11.477 1 94.56 257 PHE B O 1
ATOM 4759 N N . THR B 1 258 ? -2.58 -24.375 -11.758 1 95 258 THR B N 1
ATOM 4760 C CA . THR B 1 258 ? -1.225 -24.359 -12.289 1 95 258 THR B CA 1
ATOM 4761 C C . THR B 1 258 ? -0.233 -24.906 -11.266 1 95 258 THR B C 1
ATOM 4763 O O . THR B 1 258 ? 0.606 -25.75 -11.594 1 95 258 THR B O 1
ATOM 4766 N N . TYR B 1 259 ? -0.292 -24.5 -10.07 1 97.19 259 TYR B N 1
ATOM 4767 C CA . TYR B 1 259 ? 0.655 -24.938 -9.055 1 97.19 259 TYR B CA 1
ATOM 4768 C C . TYR B 1 259 ? 0.37 -26.375 -8.641 1 97.19 259 TYR B C 1
ATOM 4770 O O . TYR B 1 259 ? 1.273 -27.094 -8.203 1 97.19 259 TYR B O 1
ATOM 4778 N N . SER B 1 260 ? -0.875 -26.797 -8.758 1 95.81 260 SER B N 1
ATOM 4779 C CA . SER B 1 260 ? -1.181 -28.219 -8.562 1 95.81 260 SER B CA 1
ATOM 4780 C C . SER B 1 260 ? -0.534 -29.078 -9.641 1 95.81 260 SER B C 1
ATOM 4782 O O . SER B 1 260 ? -0.003 -30.156 -9.352 1 95.81 260 SER B O 1
ATOM 4784 N N . LYS B 1 261 ? -0.595 -28.609 -10.828 1 94.06 261 LYS B N 1
ATOM 4785 C CA . LYS B 1 261 ? 0.096 -29.297 -11.914 1 94.06 261 LYS B CA 1
ATOM 4786 C C . LYS B 1 261 ? 1.604 -29.312 -11.68 1 94.06 261 LYS B C 1
ATOM 4788 O O . LYS B 1 261 ? 2.266 -30.312 -11.977 1 94.06 261 LYS B O 1
ATOM 4793 N N . CYS B 1 262 ? 2.119 -28.234 -11.219 1 96.38 262 CYS B N 1
ATOM 4794 C CA . CYS B 1 262 ? 3.539 -28.172 -10.891 1 96.38 262 CYS B CA 1
ATOM 4795 C C . CYS B 1 262 ? 3.916 -29.219 -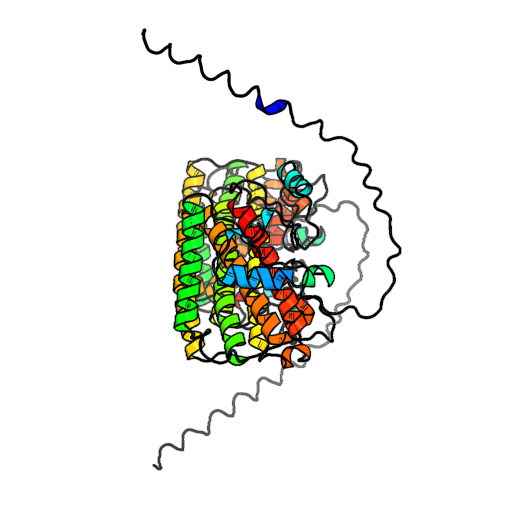9.852 1 96.38 262 CYS B C 1
ATOM 4797 O O . CYS B 1 262 ? 4.941 -29.891 -9.984 1 96.38 262 CYS B O 1
ATOM 4799 N N . LEU B 1 263 ? 3.098 -29.344 -8.867 1 96.88 263 LEU B N 1
ATOM 4800 C CA . LEU B 1 263 ? 3.338 -30.328 -7.82 1 96.88 263 LEU B CA 1
ATOM 4801 C C . LEU B 1 263 ? 3.34 -31.75 -8.391 1 96.88 263 LEU B C 1
ATOM 4803 O O . LEU B 1 263 ? 4.133 -32.594 -7.969 1 96.88 263 LEU B O 1
ATOM 4807 N N . LYS B 1 264 ? 2.514 -32.031 -9.352 1 95.19 264 LYS B N 1
ATOM 4808 C CA . LYS B 1 264 ? 2.506 -33.344 -10.016 1 95.19 264 LYS B CA 1
ATOM 4809 C C . LYS B 1 264 ? 3.816 -33.594 -10.75 1 95.19 264 LYS B C 1
ATOM 4811 O O . LYS B 1 264 ? 4.363 -34.688 -10.703 1 95.19 264 LYS B O 1
ATOM 4816 N N . ASP B 1 265 ? 4.312 -32.531 -11.375 1 95.12 265 ASP B N 1
ATOM 4817 C CA . ASP B 1 265 ? 5.582 -32.656 -12.086 1 95.12 265 ASP B CA 1
ATOM 4818 C C . ASP B 1 265 ? 6.742 -32.844 -11.117 1 95.12 265 ASP B C 1
ATOM 4820 O O . ASP B 1 265 ? 7.742 -33.5 -11.461 1 95.12 265 ASP B O 1
ATOM 4824 N N . ILE B 1 266 ? 6.609 -32.344 -9.93 1 96.81 266 ILE B N 1
ATOM 4825 C CA . ILE B 1 266 ? 7.621 -32.531 -8.898 1 96.81 266 ILE B CA 1
ATOM 4826 C C . ILE B 1 266 ? 7.562 -33.969 -8.359 1 96.81 266 ILE B C 1
ATOM 4828 O O . ILE B 1 266 ? 8.602 -34.594 -8.133 1 96.81 266 ILE B O 1
ATOM 4832 N N . GLU B 1 267 ? 6.438 -34.5 -8.242 1 95.44 267 GLU B N 1
ATOM 4833 C CA . GLU B 1 267 ? 6.246 -35.812 -7.645 1 95.44 267 GLU B CA 1
ATOM 4834 C C . GLU B 1 267 ? 6.582 -36.906 -8.633 1 95.44 267 GLU B C 1
ATOM 4836 O O . GLU B 1 267 ? 7.223 -37.906 -8.273 1 95.44 267 GLU B O 1
ATOM 4841 N N . SER B 1 268 ? 6.152 -36.75 -9.898 1 93.06 268 SER B N 1
ATOM 4842 C CA . SER B 1 268 ? 6.27 -37.875 -10.836 1 93.06 268 SER B CA 1
ATOM 4843 C C . SER B 1 268 ? 6.648 -37.406 -12.227 1 93.06 268 SER B C 1
ATOM 4845 O O . SER B 1 268 ? 6.516 -38.125 -13.203 1 93.06 268 SER B O 1
ATOM 4847 N N . GLY B 1 269 ? 7.129 -36.188 -12.266 1 92.88 269 GLY B N 1
ATOM 4848 C CA . GLY B 1 269 ? 7.418 -35.656 -13.578 1 92.88 269 GLY B CA 1
ATOM 4849 C C . GLY B 1 269 ? 8.828 -35.094 -13.703 1 92.88 269 GLY B C 1
ATOM 4850 O O . GLY B 1 269 ? 9.766 -35.656 -13.125 1 92.88 269 GLY B O 1
ATOM 4851 N N . PRO B 1 270 ? 9 -34.156 -14.602 1 93.69 270 PRO B N 1
ATOM 4852 C CA . PRO B 1 270 ? 10.336 -33.688 -14.961 1 93.69 270 PRO B CA 1
ATOM 4853 C C . PRO B 1 270 ? 10.977 -32.844 -13.844 1 93.69 270 PRO B C 1
ATOM 4855 O O . PRO B 1 270 ? 12.172 -32.562 -13.898 1 93.69 270 PRO B O 1
ATOM 4858 N N . LEU B 1 271 ? 10.227 -32.531 -12.773 1 96.5 271 LEU B N 1
ATOM 4859 C CA . LEU B 1 271 ? 10.766 -31.688 -11.727 1 96.5 271 LEU B CA 1
ATOM 4860 C C . LEU B 1 271 ? 11.047 -32.469 -10.461 1 96.5 271 LEU B C 1
ATOM 4862 O O . LEU B 1 271 ? 10.977 -31.938 -9.352 1 96.5 271 LEU B O 1
ATOM 4866 N N . LYS B 1 272 ? 11.359 -33.688 -10.562 1 96.69 272 LYS B N 1
ATOM 4867 C CA . LYS B 1 272 ? 11.562 -34.562 -9.414 1 96.69 272 LYS B CA 1
ATOM 4868 C C . LYS B 1 272 ? 12.648 -34.031 -8.492 1 96.69 272 LYS B C 1
ATOM 4870 O O . LYS B 1 272 ? 12.594 -34.219 -7.273 1 96.69 272 LYS B O 1
ATOM 4875 N N . HIS B 1 273 ? 13.617 -33.312 -9.047 1 97 273 HIS B N 1
ATOM 4876 C CA . HIS B 1 273 ? 14.734 -32.812 -8.25 1 97 273 HIS B CA 1
ATOM 4877 C C . HIS B 1 273 ? 14.281 -31.734 -7.285 1 97 273 HIS B C 1
ATOM 4879 O O . HIS B 1 273 ? 14.992 -31.406 -6.332 1 97 273 HIS B O 1
ATOM 4885 N N . TRP B 1 274 ? 13.109 -31.094 -7.484 1 97.5 274 TRP B N 1
ATOM 4886 C CA . TRP B 1 274 ? 12.578 -30.078 -6.594 1 97.5 274 TRP B CA 1
ATOM 4887 C C . TRP B 1 274 ? 12.125 -30.672 -5.27 1 97.5 274 TRP B C 1
ATOM 4889 O O . TRP B 1 274 ? 11.898 -29.953 -4.297 1 97.5 274 TRP B O 1
ATOM 4899 N N . GLN B 1 275 ? 12.031 -31.969 -5.188 1 97.12 275 GLN B N 1
ATOM 4900 C CA . GLN B 1 275 ? 11.68 -32.656 -3.943 1 97.12 275 GLN B CA 1
ATOM 4901 C C . GLN B 1 275 ? 12.781 -32.5 -2.9 1 97.12 275 GLN B C 1
ATOM 4903 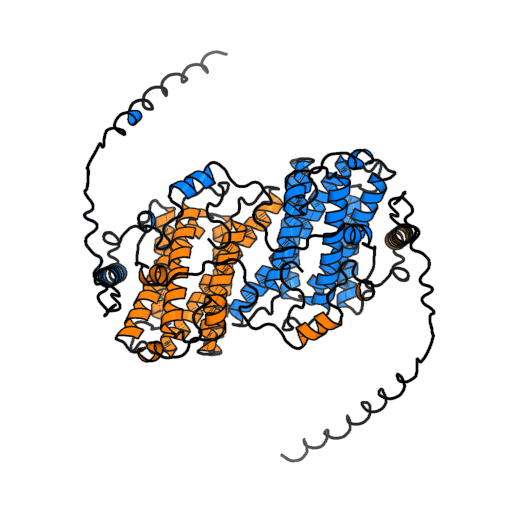O O . GLN B 1 275 ? 12.508 -32.5 -1.697 1 97.12 275 GLN B O 1
ATOM 4908 N N . THR B 1 276 ? 13.953 -32.281 -3.438 1 96.62 276 THR B N 1
ATOM 4909 C CA . THR B 1 276 ? 15.07 -32.25 -2.5 1 96.62 276 THR B CA 1
ATOM 4910 C C . THR B 1 276 ? 15.859 -30.969 -2.635 1 96.62 276 THR B C 1
ATOM 4912 O O . THR B 1 276 ? 16.672 -30.625 -1.769 1 96.62 276 THR B O 1
ATOM 4915 N N . GLN B 1 277 ? 15.656 -30.281 -3.711 1 97.06 277 GLN B N 1
ATOM 4916 C CA . GLN B 1 277 ? 16.359 -29.016 -3.869 1 97.06 277 GLN B CA 1
ATOM 4917 C C . GLN B 1 277 ? 16.016 -28.047 -2.744 1 97.06 277 GLN B C 1
ATOM 4919 O O . GLN B 1 277 ? 14.836 -27.812 -2.457 1 97.06 277 GLN B O 1
ATOM 4924 N N . LYS B 1 278 ? 17.062 -27.484 -2.176 1 97.44 278 LYS B N 1
ATOM 4925 C CA . LYS B 1 278 ? 16.859 -26.578 -1.043 1 97.44 278 LYS B CA 1
ATOM 4926 C C . LYS B 1 278 ? 16.078 -25.344 -1.456 1 97.44 278 LYS B C 1
ATOM 4928 O O . LYS B 1 278 ? 16.312 -24.781 -2.525 1 97.44 278 LYS B O 1
ATOM 4933 N N . ALA B 1 279 ? 15.141 -24.922 -0.6 1 97.69 279 ALA B N 1
ATOM 4934 C CA . ALA B 1 279 ? 14.359 -23.703 -0.823 1 97.69 279 ALA B CA 1
ATOM 4935 C C . ALA B 1 279 ? 15.242 -22.453 -0.688 1 97.69 279 ALA B C 1
ATOM 4937 O O . ALA B 1 279 ? 16.156 -22.422 0.129 1 97.69 279 ALA B O 1
ATOM 4938 N N . PRO B 1 280 ? 14.953 -21.469 -1.419 1 96.19 280 PRO B N 1
ATOM 4939 C CA . PRO B 1 280 ? 15.656 -20.203 -1.23 1 96.19 280 PRO B CA 1
ATOM 4940 C C . PRO B 1 280 ? 15.453 -19.609 0.164 1 96.19 280 PRO B C 1
ATOM 4942 O O . PRO B 1 280 ? 14.367 -19.734 0.736 1 96.19 280 PRO B O 1
ATOM 4945 N N . ASP B 1 281 ? 16.422 -18.797 0.638 1 94.19 281 ASP B N 1
ATOM 4946 C CA . ASP B 1 281 ? 16.359 -18.203 1.967 1 94.19 281 ASP B CA 1
ATOM 4947 C C . ASP B 1 281 ? 15.164 -17.266 2.098 1 94.19 281 ASP B C 1
ATOM 4949 O O . ASP B 1 281 ? 14.539 -17.188 3.156 1 94.19 281 ASP B O 1
ATOM 4953 N N . VAL B 1 282 ? 14.914 -16.578 1.062 1 94.12 282 VAL B N 1
ATOM 4954 C CA . VAL B 1 282 ? 13.812 -15.625 1.079 1 94.12 282 VAL B CA 1
ATOM 4955 C C . VAL B 1 282 ? 12.5 -16.359 1.363 1 94.12 282 VAL B C 1
ATOM 4957 O O . VAL B 1 282 ? 11.664 -15.859 2.121 1 94.12 282 VAL B O 1
ATOM 4960 N N . ALA B 1 283 ? 12.312 -17.484 0.758 1 96 283 ALA B N 1
ATOM 4961 C CA . ALA B 1 283 ? 11.086 -18.266 0.963 1 96 283 ALA B CA 1
ATOM 4962 C C . ALA B 1 283 ? 11.016 -18.797 2.391 1 96 283 ALA B C 1
ATOM 4964 O O . ALA B 1 283 ? 9.961 -18.734 3.029 1 96 283 ALA B O 1
ATOM 4965 N N . ILE B 1 284 ? 12.125 -19.297 2.887 1 95.56 284 ILE B N 1
ATOM 4966 C CA . ILE B 1 284 ? 12.195 -19.844 4.238 1 95.56 284 ILE B CA 1
ATOM 4967 C C . ILE B 1 284 ? 11.805 -18.75 5.246 1 95.56 284 ILE B C 1
ATOM 4969 O O . ILE B 1 284 ? 10.984 -19 6.137 1 95.56 284 ILE B O 1
ATOM 4973 N N . ARG B 1 285 ? 12.281 -17.609 5.059 1 93.5 285 ARG B N 1
ATOM 4974 C CA . ARG B 1 285 ? 12.016 -16.484 5.965 1 93.5 285 ARG B CA 1
ATOM 4975 C C . ARG B 1 285 ? 10.57 -16 5.82 1 93.5 285 ARG B C 1
ATOM 4977 O O . ARG B 1 285 ? 9.867 -15.828 6.816 1 93.5 285 ARG B O 1
ATOM 4984 N N . TYR B 1 286 ? 10.125 -15.805 4.605 1 94.69 286 TYR B N 1
ATOM 4985 C CA . TYR B 1 286 ? 8.828 -15.203 4.348 1 94.69 286 TYR B CA 1
ATOM 4986 C C . TYR B 1 286 ? 7.699 -16.094 4.836 1 94.69 286 TYR B C 1
ATOM 4988 O O . TYR B 1 286 ? 6.75 -15.633 5.473 1 94.69 286 TYR B O 1
ATOM 4996 N N . TRP B 1 287 ? 7.832 -17.422 4.559 1 96.31 287 TRP B N 1
ATOM 4997 C CA . TRP B 1 287 ? 6.762 -18.344 4.918 1 96.31 287 TRP B CA 1
ATOM 4998 C C . TRP B 1 287 ? 7.082 -19.062 6.219 1 96.31 287 TRP B C 1
ATOM 5000 O O . TRP B 1 287 ? 6.375 -20 6.605 1 96.31 287 TRP B O 1
ATOM 5010 N N . LYS B 1 288 ? 8.188 -18.734 6.836 1 94.75 288 LYS B N 1
ATOM 5011 C CA . LYS B 1 288 ? 8.617 -19.359 8.078 1 94.75 288 LYS B CA 1
ATOM 5012 C C . LYS B 1 288 ? 8.68 -20.875 7.934 1 94.75 288 LYS B C 1
ATOM 5014 O O . LYS B 1 288 ? 8.141 -21.609 8.766 1 94.75 288 LYS B O 1
ATOM 5019 N N . LEU B 1 289 ? 9.242 -21.297 6.828 1 95.75 289 LEU B N 1
ATOM 5020 C CA . LEU B 1 289 ? 9.445 -22.719 6.57 1 95.75 289 LEU B CA 1
ATOM 5021 C C . LEU B 1 289 ? 10.633 -23.25 7.371 1 95.75 289 LEU B C 1
ATOM 5023 O O . LEU B 1 289 ? 11.5 -22.484 7.785 1 95.75 289 LEU B O 1
ATOM 5027 N N . PRO B 1 290 ? 10.609 -24.547 7.613 1 94.69 290 PRO B N 1
ATOM 5028 C CA . PRO B 1 290 ? 11.812 -25.109 8.242 1 94.69 290 PRO B CA 1
ATOM 5029 C C . PRO B 1 290 ? 13.07 -24.875 7.414 1 94.69 290 PRO B C 1
ATOM 5031 O O . PRO B 1 290 ? 13.008 -24.797 6.184 1 94.69 290 PRO B O 1
ATOM 5034 N N . GLU B 1 291 ? 14.188 -24.844 8.008 1 94.62 291 GLU B N 1
ATOM 5035 C CA . GLU B 1 291 ? 15.453 -24.578 7.336 1 94.62 291 GLU B CA 1
ATOM 5036 C C . GLU B 1 291 ? 15.758 -25.641 6.285 1 94.62 291 GLU B C 1
ATOM 5038 O O . GLU B 1 291 ? 16.469 -25.375 5.309 1 94.62 291 GLU B O 1
ATOM 5043 N N . THR B 1 292 ? 15.195 -26.781 6.445 1 96.69 292 THR B N 1
ATOM 5044 C CA . THR B 1 292 ? 15.461 -27.906 5.551 1 96.69 292 THR B CA 1
ATOM 5045 C C . THR B 1 292 ? 14.414 -27.969 4.441 1 96.69 292 THR B C 1
ATOM 5047 O O . THR B 1 292 ? 14.367 -28.953 3.686 1 96.69 292 THR B O 1
ATOM 5050 N N . ALA B 1 293 ? 13.656 -26.938 4.32 1 97.25 293 ALA B N 1
ATOM 5051 C CA . ALA B 1 293 ? 12.555 -26.969 3.361 1 97.25 293 ALA B CA 1
ATOM 5052 C C . ALA B 1 293 ? 13.07 -27.078 1.932 1 97.25 293 ALA B C 1
ATOM 5054 O O . ALA B 1 293 ? 14.117 -26.531 1.6 1 97.25 293 ALA B O 1
ATOM 5055 N N . SER B 1 294 ? 12.32 -27.781 1.158 1 98.06 294 SER B N 1
ATOM 5056 C CA . SER B 1 294 ? 12.648 -27.969 -0.252 1 98.06 294 SER B CA 1
ATOM 5057 C C . SER B 1 294 ? 11.805 -27.062 -1.141 1 98.06 294 SER B C 1
ATOM 5059 O O . SER B 1 294 ? 10.891 -26.391 -0.66 1 98.06 294 SER B O 1
ATOM 5061 N N . MET B 1 295 ? 12.148 -27.094 -2.406 1 98 295 MET B N 1
ATOM 5062 C CA . MET B 1 295 ? 11.367 -26.344 -3.383 1 98 295 MET B CA 1
ATOM 5063 C C . MET B 1 295 ? 9.93 -26.844 -3.428 1 98 295 MET B C 1
ATOM 5065 O O . MET B 1 295 ? 9 -26.078 -3.688 1 98 295 MET B O 1
ATOM 5069 N N . LYS B 1 296 ? 9.773 -28.125 -3.203 1 98.19 296 LYS B N 1
ATOM 5070 C CA . LYS B 1 296 ? 8.414 -28.656 -3.104 1 98.19 296 LYS B CA 1
ATOM 5071 C C . LYS B 1 296 ? 7.617 -27.922 -2.023 1 98.19 296 LYS B C 1
ATOM 5073 O O . LYS B 1 296 ? 6.457 -27.562 -2.24 1 98.19 296 LYS B O 1
ATOM 5078 N N . ASP B 1 297 ? 8.234 -27.703 -0.927 1 97.75 297 ASP B N 1
ATOM 5079 C CA . ASP B 1 297 ? 7.586 -27 0.178 1 97.75 297 ASP B CA 1
ATOM 5080 C C . ASP B 1 297 ? 7.211 -25.578 -0.219 1 97.75 297 ASP B C 1
ATOM 5082 O O . ASP B 1 297 ? 6.16 -25.078 0.176 1 97.75 297 ASP B O 1
ATOM 5086 N N . VAL B 1 298 ? 8.047 -24.969 -0.967 1 98.25 298 VAL B N 1
ATOM 5087 C CA . VAL B 1 298 ? 7.797 -23.609 -1.435 1 98.25 298 VAL B CA 1
ATOM 5088 C C . VAL B 1 298 ? 6.566 -23.578 -2.34 1 98.25 298 VAL B C 1
ATOM 5090 O O . VAL B 1 298 ? 5.695 -22.734 -2.195 1 98.25 298 VAL B O 1
ATOM 5093 N N . VAL B 1 299 ? 6.48 -24.531 -3.188 1 98.44 299 VAL B N 1
ATOM 5094 C CA . VAL B 1 299 ? 5.363 -24.594 -4.121 1 98.44 299 VAL B CA 1
ATOM 5095 C C . VAL B 1 299 ? 4.066 -24.875 -3.363 1 98.44 299 VAL B C 1
ATOM 5097 O O . VAL B 1 299 ? 3.016 -24.328 -3.699 1 98.44 299 VAL B O 1
ATOM 5100 N N . LEU B 1 300 ? 4.152 -25.672 -2.363 1 97.81 300 LEU B N 1
ATOM 5101 C CA . LEU B 1 300 ? 2.994 -25.922 -1.513 1 97.81 300 LEU B CA 1
ATOM 5102 C C . LEU B 1 300 ? 2.529 -24.641 -0.835 1 97.81 300 LEU B C 1
ATOM 5104 O O . LEU B 1 300 ? 1.33 -24.359 -0.781 1 97.81 300 LEU B O 1
ATOM 5108 N N . ALA B 1 301 ? 3.41 -23.875 -0.361 1 97.5 301 ALA B N 1
ATOM 5109 C CA . ALA B 1 301 ? 3.082 -22.625 0.307 1 97.5 301 ALA B CA 1
ATOM 5110 C C . ALA B 1 301 ? 2.453 -21.625 -0.668 1 97.5 301 ALA B C 1
ATOM 5112 O O . ALA B 1 301 ? 1.454 -20.984 -0.348 1 97.5 301 ALA B O 1
ATOM 5113 N N . ILE B 1 302 ? 3.053 -21.5 -1.817 1 98.19 302 ILE B N 1
ATOM 5114 C CA . ILE B 1 302 ? 2.541 -20.594 -2.836 1 98.19 302 ILE B CA 1
ATOM 5115 C C . ILE B 1 302 ? 1.134 -21.016 -3.248 1 98.19 302 ILE B C 1
ATOM 5117 O O . ILE B 1 302 ? 0.245 -20.172 -3.402 1 98.19 302 ILE B O 1
ATOM 5121 N N . ARG B 1 303 ? 0.917 -22.297 -3.447 1 97.81 303 ARG B N 1
ATOM 5122 C CA . ARG B 1 303 ? -0.403 -22.797 -3.811 1 97.81 303 ARG B CA 1
ATOM 5123 C C . ARG B 1 303 ? -1.44 -22.422 -2.756 1 97.81 303 ARG B C 1
ATOM 5125 O O . ARG B 1 303 ? -2.568 -22.062 -3.088 1 97.81 303 ARG B O 1
ATOM 5132 N N . ALA B 1 304 ? -1.054 -22.562 -1.526 1 96.12 304 ALA B N 1
ATOM 5133 C CA . ALA B 1 304 ? -1.955 -22.188 -0.44 1 96.12 304 ALA B CA 1
ATOM 5134 C C . ALA B 1 304 ? -2.277 -20.703 -0.483 1 96.12 304 ALA B C 1
ATOM 5136 O O . ALA B 1 304 ? -3.418 -20.297 -0.244 1 96.12 304 ALA B O 1
ATOM 5137 N N . ASP B 1 305 ? -1.303 -19.875 -0.726 1 97.25 305 ASP B N 1
ATOM 5138 C CA . ASP B 1 305 ? -1.534 -18.453 -0.905 1 97.25 305 ASP B CA 1
ATOM 5139 C C . ASP B 1 305 ? -2.574 -18.188 -1.993 1 97.25 305 ASP B C 1
ATOM 5141 O O . ASP B 1 305 ? -3.492 -17.391 -1.806 1 97.25 305 ASP B O 1
ATOM 5145 N N . GLU B 1 306 ? -2.359 -18.859 -3.115 1 97.31 306 GLU B N 1
ATOM 5146 C CA . GLU B 1 306 ? -3.258 -18.672 -4.25 1 97.31 306 GLU B CA 1
ATOM 5147 C C . GLU B 1 306 ? -4.688 -19.062 -3.893 1 97.31 306 GLU B C 1
ATOM 5149 O O . GLU B 1 306 ? -5.641 -18.406 -4.324 1 97.31 306 GLU B O 1
ATOM 5154 N N . ALA B 1 307 ? -4.797 -20.141 -3.221 1 95 307 ALA B N 1
ATOM 5155 C CA . ALA B 1 307 ? -6.121 -20.578 -2.779 1 95 307 ALA B CA 1
ATOM 5156 C C . ALA B 1 307 ? -6.773 -19.531 -1.889 1 95 307 ALA B C 1
ATOM 5158 O O . ALA B 1 307 ? -7.98 -19.297 -1.976 1 95 307 ALA B O 1
ATOM 5159 N N . HIS B 1 308 ? -5.984 -18.953 -1.072 1 94.12 308 HIS B N 1
ATOM 5160 C CA . HIS B 1 308 ? -6.473 -17.875 -0.214 1 94.12 308 HIS B CA 1
ATOM 5161 C C . HIS B 1 308 ? -6.91 -16.672 -1.037 1 94.12 308 HIS B C 1
ATOM 5163 O O . HIS B 1 308 ? -7.98 -16.109 -0.798 1 94.12 308 HIS B O 1
ATOM 5169 N N . HIS B 1 309 ? -6.117 -16.219 -1.983 1 97 309 HIS B N 1
ATOM 5170 C CA . HIS B 1 309 ? -6.465 -15.109 -2.857 1 97 309 HIS B CA 1
ATOM 5171 C C . HIS B 1 309 ? -7.773 -15.383 -3.598 1 97 309 HIS B C 1
ATOM 5173 O O . HIS B 1 309 ? -8.586 -14.477 -3.785 1 97 309 HIS B O 1
ATOM 5179 N N . ARG B 1 310 ? -7.883 -16.641 -4.031 1 96.06 310 ARG B N 1
ATOM 5180 C CA . ARG B 1 310 ? -9.094 -17.062 -4.723 1 96.06 310 ARG B CA 1
ATOM 5181 C C . ARG B 1 310 ? -10.336 -16.797 -3.877 1 96.06 310 ARG B C 1
ATOM 5183 O O . ARG B 1 310 ? -11.281 -16.156 -4.34 1 96.06 310 ARG B O 1
ATOM 5190 N N . VAL B 1 311 ? -10.312 -17.188 -2.691 1 93.06 311 VAL B N 1
ATOM 5191 C CA . VAL B 1 311 ? -11.445 -17.031 -1.788 1 93.06 311 VAL B CA 1
ATOM 5192 C C . VAL B 1 311 ? -11.688 -15.555 -1.493 1 93.06 311 VAL B C 1
ATOM 5194 O O . VAL B 1 311 ? -12.828 -15.086 -1.552 1 93.06 311 VAL B O 1
ATOM 5197 N N . VAL B 1 312 ? -10.648 -14.844 -1.2 1 94 312 VAL B N 1
ATOM 5198 C CA . VAL B 1 312 ? -10.75 -13.438 -0.84 1 94 312 VAL B CA 1
ATOM 5199 C C . VAL B 1 312 ? -11.383 -12.648 -1.986 1 94 312 VAL B C 1
ATOM 5201 O O . VAL B 1 312 ? -12.344 -11.906 -1.78 1 94 312 VAL B O 1
ATOM 5204 N N . ASN B 1 313 ? -10.891 -12.852 -3.17 1 96.69 313 ASN B N 1
ATOM 5205 C CA . ASN B 1 313 ? -11.344 -12.039 -4.289 1 96.69 313 ASN B CA 1
ATOM 5206 C C . ASN B 1 313 ? -12.758 -12.43 -4.727 1 96.69 313 ASN B C 1
ATOM 5208 O O . ASN B 1 313 ? -13.555 -11.57 -5.109 1 96.69 313 ASN B O 1
ATOM 5212 N N . HIS B 1 314 ? -13.109 -13.711 -4.699 1 95.25 314 HIS B N 1
ATOM 5213 C CA . HIS B 1 314 ? -14.5 -14.078 -4.969 1 95.25 314 HIS B CA 1
ATOM 5214 C C . HIS B 1 314 ? -15.438 -13.469 -3.939 1 95.25 314 HIS B C 1
ATOM 5216 O O . HIS B 1 314 ? -16.547 -13.039 -4.281 1 95.25 314 HIS B O 1
ATOM 5222 N N . THR B 1 315 ? -15.039 -13.414 -2.693 1 92.5 315 THR B N 1
ATOM 5223 C CA . THR B 1 315 ? -15.828 -12.789 -1.64 1 92.5 315 THR B CA 1
ATOM 5224 C C . THR B 1 315 ? -15.984 -11.297 -1.894 1 92.5 315 THR B C 1
ATOM 5226 O O . THR B 1 315 ? -17.094 -10.766 -1.856 1 92.5 315 THR B O 1
ATOM 5229 N N . LEU B 1 316 ? -14.898 -10.625 -2.166 1 93.38 316 LEU B N 1
ATOM 5230 C CA . LEU B 1 316 ? -14.938 -9.188 -2.402 1 93.38 316 LEU B CA 1
ATOM 5231 C C . LEU B 1 316 ? -15.812 -8.859 -3.605 1 93.38 316 LEU B C 1
ATOM 5233 O O . LEU B 1 316 ? -16.5 -7.832 -3.615 1 93.38 316 LEU B O 1
ATOM 5237 N N . ALA B 1 317 ? -15.75 -9.711 -4.582 1 95.44 317 ALA B N 1
ATOM 5238 C CA . ALA B 1 317 ? -16.562 -9.508 -5.77 1 95.44 317 ALA B CA 1
ATOM 5239 C C . ALA B 1 317 ? -18.062 -9.609 -5.434 1 95.44 317 ALA B C 1
ATOM 5241 O O . ALA B 1 317 ? -18.891 -9.055 -6.145 1 95.44 317 ALA B O 1
ATOM 5242 N N . SER B 1 318 ? -18.422 -10.336 -4.414 1 92.69 318 SER B N 1
ATOM 5243 C CA . SER B 1 318 ? -19.812 -10.578 -4.043 1 92.69 318 SER B CA 1
ATOM 5244 C C . SER B 1 318 ? -20.297 -9.562 -3.016 1 92.69 318 SER B C 1
ATOM 5246 O O . SER B 1 318 ? -21.453 -9.602 -2.594 1 92.69 318 SER B O 1
ATOM 5248 N N . MET B 1 319 ? -19.438 -8.625 -2.648 1 90.62 319 MET B N 1
ATOM 5249 C CA . MET B 1 319 ? -19.75 -7.621 -1.634 1 90.62 319 MET B CA 1
ATOM 5250 C C . MET B 1 319 ? -19.938 -6.246 -2.264 1 90.62 319 MET B C 1
ATOM 5252 O O . MET B 1 319 ? -19.438 -5.984 -3.357 1 90.62 319 MET B O 1
ATOM 5256 N N . LYS B 1 320 ? -20.703 -5.473 -1.486 1 88.19 320 LYS B N 1
ATOM 5257 C CA . LYS B 1 320 ? -20.719 -4.059 -1.842 1 88.19 320 LYS B CA 1
ATOM 5258 C C . LYS B 1 320 ? -19.438 -3.357 -1.392 1 88.19 320 LYS B C 1
ATOM 5260 O O . LYS B 1 320 ? -18.859 -3.721 -0.371 1 88.19 320 LYS B O 1
ATOM 5265 N N . GLU B 1 321 ? -19.062 -2.326 -2.1 1 82.44 321 GLU B N 1
ATOM 5266 C CA . GLU B 1 321 ? -17.781 -1.663 -1.892 1 82.44 321 GLU B CA 1
ATOM 5267 C C . GLU B 1 321 ? -17.719 -1.008 -0.515 1 82.44 321 GLU B C 1
ATOM 5269 O O . GLU B 1 321 ? -16.625 -0.773 0.015 1 82.44 321 GLU B O 1
ATOM 5274 N N . ASP B 1 322 ? -18.875 -0.766 0.086 1 84.69 322 ASP B N 1
ATOM 5275 C CA . ASP B 1 322 ? -18.891 -0.046 1.355 1 84.69 322 ASP B CA 1
ATOM 5276 C C . ASP B 1 322 ? -19.141 -1 2.523 1 84.69 322 ASP B C 1
ATOM 5278 O O . ASP B 1 322 ? -19.266 -0.564 3.668 1 84.69 322 ASP B O 1
ATOM 5282 N N . GLU B 1 323 ? -19.156 -2.277 2.188 1 88.06 323 GLU B N 1
ATOM 5283 C CA . GLU B 1 323 ? -19.25 -3.27 3.256 1 88.06 323 GLU B CA 1
ATOM 5284 C C . GLU B 1 323 ? -17.875 -3.555 3.861 1 88.06 323 GLU B C 1
ATOM 5286 O O . GLU B 1 323 ? -16.859 -3.537 3.158 1 88.06 323 GLU B O 1
ATOM 5291 N N . TYR B 1 324 ? -17.922 -3.82 5.09 1 87.5 324 TYR B N 1
ATOM 5292 C CA . TYR B 1 324 ? -16.656 -4.051 5.793 1 87.5 324 TYR B CA 1
ATOM 5293 C C . TYR B 1 324 ? -16.016 -5.352 5.336 1 87.5 324 TYR B C 1
ATOM 5295 O O . TYR B 1 324 ? -16.672 -6.387 5.242 1 87.5 324 TYR B O 1
ATOM 5303 N N . ASN B 1 325 ? -14.711 -5.246 5 1 87.5 325 ASN B N 1
ATOM 5304 C CA . ASN B 1 325 ? -13.914 -6.41 4.637 1 87.5 325 ASN B CA 1
ATOM 5305 C C . ASN B 1 325 ? -13.828 -7.418 5.777 1 87.5 325 ASN B C 1
ATOM 5307 O O . ASN B 1 325 ? -13.375 -7.086 6.875 1 87.5 325 ASN B O 1
ATOM 5311 N N . PRO B 1 326 ? -14.227 -8.609 5.582 1 82.56 326 PRO B N 1
ATOM 5312 C CA . PRO B 1 326 ? -14.242 -9.594 6.664 1 82.56 326 PRO B CA 1
ATOM 5313 C C . PRO B 1 326 ? -12.859 -10.18 6.953 1 82.56 326 PRO B C 1
ATOM 5315 O O . PRO B 1 326 ? -12.68 -10.914 7.93 1 82.56 326 PRO B O 1
ATOM 5318 N N . TYR B 1 327 ? -11.93 -9.906 6.16 1 84.69 327 TYR B N 1
ATOM 5319 C CA . TYR B 1 327 ? -10.586 -10.461 6.316 1 84.69 327 TYR B CA 1
ATOM 5320 C C . TYR B 1 327 ? -9.695 -9.523 7.117 1 84.69 327 TYR B C 1
ATOM 5322 O O . TYR B 1 327 ? -9.359 -8.43 6.656 1 84.69 327 TYR B O 1
ATOM 5330 N N . GLU B 1 328 ? -9.242 -9.969 8.289 1 81 328 GLU B N 1
ATOM 5331 C CA . GLU B 1 328 ? -8.312 -9.211 9.125 1 81 328 GLU B CA 1
ATOM 5332 C C . GLU B 1 328 ? -6.898 -9.273 8.562 1 81 328 GLU B C 1
ATOM 5334 O O . GLU B 1 328 ? -6.582 -10.156 7.762 1 81 328 GLU B O 1
ATOM 5339 N N . PRO B 1 329 ? -6.062 -8.359 8.984 1 82.06 329 PRO B N 1
ATOM 5340 C CA . PRO B 1 329 ? -4.672 -8.422 8.516 1 82.06 329 PRO B CA 1
ATOM 5341 C C . PRO B 1 329 ? -4.027 -9.781 8.766 1 82.06 329 PRO B C 1
ATOM 5343 O O . PRO B 1 329 ? -4.113 -10.312 9.875 1 82.06 329 PRO B O 1
ATOM 5346 N N . GLY B 1 330 ? -3.449 -10.289 7.742 1 81.94 330 GLY B N 1
ATOM 5347 C CA . GLY B 1 330 ? -2.723 -11.547 7.84 1 81.94 330 GLY B CA 1
ATOM 5348 C C . GLY B 1 330 ? -3.631 -12.758 7.887 1 81.94 330 GLY B C 1
ATOM 5349 O O . GLY B 1 330 ? -3.162 -13.883 8.07 1 81.94 330 GLY B O 1
ATOM 5350 N N . LYS B 1 331 ? -4.895 -12.484 7.773 1 79.62 331 LYS B N 1
ATOM 5351 C CA . LYS B 1 331 ? -5.832 -13.602 7.867 1 79.62 331 LYS B CA 1
ATOM 5352 C C . LYS B 1 331 ? -6.594 -13.789 6.555 1 79.62 331 LYS B C 1
ATOM 5354 O O . LYS B 1 331 ? -6.801 -12.828 5.809 1 79.62 331 LYS B O 1
#

Sequence (662 aa):
MGSLRQITRLSENCVRIFCKQMKDAENASILLRINGIRTGSGLRTAATKADDENIKKFKEGNFEKIPDPNHLDHFRKSQSTETLVESLKDPPPMGTHTLPHPIWSEEELHNVKVTHKPPEGFVDKLAFRSVKLLRSTFDLLTGFNWGERSEKKWVLRICFLETVAGVPGMVAAMTRHLHSLRRLKRDHGWIHTLLEEAENERMHLMTALQLRQPSWLFRMGVIVSQGTFVTMFSGAYLLSPRFCHRFVGYLEEEAVFTYSKCLKDIESGPLKHWQTQKAPDVAIRYWKLPETASMKDVVLAIRADEAHHRVVNHTLASMKEDEYNPYEPGKMGSLRQITRLSENCVRIFCKQMKDAENASILLRINGIRTGSGLRTAATKADDENIKKFKEGNFEKIPDPNHLDHFRKSQSTETLVESLKDPPPMGTHTLPHPIWSEEELHNVKVTHKPPEGFVDKLAFRSVKLLRSTFDLLTGFNWGERSEKKWVLRICFLETVAGVPGMVAAMTRHLHSLRRLKRDHGWIHTLLEEAENERMHLMTALQLRQPSWLFRMGVIVSQGTFVTMFSGAYLLSPRFCHRFVGYLEEEAVFTYSKCLKDIESGPLKHWQTQKAPDVAIRYWKLPETASMKDVVLAIRADEAHHRVVNHTLASMKEDEYNPYEPGK

Organism: Crassostrea virginica (NCBI:txid6565)